Protein 1RKT (pdb70)

CATH classification: 1.10.10.60 (+1 more: 1.10.357.10)

Radius of gyration: 23.44 Å; Cα contacts (8 Å, |Δi|>4): 382; chains: 2; bounding box: 46×77×64 Å

Nearest PDB structures (foldseek):
  1rkt-assembly1_B  TM=9.985E-01  e=2.077E-25  Bacillus subtilis
  6ho6-assembly1_A  TM=6.299E-01  e=4.399E-05  Mycobacterium tuberculosis CDC1551
  5mym-assembly2_C  TM=6.574E-01  e=1.010E-04  Mycobacterium tuberculosis H37Rv
  5nim-assembly1_A  TM=5.968E-01  e=6.328E-05  Mycobacterium tuberculosis
  3qpl-assembly1_A  TM=6.263E-01  e=2.442E-04  Mycobacterium tuberculosis

Structure (mmCIF, N/CA/C/O backbone):
data_1RKT
#
_entry.id   1RKT
#
_cell.length_a   47.983
_cell.length_b   48.765
_cell.length_c   57.233
_cell.angle_alpha   71.96
_cell.angle_beta   70.65
_cell.angle_gamma   80.20
#
_symmetry.space_group_name_H-M   'P 1'
#
loop_
_entity.id
_entity.type
_entity.pdbx_description
1 polymer 'protein yfiR'
2 non-polymer 'UNKNOWN ATOM OR ION'
3 water water
#
loop_
_atom_site.group_PDB
_atom_site.id
_atom_site.type_symbol
_atom_site.label_atom_id
_atom_site.label_alt_id
_atom_site.label_comp_id
_atom_site.label_asym_id
_atom_site.label_entity_id
_atom_site.label_seq_id
_atom_site.pdbx_PDB_ins_code
_atom_site.Cartn_x
_atom_site.Cartn_y
_atom_site.Cartn_z
_atom_site.occupancy
_atom_site.B_iso_or_equiv
_atom_site.auth_seq_id
_atom_site.auth_comp_id
_atom_site.auth_asym_id
_atom_site.auth_atom_id
_atom_site.pdbx_PDB_model_num
ATOM 1 N N . SER A 1 2 ? 47.481 71.385 9.652 1.00 22.87 2 SER A N 1
ATOM 2 C CA . SER A 1 2 ? 47.643 72.868 9.765 1.00 24.95 2 SER A CA 1
ATOM 3 C C . SER A 1 2 ? 48.922 73.421 9.104 1.00 25.43 2 SER A C 1
ATOM 4 O O . SER A 1 2 ? 49.208 74.622 9.217 1.00 13.60 2 SER A O 1
ATOM 7 N N . PRO A 1 3 ? 49.709 72.557 8.457 1.00 18.30 3 PRO A N 1
ATOM 8 C CA . PRO A 1 3 ? 50.771 73.013 7.548 1.00 21.26 3 PRO A CA 1
ATOM 9 C C . PRO A 1 3 ? 50.226 73.047 6.117 1.00 27.94 3 PRO A C 1
ATOM 10 O O . PRO A 1 3 ? 50.635 72.239 5.276 1.00 22.30 3 PRO A O 1
ATOM 14 N N . LYS A 1 4 ? 49.299 73.968 5.855 1.00 33.14 4 LYS A N 1
ATOM 15 C CA . LYS A 1 4 ? 48.474 73.906 4.648 1.00 35.42 4 LYS A CA 1
ATOM 16 C C . LYS A 1 4 ? 47.771 72.541 4.567 1.00 37.33 4 LYS A C 1
ATOM 17 O O . LYS A 1 4 ? 47.459 72.061 3.473 1.00 42.82 4 LYS A O 1
ATOM 23 N N . VAL A 1 5 ? 47.540 71.924 5.732 1.00 35.25 5 VAL A N 1
ATOM 24 C CA . VAL A 1 5 ? 46.791 70.662 5.865 1.00 24.97 5 VAL A CA 1
ATOM 25 C C . VAL A 1 5 ? 47.444 69.429 5.221 1.00 19.65 5 VAL A C 1
ATOM 26 O O . VAL A 1 5 ? 46.784 68.407 5.000 1.00 16.35 5 VAL A O 1
ATOM 30 N N . THR A 1 6 ? 48.738 69.485 4.943 1.00 13.91 6 THR A N 1
ATOM 31 C CA . THR A 1 6 ? 49.337 68.364 4.234 1.00 21.74 6 THR A CA 1
ATOM 32 C C . THR A 1 6 ? 49.699 67.214 5.169 1.00 16.65 6 THR A C 1
ATOM 33 O O . THR A 1 6 ? 50.038 66.139 4.700 1.00 13.86 6 THR A O 1
ATOM 37 N N . LYS A 1 7 ? 49.617 67.425 6.482 1.00 13.97 7 LYS A N 1
ATOM 38 C CA . LYS A 1 7 ? 49.702 66.299 7.404 1.00 16.02 7 LYS A CA 1
ATOM 39 C C . LYS A 1 7 ? 48.476 65.395 7.275 1.00 15.90 7 LYS A C 1
ATOM 40 O O . LYS A 1 7 ? 48.618 64.177 7.307 1.00 15.80 7 LYS A O 1
ATOM 46 N N . GLU A 1 8 ? 47.286 65.996 7.156 1.00 22.06 8 GLU A N 1
ATOM 47 C CA . GLU A 1 8 ? 46.037 65.253 6.950 1.00 26.47 8 GLU A CA 1
ATOM 48 C C . GLU A 1 8 ? 46.062 64.454 5.647 1.00 25.49 8 GLU A C 1
ATOM 49 O O . GLU A 1 8 ? 45.649 63.296 5.617 1.00 23.37 8 GLU A O 1
ATOM 55 N N . HIS A 1 9 ? 46.523 65.088 4.571 1.00 25.50 9 HIS A N 1
ATOM 56 C CA . HIS A 1 9 ? 46.618 64.445 3.261 1.00 27.45 9 HIS A CA 1
ATOM 57 C C . HIS A 1 9 ? 47.604 63.283 3.323 1.00 27.65 9 HIS A C 1
ATOM 58 O O . HIS A 1 9 ? 47.388 62.233 2.729 1.00 22.15 9 HIS A O 1
ATOM 65 N N . LYS A 1 10 ? 48.691 63.467 4.062 1.00 23.60 10 LYS A N 1
ATOM 66 C CA . LYS A 1 10 ? 49.670 62.401 4.200 1.00 22.25 10 LYS A CA 1
ATOM 67 C C . LYS A 1 10 ? 49.128 61.257 5.065 1.00 21.72 10 LYS A C 1
ATOM 68 O O . LYS A 1 10 ? 49.340 60.081 4.752 1.00 20.39 10 LYS A O 1
ATOM 74 N N . ASP A 1 11 ? 48.427 61.602 6.144 1.00 17.99 11 ASP A N 1
ATOM 75 C CA . ASP A 1 11 ? 47.816 60.591 7.003 1.00 20.98 11 ASP A CA 1
ATOM 76 C C . ASP A 1 11 ? 46.799 59.747 6.234 1.00 21.83 11 ASP A C 1
ATOM 77 O O . ASP A 1 11 ? 46.761 58.523 6.394 1.00 20.61 11 ASP A O 1
ATOM 82 N N . LYS A 1 12 ? 45.989 60.402 5.400 1.00 24.11 12 LYS A N 1
ATOM 83 C CA . LYS A 1 12 ? 44.960 59.722 4.609 1.00 21.00 12 LYS A CA 1
ATOM 84 C C . LYS A 1 12 ? 45.588 58.778 3.587 1.00 22.46 12 LYS A C 1
ATOM 85 O O . LYS A 1 12 ? 45.103 57.666 3.387 1.00 25.69 12 LYS A O 1
ATOM 91 N N . ARG A 1 13 ? 46.637 59.232 2.914 1.00 20.34 13 ARG A N 1
ATOM 92 C CA . ARG A 1 13 ? 47.307 58.395 1.921 1.00 24.29 13 ARG A CA 1
ATOM 93 C C . ARG A 1 13 ? 47.963 57.208 2.603 1.00 20.10 13 ARG A C 1
ATOM 94 O O . ARG A 1 13 ? 47.867 56.089 2.133 1.00 20.42 13 ARG A O 1
ATOM 102 N N . GLN A 1 14 ? 48.613 57.453 3.730 1.00 20.72 14 GLN A N 1
ATOM 103 C CA . GLN A 1 14 ? 49.237 56.375 4.473 1.00 22.43 14 GLN A CA 1
ATOM 104 C C . GLN A 1 14 ? 48.188 55.361 4.918 1.00 27.92 14 GLN A C 1
ATOM 105 O O . GLN A 1 14 ? 48.424 54.155 4.855 1.00 20.98 14 GLN A O 1
ATOM 111 N N . ALA A 1 15 ? 47.027 55.855 5.351 1.00 24.24 15 ALA A N 1
ATOM 112 C CA . ALA A 1 15 ? 45.963 54.990 5.844 1.00 21.96 15 ALA A CA 1
ATOM 113 C C . ALA A 1 15 ? 45.481 54.069 4.730 1.00 18.56 15 ALA A C 1
ATOM 114 O O . ALA A 1 15 ? 45.308 52.876 4.954 1.00 21.22 15 ALA A O 1
ATOM 116 N N . GLU A 1 16 ? 45.284 54.642 3.543 1.00 20.98 16 GLU A N 1
ATOM 117 C CA . GLU A 1 16 ? 44.826 53.903 2.366 1.00 21.22 16 GLU A CA 1
ATOM 118 C C . GLU A 1 16 ? 45.793 52.793 1.993 1.00 29.03 16 GLU A C 1
ATOM 119 O O . GLU A 1 16 ? 45.371 51.674 1.673 1.00 21.93 16 GLU A O 1
ATOM 125 N N . ILE A 1 17 ? 47.085 53.105 2.032 1.00 22.01 17 ILE A N 1
ATOM 126 C CA . ILE A 1 17 ? 48.106 52.132 1.646 1.00 19.88 17 ILE A CA 1
ATOM 127 C C . ILE A 1 17 ? 48.112 50.982 2.625 1.00 17.13 17 ILE A C 1
ATOM 128 O O . ILE A 1 17 ? 48.292 49.832 2.225 1.00 21.83 17 ILE A O 1
ATOM 133 N N . LEU A 1 18 ? 47.906 51.287 3.902 1.00 20.01 18 LEU A N 1
ATOM 134 C CA . LEU A 1 18 ? 47.900 50.270 4.932 1.00 21.04 18 LEU A CA 1
ATOM 135 C C . LEU A 1 18 ? 46.636 49.408 4.855 1.00 22.35 18 LEU A C 1
ATOM 136 O O . LEU A 1 18 ? 46.679 48.229 5.194 1.00 20.58 18 LEU A O 1
ATOM 141 N N . GLU A 1 19 ? 45.517 49.984 4.417 1.00 22.18 19 GLU A N 1
ATOM 142 C CA . GLU A 1 19 ? 44.313 49.191 4.156 1.00 19.65 19 GLU A CA 1
ATOM 143 C C . GLU A 1 19 ? 44.580 48.189 3.051 1.00 19.57 19 GLU A C 1
ATOM 144 O O . GLU A 1 19 ? 44.216 47.013 3.158 1.00 18.60 19 GLU A O 1
ATOM 150 N N . ALA A 1 20 ? 45.184 48.662 1.964 1.00 21.08 20 ALA A N 1
ATOM 151 C CA . ALA A 1 20 ? 45.578 47.786 0.876 1.00 19.27 20 ALA A CA 1
ATOM 152 C C . ALA A 1 20 ? 46.516 46.682 1.380 1.00 18.09 20 ALA A C 1
ATOM 153 O O . ALA A 1 20 ? 46.372 45.515 1.003 1.00 19.20 20 ALA A O 1
ATOM 155 N N . ALA A 1 21 ? 47.486 47.059 2.200 1.00 16.20 21 ALA A N 1
ATOM 156 C CA . ALA A 1 21 ? 48.463 46.106 2.719 1.00 20.12 21 ALA A CA 1
ATOM 157 C C . ALA A 1 21 ? 47.791 45.017 3.550 1.00 24.09 21 ALA A C 1
ATOM 158 O O . ALA A 1 21 ? 48.095 43.835 3.378 1.00 16.50 21 ALA A O 1
ATOM 160 N N . LYS A 1 22 ? 46.892 45.435 4.448 1.00 19.31 22 LYS A N 1
ATOM 161 C CA . LYS A 1 22 ? 46.141 44.542 5.328 1.00 22.58 22 LYS A CA 1
ATOM 162 C C . LYS A 1 22 ? 45.425 43.480 4.537 1.00 19.11 22 LYS A C 1
ATOM 163 O O . LYS A 1 22 ? 45.384 42.317 4.926 1.00 20.73 22 LYS A O 1
ATOM 169 N N . THR A 1 23 ? 44.805 43.917 3.451 1.00 16.37 23 THR A N 1
ATOM 170 C CA . THR A 1 23 ? 44.072 43.037 2.556 1.00 20.61 23 THR A CA 1
ATOM 171 C C . THR A 1 23 ? 45.010 41.980 1.990 1.00 24.03 23 THR A C 1
ATOM 172 O O . THR A 1 23 ? 44.663 40.797 1.921 1.00 25.26 23 THR A O 1
ATOM 176 N N . VAL A 1 24 ? 46.204 42.401 1.594 1.00 24.41 24 VAL A N 1
ATOM 177 C CA . VAL A 1 24 ? 47.166 41.465 1.022 1.00 23.20 24 VAL A CA 1
ATOM 178 C C . VAL A 1 24 ? 47.738 40.546 2.096 1.00 24.02 24 VAL A C 1
ATOM 179 O O . VAL A 1 24 ? 47.886 39.351 1.850 1.00 27.70 24 VAL A O 1
ATOM 183 N N . PHE A 1 25 ? 48.038 41.099 3.277 1.00 25.88 25 PHE A N 1
ATOM 184 C CA . PHE A 1 25 ? 48.623 40.340 4.390 1.00 22.64 25 PHE A CA 1
ATOM 185 C C . PHE A 1 25 ? 47.687 39.262 4.917 1.00 29.74 25 PHE A C 1
ATOM 186 O O . PHE A 1 25 ? 48.136 38.216 5.389 1.00 26.26 25 PHE A O 1
ATOM 194 N N . LYS A 1 26 ? 46.387 39.537 4.894 1.00 25.80 26 LYS A N 1
ATOM 195 C CA . LYS A 1 26 ? 45.415 38.573 5.381 1.00 29.02 26 LYS A CA 1
ATOM 196 C C . LYS A 1 26 ? 45.424 37.360 4.474 1.00 32.62 26 LYS A C 1
ATOM 197 O O . LYS A 1 26 ? 45.272 36.222 4.930 1.00 32.65 26 LYS A O 1
ATOM 203 N N . ARG A 1 27 ? 45.623 37.620 3.187 1.00 33.33 27 ARG A N 1
ATOM 204 C CA . ARG A 1 27 ? 45.588 36.583 2.169 1.00 35.46 27 ARG A CA 1
ATOM 205 C C . ARG A 1 27 ? 46.879 35.762 2.110 1.00 34.67 27 ARG A C 1
ATOM 206 O O . ARG A 1 27 ? 46.834 34.530 2.099 1.00 36.80 27 ARG A O 1
ATOM 214 N N . LYS A 1 28 ? 48.022 36.444 2.084 1.00 31.48 28 LYS A N 1
ATOM 215 C CA . LYS A 1 28 ? 49.309 35.802 1.812 1.00 30.67 28 LYS A CA 1
ATOM 216 C C . LYS A 1 28 ? 50.189 35.569 3.040 1.00 29.14 28 LYS A C 1
ATOM 217 O O . LYS A 1 28 ? 51.160 34.808 2.969 1.00 34.33 28 LYS A O 1
ATOM 223 N N . GLY A 1 29 ? 49.861 36.219 4.152 1.00 25.14 29 GLY A N 1
ATOM 224 C CA . GLY A 1 29 ? 50.713 36.205 5.331 1.00 30.12 29 GLY A CA 1
ATOM 225 C C . GLY A 1 29 ? 51.763 37.297 5.240 1.00 27.37 29 GLY A C 1
ATOM 226 O O . GLY A 1 29 ? 51.826 38.011 4.244 1.00 29.56 29 GLY A O 1
ATOM 227 N N . PHE A 1 30 ? 52.594 37.425 6.273 1.00 27.17 30 PHE A N 1
ATOM 228 C CA . PHE A 1 30 ? 53.594 38.492 6.323 1.00 26.62 30 PHE A CA 1
ATOM 229 C C . PHE A 1 30 ? 54.758 38.268 5.346 1.00 28.83 30 PHE A C 1
ATOM 230 O O . PHE A 1 30 ? 55.112 39.157 4.566 1.00 29.82 30 PHE A O 1
ATOM 238 N N . GLU A 1 31 ? 55.344 37.078 5.390 1.00 26.05 31 GLU A N 1
ATOM 239 C CA . GLU A 1 31 ? 56.606 36.829 4.700 1.00 27.36 31 GLU A CA 1
ATOM 240 C C . GLU A 1 31 ? 56.465 36.791 3.174 1.00 26.92 31 GLU A C 1
ATOM 241 O O . GLU A 1 31 ? 57.396 37.160 2.459 1.00 30.58 31 GLU A O 1
ATOM 247 N N . LEU A 1 32 ? 55.304 36.368 2.677 1.00 24.69 32 LEU A N 1
ATOM 248 C CA . LEU A 1 32 ? 55.118 36.186 1.234 1.00 24.59 32 LEU A CA 1
ATOM 249 C C . LEU A 1 32 ? 54.570 37.420 0.509 1.00 23.07 32 LEU A C 1
ATOM 250 O O . LEU A 1 32 ? 54.456 37.423 -0.715 1.00 23.71 32 LEU A O 1
ATOM 255 N N . THR A 1 33 ? 54.235 38.463 1.257 1.00 24.96 33 THR A N 1
ATOM 256 C CA . THR A 1 33 ? 53.708 39.684 0.659 1.00 25.44 33 THR A CA 1
ATOM 257 C C . THR A 1 33 ? 54.858 40.549 0.175 1.00 24.29 33 THR A C 1
ATOM 258 O O . THR A 1 33 ? 55.847 40.727 0.889 1.00 27.34 33 THR A O 1
ATOM 262 N N . THR A 1 34 ? 54.728 41.079 -1.038 1.00 22.74 34 THR A N 1
ATOM 263 C CA . THR A 1 34 ? 55.749 41.944 -1.617 1.00 19.69 34 THR A CA 1
ATOM 264 C C . THR A 1 34 ? 55.250 43.372 -1.808 1.00 18.27 34 THR A C 1
ATOM 265 O O . THR A 1 34 ? 54.053 43.646 -1.716 1.00 23.40 34 THR A O 1
ATOM 277 N N . LYS A 1 36 ? 55.258 44.990 -4.586 1.00 20.71 36 LYS A N 1
ATOM 278 C CA . LYS A 1 36 ? 54.471 45.005 -5.820 1.00 22.32 36 LYS A CA 1
ATOM 279 C C . LYS A 1 36 ? 53.010 44.618 -5.566 1.00 24.07 36 LYS A C 1
ATOM 280 O O . LYS A 1 36 ? 52.099 45.247 -6.101 1.00 17.59 36 LYS A O 1
ATOM 286 N N . ASP A 1 37 ? 52.801 43.595 -4.737 1.00 23.18 37 ASP A N 1
ATOM 287 C CA . ASP A 1 37 ? 51.464 43.165 -4.323 1.00 26.77 37 ASP A CA 1
ATOM 288 C C . ASP A 1 37 ? 50.645 44.316 -3.740 1.00 23.54 37 ASP A C 1
ATOM 289 O O . ASP A 1 37 ? 49.460 44.472 -4.042 1.00 23.88 37 ASP A O 1
ATOM 294 N N . VAL A 1 38 ? 51.277 45.081 -2.857 1.00 23.77 38 VAL A N 1
ATOM 295 C CA . VAL A 1 38 ? 50.606 46.151 -2.152 1.00 23.59 38 VAL A CA 1
ATOM 296 C C . VAL A 1 38 ? 50.377 47.337 -3.078 1.00 21.75 38 VAL A C 1
ATOM 297 O O . VAL A 1 38 ? 49.348 47.994 -3.000 1.00 20.39 38 VAL A O 1
ATOM 301 N N . VAL A 1 39 ? 51.333 47.605 -3.960 1.00 20.62 39 VAL A N 1
ATOM 302 C CA . VAL A 1 39 ? 51.183 48.686 -4.934 1.00 19.93 39 VAL A CA 1
ATOM 303 C C . VAL A 1 39 ? 49.965 48.422 -5.810 1.00 22.06 39 VAL A C 1
ATOM 304 O O . VAL A 1 39 ? 49.120 49.305 -5.985 1.00 22.91 39 VAL A O 1
ATOM 308 N N . GLU A 1 40 ? 49.872 47.203 -6.333 1.00 19.03 40 GLU A N 1
ATOM 309 C CA . GLU A 1 40 ? 48.735 46.792 -7.151 1.00 19.82 40 GLU A CA 1
ATOM 310 C C . GLU A 1 40 ? 47.409 46.949 -6.417 1.00 17.36 40 GLU A C 1
ATOM 311 O O . GLU A 1 40 ? 46.481 47.572 -6.928 1.00 22.31 40 GLU A O 1
ATOM 317 N N . GLU A 1 41 ? 47.319 46.359 -5.230 1.00 18.81 41 GLU A N 1
ATOM 318 C CA . GLU A 1 41 ? 46.107 46.418 -4.411 1.00 19.71 41 GLU A CA 1
ATOM 319 C C . GLU A 1 41 ? 45.676 47.846 -3.984 1.00 20.96 41 GLU A C 1
ATOM 320 O O . GLU A 1 41 ? 44.481 48.106 -3.829 1.00 19.32 41 GLU A O 1
ATOM 326 N N . SER A 1 42 ? 46.626 48.764 -3.796 1.00 18.12 42 SER A N 1
ATOM 327 C CA . SER A 1 42 ? 46.302 50.125 -3.351 1.00 20.43 42 SER A CA 1
ATOM 328 C C . SER A 1 42 ? 45.699 50.997 -4.458 1.00 18.73 42 SER A C 1
ATOM 329 O O . SER A 1 42 ? 45.014 51.977 -4.179 1.00 21.45 42 SER A O 1
ATOM 332 N N . GLY A 1 43 ? 45.954 50.642 -5.709 1.00 17.85 43 GLY A N 1
ATOM 333 C CA . GLY A 1 43 ? 45.491 51.441 -6.831 1.00 19.73 43 GLY A CA 1
ATOM 334 C C . GLY A 1 43 ? 46.333 52.692 -7.025 1.00 22.89 43 GLY A C 1
ATOM 335 O O . GLY A 1 43 ? 46.069 53.485 -7.920 1.00 24.72 43 GLY A O 1
ATOM 336 N N . PHE A 1 44 ? 47.357 52.865 -6.188 1.00 22.31 44 PHE A N 1
ATOM 337 C CA . PHE A 1 44 ? 48.285 53.978 -6.338 1.00 24.60 44 PHE A CA 1
ATOM 338 C C . PHE A 1 44 ? 49.446 53.580 -7.255 1.00 29.14 44 PHE A C 1
ATOM 339 O O . PHE A 1 44 ? 49.549 52.429 -7.693 1.00 27.77 44 PHE A O 1
ATOM 347 N N . SER A 1 45 ? 50.305 54.547 -7.562 1.00 28.55 45 SER A N 1
ATOM 348 C CA . SER A 1 45 ? 51.520 54.267 -8.309 1.00 26.17 45 SER A CA 1
ATOM 349 C C . SER A 1 45 ? 52.593 53.693 -7.381 1.00 26.34 45 SER A C 1
ATOM 350 O O . SER A 1 45 ? 52.479 53.751 -6.145 1.00 19.48 45 SER A O 1
ATOM 353 N N . ARG A 1 46 ? 53.632 53.132 -7.990 1.00 26.63 46 ARG A N 1
ATOM 354 C CA . ARG A 1 46 ? 54.751 52.572 -7.251 1.00 25.85 46 ARG A CA 1
ATOM 355 C C . ARG A 1 46 ? 55.455 53.661 -6.445 1.00 26.52 46 ARG A C 1
ATOM 356 O O . ARG A 1 46 ? 55.715 53.488 -5.253 1.00 25.97 46 ARG A O 1
ATOM 364 N N . GLY A 1 47 ? 55.744 54.786 -7.092 1.00 22.84 47 GLY A N 1
ATOM 365 C CA . GLY A 1 47 ? 56.378 55.914 -6.432 1.00 21.59 47 GLY A CA 1
ATOM 366 C C . GLY A 1 47 ? 55.524 56.536 -5.338 1.00 25.92 47 GLY A C 1
ATOM 367 O O . GLY A 1 47 ? 56.053 57.102 -4.375 1.00 17.75 47 GLY A O 1
ATOM 368 N N . GLY A 1 48 ? 54.203 56.430 -5.481 1.00 25.37 48 GLY A N 1
ATOM 369 C CA . GLY A 1 48 ? 53.274 56.956 -4.497 1.00 24.16 48 GLY A CA 1
ATOM 370 C C . GLY A 1 48 ? 53.254 56.127 -3.223 1.00 29.93 48 GLY A C 1
ATOM 371 O O . GLY A 1 48 ? 52.871 56.612 -2.155 1.00 31.32 48 GLY A O 1
ATOM 372 N N . VAL A 1 49 ? 53.648 54.862 -3.332 1.00 30.97 49 VAL A N 1
ATOM 373 C CA . VAL A 1 49 ? 53.726 53.990 -2.162 1.00 25.24 49 VAL A CA 1
ATOM 374 C C . VAL A 1 49 ? 55.116 54.087 -1.522 1.00 23.82 49 VAL A C 1
ATOM 375 O O . VAL A 1 49 ? 55.232 54.181 -0.295 1.00 23.50 49 VAL A O 1
ATOM 379 N N . TYR A 1 50 ? 56.153 54.074 -2.363 1.00 20.64 50 TYR A N 1
ATOM 380 C CA . TYR A 1 50 ? 57.558 54.188 -1.932 1.00 22.99 50 TYR A CA 1
ATOM 381 C C . TYR A 1 50 ? 57.856 55.539 -1.272 1.00 24.26 50 TYR A C 1
ATOM 382 O O . TYR A 1 50 ? 58.808 55.669 -0.506 1.00 22.74 50 TYR A O 1
ATOM 391 N N . LEU A 1 51 ? 57.033 56.536 -1.570 1.00 23.86 51 LEU A N 1
ATOM 392 C CA . LEU A 1 51 ? 57.081 57.821 -0.881 1.00 25.21 51 LEU A CA 1
ATOM 393 C C . LEU A 1 51 ? 57.000 57.624 0.635 1.00 27.18 51 LEU A C 1
ATOM 394 O O . LEU A 1 51 ? 57.731 58.262 1.390 1.00 23.53 51 LEU A O 1
ATOM 399 N N . TYR A 1 52 ? 56.107 56.736 1.067 1.00 28.77 52 TYR A N 1
ATOM 400 C CA . TYR A 1 52 ? 55.789 56.556 2.487 1.00 27.70 52 TYR A CA 1
ATOM 401 C C . TYR A 1 52 ? 56.418 55.320 3.141 1.00 27.62 52 TYR A C 1
ATOM 402 O O . TYR A 1 52 ? 56.769 55.356 4.323 1.00 27.45 52 TYR A O 1
ATOM 411 N N . PHE A 1 53 ? 56.572 54.237 2.379 1.00 21.35 53 PHE A N 1
ATOM 412 C CA . PHE A 1 53 ? 57.102 52.977 2.919 1.00 23.96 53 PHE A CA 1
ATOM 413 C C . PHE A 1 53 ? 58.139 52.314 2.019 1.00 22.90 53 PHE A C 1
ATOM 414 O O . PHE A 1 53 ? 57.937 52.198 0.814 1.00 23.67 53 PHE A O 1
ATOM 422 N N . SER A 1 54 ? 59.229 51.845 2.619 1.00 23.75 54 SER A N 1
ATOM 423 C CA . SER A 1 54 ? 60.303 51.185 1.876 1.00 25.37 54 SER A CA 1
ATOM 424 C C . SER A 1 54 ? 60.206 49.655 1.904 1.00 24.59 54 SER A C 1
ATOM 425 O O . SER A 1 54 ? 60.971 48.967 1.224 1.00 19.89 54 SER A O 1
ATOM 428 N N . SER A 1 55 ? 59.289 49.119 2.705 1.00 17.67 55 SER A N 1
ATOM 429 C CA . SER A 1 55 ? 59.182 47.671 2.849 1.00 17.30 55 SER A CA 1
ATOM 430 C C . SER A 1 55 ? 57.829 47.244 3.392 1.00 18.66 55 SER A C 1
ATOM 431 O O . SER A 1 55 ? 57.115 48.041 3.995 1.00 17.80 55 SER A O 1
ATOM 434 N N . THR A 1 56 ? 57.495 45.972 3.196 1.00 18.55 56 THR A N 1
ATOM 435 C CA . THR A 1 56 ? 56.275 45.397 3.759 1.00 20.80 56 THR A CA 1
ATOM 436 C C . THR A 1 56 ? 56.335 45.297 5.288 1.00 20.32 56 THR A C 1
ATOM 437 O O . THR A 1 56 ? 55.294 45.364 5.950 1.00 16.31 56 THR A O 1
ATOM 441 N N . GLU A 1 57 ? 57.540 45.134 5.836 1.00 14.26 57 GLU A N 1
ATOM 442 C CA . GLU A 1 57 ? 57.726 45.003 7.285 1.00 18.35 57 GLU A CA 1
ATOM 443 C C . GLU A 1 57 ? 57.338 46.283 8.000 1.00 16.14 57 GLU A C 1
ATOM 444 O O . GLU A 1 57 ? 56.670 46.237 9.039 1.00 18.32 57 GLU A O 1
ATOM 450 N N . GLU A 1 58 ? 57.772 47.413 7.451 1.00 14.90 58 GLU A N 1
ATOM 451 C CA . GLU A 1 58 ? 57.426 48.733 7.979 1.00 17.82 58 GLU A CA 1
ATOM 452 C C . GLU A 1 58 ? 55.903 48.919 7.986 1.00 22.89 58 GLU A C 1
ATOM 453 O O . GLU A 1 58 ? 55.343 49.416 8.958 1.00 20.42 58 GLU A O 1
ATOM 467 N N . PHE A 1 60 ? 53.613 46.395 8.016 1.00 14.02 60 PHE A N 1
ATOM 468 C CA . PHE A 1 60 ? 53.079 45.421 8.979 1.00 19.13 60 PHE A CA 1
ATOM 469 C C . PHE A 1 60 ? 53.174 45.960 10.405 1.00 21.63 60 PHE A C 1
ATOM 470 O O . PHE A 1 60 ? 52.237 45.816 11.208 1.00 19.79 60 PHE A O 1
ATOM 478 N N . ARG A 1 61 ? 54.297 46.596 10.717 1.00 15.47 61 ARG A N 1
ATOM 479 C CA . ARG A 1 61 ? 54.468 47.237 12.025 1.00 18.69 61 ARG A CA 1
ATOM 480 C C . ARG A 1 61 ? 53.518 48.417 12.215 1.00 20.66 61 ARG A C 1
ATOM 481 O O . ARG A 1 61 ? 52.953 48.595 13.290 1.00 20.54 61 ARG A O 1
ATOM 489 N N . ARG A 1 62 ? 53.344 49.214 11.167 1.00 18.48 62 ARG A N 1
ATOM 490 C CA . ARG A 1 62 ? 52.488 50.394 11.229 1.00 18.58 62 ARG A CA 1
ATOM 491 C C . ARG A 1 62 ? 51.063 49.966 11.538 1.00 20.48 62 ARG A C 1
ATOM 492 O O . ARG A 1 62 ? 50.345 50.655 12.262 1.00 20.76 62 ARG A O 1
ATOM 500 N N . ILE A 1 63 ? 50.656 48.826 10.985 1.00 14.76 63 ILE A N 1
ATOM 501 C CA . ILE A 1 63 ? 49.305 48.318 11.193 1.00 19.99 63 ILE A CA 1
ATOM 502 C C . ILE A 1 63 ? 49.101 47.798 12.625 1.00 20.81 63 ILE A C 1
ATOM 503 O O . ILE A 1 63 ? 48.036 47.987 13.213 1.00 16.88 63 ILE A O 1
ATOM 508 N N . ILE A 1 64 ? 50.113 47.135 13.183 1.00 15.35 64 ILE A N 1
ATOM 509 C CA . ILE A 1 64 ? 50.066 46.729 14.596 1.00 19.09 64 ILE A CA 1
ATOM 510 C C . ILE A 1 64 ? 49.887 47.959 15.482 1.00 22.14 64 ILE A C 1
ATOM 511 O O . ILE A 1 64 ? 49.050 47.960 16.390 1.00 26.15 64 ILE A O 1
ATOM 516 N N . GLU A 1 65 ? 50.657 49.004 15.199 1.00 21.07 65 GLU A N 1
ATOM 517 C CA . GLU A 1 65 ? 50.672 50.219 16.009 1.00 27.65 65 GLU A CA 1
ATOM 518 C C . GLU A 1 65 ? 49.370 51.021 15.958 1.00 35.11 65 GLU A C 1
ATOM 519 O O . GLU A 1 65 ? 48.935 51.570 16.967 1.00 29.28 65 GLU A O 1
ATOM 525 N N . THR A 1 66 ? 48.763 51.108 14.783 1.00 29.00 66 THR A N 1
ATOM 526 C CA . THR A 1 66 ? 47.521 51.853 14.642 1.00 33.40 66 THR A CA 1
ATOM 527 C C . THR A 1 66 ? 46.418 51.149 15.421 1.00 31.99 66 THR A C 1
ATOM 528 O O . THR A 1 66 ? 45.550 51.799 15.994 1.00 29.18 66 THR A O 1
ATOM 532 N N . GLY A 1 67 ? 46.479 49.821 15.465 1.00 27.38 67 GLY A N 1
ATOM 533 C CA . GLY A 1 67 ? 45.564 49.034 16.271 1.00 29.24 67 GLY A CA 1
ATOM 534 C C . GLY A 1 67 ? 45.687 49.315 17.762 1.00 33.66 67 GLY A C 1
ATOM 535 O O . GLY A 1 67 ? 44.679 49.448 18.457 1.00 30.23 67 GLY A O 1
ATOM 536 N N . LEU A 1 68 ? 46.919 49.407 18.257 1.00 30.41 68 LEU A N 1
ATOM 537 C CA . LEU A 1 68 ? 47.165 49.723 19.666 1.00 33.57 68 LEU A CA 1
ATOM 538 C C . LEU A 1 68 ? 46.755 51.159 19.988 1.00 32.07 68 LEU A C 1
ATOM 539 O O . LEU A 1 68 ? 46.167 51.414 21.037 1.00 33.95 68 LEU A O 1
ATOM 544 N N . ASP A 1 69 ? 47.092 52.081 19.088 1.00 30.71 69 ASP A N 1
ATOM 545 C CA . ASP A 1 69 ? 46.805 53.508 19.247 1.00 32.49 69 ASP A CA 1
ATOM 546 C C . ASP A 1 69 ? 45.311 53.777 19.276 1.00 35.62 69 ASP A C 1
ATOM 547 O O . ASP A 1 69 ? 44.851 54.747 19.882 1.00 33.21 69 ASP A O 1
ATOM 552 N N . GLU A 1 70 ? 44.564 52.922 18.588 1.00 30.36 70 GLU A N 1
ATOM 553 C CA . GLU A 1 70 ? 43.136 53.105 18.434 1.00 35.87 70 GLU A CA 1
ATOM 554 C C . GLU A 1 70 ? 42.418 52.501 19.638 1.00 33.95 70 GLU A C 1
ATOM 555 O O . GLU A 1 70 ? 41.394 53.016 20.077 1.00 32.32 70 GLU A O 1
ATOM 561 N N . GLY A 1 71 ? 42.978 51.424 20.183 1.00 30.26 71 GLY A N 1
ATOM 562 C CA . GLY A 1 71 ? 42.491 50.848 21.418 1.00 30.02 71 GLY A CA 1
ATOM 563 C C . GLY A 1 71 ? 42.650 51.832 22.566 1.00 35.74 71 GLY A C 1
ATOM 564 O O . GLY A 1 71 ? 41.734 52.004 23.385 1.00 29.73 71 GLY A O 1
ATOM 565 N N . LEU A 1 72 ? 43.811 52.487 22.617 1.00 26.16 72 LEU A N 1
ATOM 566 C CA . LEU A 1 72 ? 44.097 53.460 23.665 1.00 25.11 72 LEU A CA 1
ATOM 567 C C . LEU A 1 72 ? 43.253 54.720 23.523 1.00 27.44 72 LEU A C 1
ATOM 568 O O . LEU A 1 72 ? 42.811 55.278 24.522 1.00 26.25 72 LEU A O 1
ATOM 573 N N . ARG A 1 73 ? 43.062 55.175 22.287 1.00 24.33 73 ARG A N 1
ATOM 574 C CA . ARG A 1 73 ? 42.243 56.350 22.001 1.00 28.97 73 ARG A CA 1
ATOM 575 C C . ARG A 1 73 ? 40.801 56.122 22.449 1.00 32.61 73 ARG A C 1
ATOM 576 O O . ARG A 1 73 ? 40.184 57.014 23.023 1.00 29.72 73 ARG A O 1
ATOM 584 N N . LYS A 1 74 ? 40.279 54.923 22.187 1.00 28.29 74 LYS A N 1
ATOM 585 C CA . LYS A 1 74 ? 38.925 54.555 22.575 1.00 29.75 74 LYS A CA 1
ATOM 586 C C . LYS A 1 74 ? 38.752 54.571 24.079 1.00 31.32 74 LYS A C 1
ATOM 587 O O . LYS A 1 74 ? 37.713 55.002 24.583 1.00 31.29 74 LYS A O 1
ATOM 593 N N . LEU A 1 75 ? 39.757 54.075 24.792 1.00 26.24 75 LEU A N 1
ATOM 594 C CA . LEU A 1 75 ? 39.725 54.061 26.242 1.00 29.33 75 LEU A CA 1
ATOM 595 C C . LEU A 1 75 ? 39.766 55.472 26.810 1.00 28.70 75 LEU A C 1
ATOM 596 O O . LEU A 1 75 ? 39.022 55.794 27.746 1.00 21.84 75 LEU A O 1
ATOM 601 N N . ASP A 1 76 ? 40.649 56.299 26.256 1.00 27.98 76 ASP A N 1
ATOM 602 C CA . ASP A 1 76 ? 40.827 57.674 26.733 1.00 27.48 76 ASP A CA 1
ATOM 603 C C . ASP A 1 76 ? 39.587 58.509 26.445 1.00 24.66 76 ASP A C 1
ATOM 604 O O . ASP A 1 76 ? 39.118 59.255 27.306 1.00 27.30 76 ASP A O 1
ATOM 609 N N . LYS A 1 77 ? 39.064 58.402 25.230 1.00 18.62 77 LYS A N 1
ATOM 610 C CA . LYS A 1 77 ? 37.882 59.170 24.853 1.00 23.27 77 LYS A CA 1
ATOM 611 C C . LYS A 1 77 ? 36.663 58.762 25.666 1.00 22.34 77 LYS A C 1
ATOM 612 O O . LYS A 1 77 ? 35.865 59.618 26.053 1.00 19.97 77 LYS A O 1
ATOM 618 N N A SER A 1 78 ? 36.525 57.461 25.923 0.60 19.77 78 SER A N 1
ATOM 619 N N B SER A 1 78 ? 36.517 57.465 25.926 0.40 20.56 78 SER A N 1
ATOM 620 C CA A SER A 1 78 ? 35.407 56.944 26.710 0.60 22.14 78 SER A CA 1
ATOM 621 C CA B SER A 1 78 ? 35.388 56.967 26.708 0.40 22.35 78 SER A CA 1
ATOM 622 C C A SER A 1 78 ? 35.449 57.551 28.112 0.60 22.10 78 SER A C 1
ATOM 623 C C B SER A 1 78 ? 35.445 57.538 28.124 0.40 21.69 78 SER A C 1
ATOM 624 O O A SER A 1 78 ? 34.418 57.938 28.669 0.60 17.03 78 SER A O 1
ATOM 625 O O B SER A 1 78 ? 34.416 57.875 28.711 0.40 18.62 78 SER A O 1
ATOM 630 N N . ALA A 1 79 ? 36.659 57.666 28.651 1.00 20.43 79 ALA A N 1
ATOM 631 C CA . ALA A 1 79 ? 36.885 58.230 29.992 1.00 18.62 79 ALA A CA 1
ATOM 632 C C . ALA A 1 79 ? 36.736 59.753 30.064 1.00 20.35 79 ALA A C 1
ATOM 633 O O . ALA A 1 79 ? 36.895 60.351 31.131 1.00 21.09 79 ALA A O 1
ATOM 635 N N . GLU A 1 80 ? 36.424 60.390 28.945 1.00 15.15 80 GLU A N 1
ATOM 636 C CA . GLU A 1 80 ? 36.081 61.800 28.971 1.00 14.62 80 GLU A CA 1
ATOM 637 C C . GLU A 1 80 ? 34.579 61.975 29.190 1.00 16.90 80 GLU A C 1
ATOM 638 O O . GLU A 1 80 ? 34.124 63.064 29.495 1.00 15.35 80 GLU A O 1
ATOM 644 N N . HIS A 1 81 ? 33.828 60.880 29.069 1.00 11.81 81 HIS A N 1
ATOM 645 C CA . HIS A 1 81 ? 32.371 60.917 29.081 1.00 16.82 81 HIS A CA 1
ATOM 646 C C . HIS A 1 81 ? 31.733 59.947 30.078 1.00 14.45 81 HIS A C 1
ATOM 647 O O . HIS A 1 81 ? 30.517 59.875 30.187 1.00 20.48 81 HIS A O 1
ATOM 654 N N . GLN A 1 82 ? 32.560 59.201 30.784 1.00 13.77 82 GLN A N 1
ATOM 655 C CA . GLN A 1 82 ? 32.122 58.378 31.909 1.00 19.46 82 GLN A CA 1
ATOM 656 C C . GLN A 1 82 ? 33.339 58.150 32.798 1.00 16.13 82 GLN A C 1
ATOM 657 O O . GLN A 1 82 ? 34.435 58.627 32.488 1.00 14.54 82 GLN A O 1
ATOM 663 N N . SER A 1 83 ? 33.151 57.434 33.900 1.00 19.24 83 SER A N 1
ATOM 664 C CA . SER A 1 83 ? 34.240 57.174 34.839 1.00 16.12 83 SER A CA 1
ATOM 665 C C . SER A 1 83 ? 35.303 56.311 34.185 1.00 19.97 83 SER A C 1
ATOM 666 O O . SER A 1 83 ? 35.032 55.590 33.214 1.00 14.61 83 SER A O 1
ATOM 669 N N . VAL A 1 84 ? 36.521 56.384 34.706 1.00 16.79 84 VAL A N 1
ATOM 670 C CA . VAL A 1 84 ? 37.592 55.550 34.177 1.00 21.07 84 VAL A CA 1
ATOM 671 C C . VAL A 1 84 ? 37.234 54.085 34.367 1.00 22.48 84 VAL A C 1
ATOM 672 O O . VAL A 1 84 ? 37.506 53.250 33.498 1.00 16.35 84 VAL A O 1
ATOM 676 N N . TRP A 1 85 ? 36.618 53.762 35.502 1.00 13.81 85 TRP A N 1
ATOM 677 C CA . TRP A 1 85 ? 36.205 52.385 35.747 1.00 16.41 85 TRP A CA 1
ATOM 678 C C . TRP A 1 85 ? 35.187 51.892 34.710 1.00 17.59 85 TRP A C 1
ATOM 679 O O . TRP A 1 85 ? 35.309 50.771 34.202 1.00 19.43 85 TRP A O 1
ATOM 690 N N . ALA A 1 86 ? 34.194 52.716 34.394 1.00 19.38 86 ALA A N 1
ATOM 691 C CA . ALA A 1 86 ? 33.171 52.345 33.419 1.00 16.36 86 ALA A CA 1
ATOM 692 C C . ALA A 1 86 ? 33.790 52.170 32.028 1.00 17.99 86 ALA A C 1
ATOM 693 O O . ALA A 1 86 ? 33.379 51.291 31.284 1.00 17.69 86 ALA A O 1
ATOM 695 N N . SER A 1 87 ? 34.804 52.974 31.707 1.00 15.32 87 SER A N 1
ATOM 696 C CA . SER A 1 87 ? 35.488 52.889 30.407 1.00 19.95 87 SER A CA 1
ATOM 697 C C . SER A 1 87 ? 36.302 51.592 30.256 1.00 22.77 87 SER A C 1
ATOM 698 O O . SER A 1 87 ? 36.279 50.944 29.203 1.00 18.21 87 SER A O 1
ATOM 702 N N . ILE A 1 88 ? 37.021 51.207 31.308 1.00 16.02 88 ILE A N 1
ATOM 703 C CA . ILE A 1 88 ? 37.750 49.944 31.301 1.00 17.43 88 ILE A CA 1
ATOM 704 C C . ILE A 1 88 ? 36.784 48.755 31.243 1.00 19.95 88 ILE A C 1
ATOM 705 O O . ILE A 1 88 ? 37.008 47.812 30.497 1.00 18.33 88 ILE A O 1
ATOM 710 N N A SER A 1 89 ? 35.719 48.815 32.033 0.60 17.17 89 SER A N 1
ATOM 711 N N B SER A 1 89 ? 35.716 48.809 32.032 0.40 18.76 89 SER A N 1
ATOM 712 C CA A SER A 1 89 ? 34.717 47.749 32.078 0.60 24.07 89 SER A CA 1
ATOM 713 C CA B SER A 1 89 ? 34.724 47.733 32.062 0.40 23.43 89 SER A CA 1
ATOM 714 C C A SER A 1 89 ? 33.964 47.619 30.749 0.60 27.46 89 SER A C 1
ATOM 715 C C B SER A 1 89 ? 33.989 47.612 30.728 0.40 26.29 89 SER A C 1
ATOM 716 O O A SER A 1 89 ? 33.599 46.510 30.328 0.60 26.01 89 SER A O 1
ATOM 717 O O B SER A 1 89 ? 33.656 46.505 30.284 0.40 24.84 89 SER A O 1
ATOM 722 N N . SER A 1 90 ? 33.742 48.752 30.087 1.00 21.54 90 SER A N 1
ATOM 723 C CA . SER A 1 90 ? 33.085 48.765 28.786 1.00 26.15 90 SER A CA 1
ATOM 724 C C . SER A 1 90 ? 33.996 48.181 27.708 1.00 24.54 90 SER A C 1
ATOM 725 O O . SER A 1 90 ? 33.536 47.468 26.814 1.00 21.77 90 SER A O 1
ATOM 728 N N . TYR A 1 91 ? 35.283 48.484 27.793 1.00 21.02 91 TYR A N 1
ATOM 729 C CA . TYR A 1 91 ? 36.261 47.923 26.879 1.00 22.87 91 TYR A CA 1
ATOM 730 C C . TYR A 1 91 ? 36.225 46.394 26.930 1.00 22.23 91 TYR A C 1
ATOM 731 O O . TYR A 1 91 ? 36.233 45.753 25.893 1.00 25.56 91 TYR A O 1
ATOM 740 N N . LEU A 1 92 ? 36.188 45.831 28.139 1.00 19.64 92 LEU A N 1
ATOM 741 C CA . LEU A 1 92 ? 36.206 44.383 28.323 1.00 23.30 92 LEU A CA 1
ATOM 742 C C . LEU A 1 92 ? 34.927 43.744 27.760 1.00 28.62 92 LEU A C 1
ATOM 743 O O . LEU A 1 92 ? 34.925 42.576 27.375 1.00 23.47 92 LEU A O 1
ATOM 748 N N . ASP A 1 93 ? 33.851 44.522 27.693 1.00 29.87 93 ASP A N 1
ATOM 749 C CA . ASP A 1 93 ? 32.603 44.060 27.076 1.00 24.19 93 ASP A CA 1
ATOM 750 C C . ASP A 1 93 ? 32.687 44.133 25.545 1.00 29.64 93 ASP A C 1
ATOM 751 O O . ASP A 1 93 ? 32.300 43.201 24.844 1.00 34.10 93 ASP A O 1
ATOM 756 N N . GLU A 1 94 ? 33.216 45.230 25.018 1.00 27.73 94 GLU A N 1
ATOM 757 C CA . GLU A 1 94 ? 33.428 45.336 23.576 1.00 30.50 94 GLU A CA 1
ATOM 758 C C . GLU A 1 94 ? 34.318 44.179 23.090 1.00 32.63 94 GLU A C 1
ATOM 759 O O . GLU A 1 94 ? 34.041 43.524 22.091 1.00 24.27 94 GLU A O 1
ATOM 765 N N . LEU A 1 95 ? 35.387 43.936 23.830 1.00 28.06 95 LEU A N 1
ATOM 766 C CA . LEU A 1 95 ? 36.347 42.890 23.523 1.00 24.69 95 LEU A CA 1
ATOM 767 C C . LEU A 1 95 ? 35.657 41.532 23.349 1.00 25.34 95 LEU A C 1
ATOM 768 O O . LEU A 1 95 ? 35.901 40.812 22.366 1.00 27.67 95 LEU A O 1
ATOM 773 N N A THR A 1 96 ? 34.783 41.211 24.294 0.60 28.28 96 THR A N 1
ATOM 774 N N B THR A 1 96 ? 34.764 41.175 24.263 0.40 29.89 96 THR A N 1
ATOM 775 C CA A THR A 1 96 ? 33.968 39.996 24.248 0.60 24.18 96 THR A CA 1
ATOM 776 C CA B THR A 1 96 ? 34.061 39.894 24.136 0.40 28.48 96 THR A CA 1
ATOM 777 C C A THR A 1 96 ? 33.121 39.876 22.976 0.60 29.91 96 THR A C 1
ATOM 778 C C B THR A 1 96 ? 33.071 39.840 22.963 0.40 31.10 96 THR A C 1
ATOM 779 O O A THR A 1 96 ? 33.042 38.811 22.365 0.60 30.14 96 THR A O 1
ATOM 780 O O B THR A 1 96 ? 32.842 38.769 22.401 0.40 29.29 96 THR A O 1
ATOM 787 N N . GLU A 1 97 ? 32.482 40.973 22.585 1.00 30.95 97 GLU A N 1
ATOM 788 C CA . GLU A 1 97 ? 31.611 40.995 21.409 1.00 30.03 97 GLU A CA 1
ATOM 789 C C . GLU A 1 97 ? 32.439 41.055 20.124 1.00 27.64 97 GLU A C 1
ATOM 790 O O . GLU A 1 97 ? 32.043 40.515 19.103 1.00 26.05 97 GLU A O 1
ATOM 796 N N . GLY A 1 98 ? 33.593 41.703 20.193 1.00 20.61 98 GLY A N 1
ATOM 797 C CA . GLY A 1 98 ? 34.420 41.959 19.027 1.00 30.48 98 GLY A CA 1
ATOM 798 C C . GLY A 1 98 ? 35.241 40.773 18.558 1.00 35.30 98 GLY A C 1
ATOM 799 O O . GLY A 1 98 ? 35.739 40.760 17.435 1.00 38.05 98 GLY A O 1
ATOM 800 N N . LEU A 1 99 ? 35.366 39.760 19.405 1.00 31.23 99 LEU A N 1
ATOM 801 C CA . LEU A 1 99 ? 36.255 38.644 19.119 1.00 33.33 99 LEU A CA 1
ATOM 802 C C . LEU A 1 99 ? 35.600 37.543 18.281 1.00 34.14 99 LEU A C 1
ATOM 803 O O . LEU A 1 99 ? 36.204 36.505 18.041 1.00 39.13 99 LEU A O 1
ATOM 808 N N . ARG A 1 100 ? 34.380 37.774 17.810 1.00 40.39 100 ARG A N 1
ATOM 809 C CA . ARG A 1 100 ? 33.659 36.752 17.046 1.00 39.55 100 ARG A CA 1
ATOM 810 C C . ARG A 1 100 ? 34.461 36.224 15.853 1.00 40.90 100 ARG A C 1
ATOM 811 O O . ARG A 1 100 ? 34.677 35.017 15.731 1.00 44.06 100 ARG A O 1
ATOM 819 N N . ASP A 1 101 ? 34.910 37.122 14.979 1.00 38.78 101 ASP A N 1
ATOM 820 C CA . ASP A 1 101 ? 35.627 36.711 13.771 1.00 39.72 101 ASP A CA 1
ATOM 821 C C . ASP A 1 101 ? 37.068 37.200 13.808 1.00 39.63 101 ASP A C 1
ATOM 822 O O . ASP A 1 101 ? 37.518 37.930 12.921 1.00 36.66 101 ASP A O 1
ATOM 827 N N . VAL A 1 102 ? 37.791 36.781 14.841 1.00 36.60 102 VAL A N 1
ATOM 828 C CA . VAL A 1 102 ? 39.154 37.233 15.048 1.00 31.81 102 VAL A CA 1
ATOM 829 C C . VAL A 1 102 ? 40.112 36.456 14.133 1.00 31.64 102 VAL A C 1
ATOM 830 O O . VAL A 1 102 ? 41.192 36.943 13.798 1.00 31.98 102 VAL A O 1
ATOM 834 N N . ALA A 1 103 ? 39.689 35.270 13.697 1.00 31.38 103 ALA A N 1
ATOM 835 C CA . ALA A 1 103 ? 40.484 34.446 12.786 1.00 33.97 103 ALA A CA 1
ATOM 836 C C . ALA A 1 103 ? 40.552 35.051 11.384 1.00 34.86 103 ALA A C 1
ATOM 837 O O . ALA A 1 103 ? 41.423 34.702 10.589 1.00 35.25 103 ALA A O 1
ATOM 839 N N . ASP A 1 104 ? 39.626 35.956 11.093 1.00 32.71 104 ASP A N 1
ATOM 840 C CA . ASP A 1 104 ? 39.572 36.630 9.802 1.00 33.39 104 ASP A CA 1
ATOM 841 C C . ASP A 1 104 ? 40.268 37.986 9.854 1.00 30.20 104 ASP A C 1
ATOM 842 O O . ASP A 1 104 ? 40.154 38.791 8.929 1.00 26.82 104 ASP A O 1
ATOM 847 N N . THR A 1 105 ? 40.972 38.240 10.952 1.00 21.61 105 THR A N 1
ATOM 848 C CA . THR A 1 105 ? 41.709 39.480 11.107 1.00 22.85 105 THR A CA 1
ATOM 849 C C . THR A 1 105 ? 43.175 39.167 10.966 1.00 17.77 105 THR A C 1
ATOM 850 O O . THR A 1 105 ? 43.550 38.029 10.692 1.00 18.90 105 THR A O 1
ATOM 854 N N . LEU A 1 106 ? 44.000 40.182 11.150 1.00 21.74 106 LEU A N 1
ATOM 855 C CA . LEU A 1 106 ? 45.436 40.008 11.075 1.00 23.03 106 LEU A CA 1
ATOM 856 C C . LEU A 1 106 ? 45.995 39.469 12.395 1.00 26.27 106 LEU A C 1
ATOM 857 O O . LEU A 1 106 ? 47.166 39.107 12.458 1.00 20.09 106 LEU A O 1
ATOM 862 N N . ALA A 1 107 ? 45.168 39.402 13.439 1.00 17.99 107 ALA A N 1
ATOM 863 C CA . ALA A 1 107 ? 45.670 39.076 14.786 1.00 21.68 107 ALA A CA 1
ATOM 864 C C . ALA A 1 107 ? 46.582 37.845 14.849 1.00 17.13 107 ALA A C 1
ATOM 865 O O . ALA A 1 107 ? 47.669 37.916 15.406 1.00 18.04 107 ALA A O 1
ATOM 867 N N . PRO A 1 108 ? 46.148 36.717 14.303 1.00 15.30 108 PRO A N 1
ATOM 868 C CA . PRO A 1 108 ? 46.976 35.507 14.315 1.00 20.72 108 PRO A CA 1
ATOM 869 C C . PRO A 1 108 ? 48.308 35.671 13.563 1.00 18.86 108 PRO A C 1
ATOM 870 O O . PRO A 1 108 ? 49.305 35.134 14.026 1.00 19.10 108 PRO A O 1
ATOM 874 N N . VAL A 1 109 ? 48.308 36.401 12.450 1.00 25.21 109 VAL A N 1
ATOM 875 C CA . VAL A 1 109 ? 49.532 36.728 11.713 1.00 23.77 109 VAL A CA 1
ATOM 876 C C . VAL A 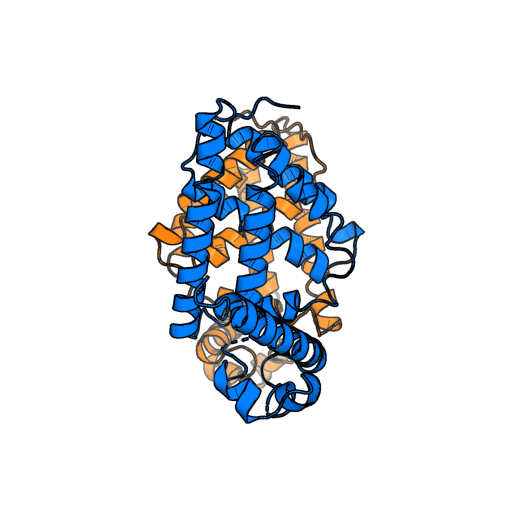1 109 ? 50.458 37.576 12.599 1.00 22.12 109 VAL A C 1
ATOM 877 O O . VAL A 1 109 ? 51.667 37.339 12.673 1.00 17.10 109 VAL A O 1
ATOM 881 N N . GLN A 1 110 ? 49.865 38.550 13.280 1.00 16.15 110 GLN A N 1
ATOM 882 C CA . GLN A 1 110 ? 50.592 39.462 14.155 1.00 18.42 110 GLN A CA 1
ATOM 883 C C . GLN A 1 110 ? 51.159 38.742 15.372 1.00 20.68 110 GLN A C 1
ATOM 884 O O . GLN A 1 110 ? 52.311 38.971 15.745 1.00 19.61 110 GLN A O 1
ATOM 890 N N . PHE A 1 111 ? 50.380 37.836 15.968 1.00 16.87 111 PHE A N 1
ATOM 891 C CA . PHE A 1 111 ? 50.883 37.054 17.086 1.00 17.26 111 PHE A CA 1
ATOM 892 C C . PHE A 1 111 ? 52.106 36.253 16.659 1.00 21.31 111 PHE A C 1
ATOM 893 O O . PHE A 1 111 ? 53.098 36.223 17.371 1.00 20.20 111 PHE A O 1
ATOM 901 N N . GLU A 1 112 ? 52.037 35.638 15.484 1.00 16.68 112 GLU A N 1
ATOM 902 C CA . GLU A 1 112 ? 53.138 34.841 14.959 1.00 23.83 112 GLU A CA 1
ATOM 903 C C . GLU A 1 112 ? 54.403 35.681 14.793 1.00 26.19 112 GLU A C 1
ATOM 904 O O . GLU A 1 112 ? 55.490 35.266 15.192 1.00 25.73 112 GLU A O 1
ATOM 910 N N . TYR A 1 113 ? 54.240 36.861 14.204 1.00 16.98 113 TYR A N 1
ATOM 911 C CA . TYR A 1 113 ? 55.335 37.794 13.984 1.00 18.00 113 TYR A CA 1
ATOM 912 C C . TYR A 1 113 ? 55.994 38.179 15.314 1.00 15.47 113 TYR A C 1
ATOM 913 O O . TYR A 1 113 ? 57.206 38.210 15.417 1.00 18.34 113 TYR A O 1
ATOM 922 N N . LEU A 1 114 ? 55.192 38.452 16.334 1.00 16.32 114 LEU A N 1
ATOM 923 C CA . LEU A 1 114 ? 55.718 38.906 17.610 1.00 18.25 114 LEU A CA 1
ATOM 924 C C . LEU A 1 114 ? 56.468 37.780 18.341 1.00 25.22 114 LEU A C 1
ATOM 925 O O . LEU A 1 114 ? 57.469 38.045 19.015 1.00 16.52 114 LEU A O 1
ATOM 930 N N . VAL A 1 115 ? 56.002 36.535 18.199 1.00 22.09 115 VAL A N 1
ATOM 931 C CA . VAL A 1 115 ? 56.606 35.422 18.926 1.00 26.12 115 VAL A CA 1
ATOM 932 C C . VAL A 1 115 ? 58.075 35.221 18.595 1.00 27.37 115 VAL A C 1
ATOM 933 O O . VAL A 1 115 ? 58.866 34.885 19.474 1.00 29.97 115 VAL A O 1
ATOM 937 N N A THR A 1 116 ? 58.453 35.435 17.340 0.60 25.75 116 THR A N 1
ATOM 938 N N B THR A 1 116 ? 58.448 35.458 17.341 0.40 25.79 116 THR A N 1
ATOM 939 C CA A THR A 1 116 ? 59.827 35.170 16.930 0.60 27.19 116 THR A CA 1
ATOM 940 C CA B THR A 1 116 ? 59.815 35.193 16.900 0.40 25.99 116 THR A CA 1
ATOM 941 C C A THR A 1 116 ? 60.785 36.293 17.338 0.60 26.94 116 THR A C 1
ATOM 942 C C B THR A 1 116 ? 60.789 36.275 17.369 0.40 26.09 116 THR A C 1
ATOM 943 O O A THR A 1 116 ? 61.964 36.246 17.017 0.60 22.91 116 THR A O 1
ATOM 944 O O B THR A 1 116 ? 61.984 36.185 17.110 0.40 22.39 116 THR A O 1
ATOM 951 N N . ALA A 1 117 ? 60.279 37.289 18.063 1.00 26.10 117 ALA A N 1
ATOM 952 C CA . ALA A 1 117 ? 61.120 38.369 18.576 1.00 21.80 117 ALA A CA 1
ATOM 953 C C . ALA A 1 117 ? 62.147 37.893 19.612 1.00 25.27 117 ALA A C 1
ATOM 954 O O . ALA A 1 117 ? 63.149 38.568 19.857 1.00 24.91 117 ALA A O 1
ATOM 956 N N . TRP A 1 118 ? 61.917 36.725 20.209 1.00 29.58 118 TRP A N 1
ATOM 957 C CA . TRP A 1 118 ? 62.848 36.194 21.197 1.00 31.87 118 TRP A CA 1
ATOM 958 C C . TRP A 1 118 ? 64.185 35.816 20.557 1.00 35.31 118 TRP A C 1
ATOM 959 O O . TRP A 1 118 ? 65.209 35.790 21.235 1.00 34.89 118 TRP A O 1
ATOM 970 N N . ARG A 1 119 ? 64.176 35.543 19.253 1.00 33.20 119 ARG A N 1
ATOM 971 C CA . ARG A 1 119 ? 65.405 35.201 18.535 1.00 33.07 119 ARG A CA 1
ATOM 972 C C . ARG A 1 119 ? 65.759 36.209 17.428 1.00 29.67 119 ARG A C 1
ATOM 973 O O . ARG A 1 119 ? 66.418 35.864 16.448 1.00 29.55 119 ARG A O 1
ATOM 981 N N . ASN A 1 120 ? 65.335 37.458 17.610 1.00 30.80 120 ASN A N 1
ATOM 982 C CA . ASN A 1 120 ? 65.599 38.540 16.659 1.00 22.77 120 ASN A CA 1
ATOM 983 C C . ASN A 1 120 ? 65.625 39.832 17.457 1.00 26.52 120 ASN A C 1
ATOM 984 O O . ASN A 1 120 ? 64.583 40.388 17.770 1.00 19.44 120 ASN A O 1
ATOM 989 N N . GLU A 1 121 ? 66.822 40.297 17.798 1.00 19.43 121 GLU A N 1
ATOM 990 C CA . GLU A 1 121 ? 66.983 41.349 18.796 1.00 24.00 121 GLU A CA 1
ATOM 991 C C . GLU A 1 121 ? 66.368 42.683 18.395 1.00 19.36 121 GLU A C 1
ATOM 992 O O . GLU A 1 121 ? 65.834 43.389 19.240 1.00 20.65 121 GLU A O 1
ATOM 998 N N . GLU A 1 122 ? 66.449 43.030 17.114 1.00 19.53 122 GLU A N 1
ATOM 999 C CA . GLU A 1 122 ? 65.885 44.278 16.630 1.00 20.15 122 GLU A CA 1
ATOM 1000 C C . GLU A 1 122 ? 64.357 44.250 16.752 1.00 15.63 122 GLU A C 1
ATOM 1001 O O . GLU A 1 122 ? 63.751 45.237 17.141 1.00 13.64 122 GLU A O 1
ATOM 1007 N N . ARG A 1 123 ? 63.750 43.109 16.443 1.00 15.00 123 ARG A N 1
ATOM 1008 C CA . ARG A 1 123 ? 62.309 42.942 16.603 1.00 18.55 123 ARG A CA 1
ATOM 1009 C C . ARG A 1 123 ? 61.900 42.954 18.079 1.00 19.35 123 ARG A C 1
ATOM 1010 O O . ARG A 1 123 ? 60.850 43.495 18.425 1.00 18.33 123 ARG A O 1
ATOM 1018 N N . ARG A 1 124 ? 62.724 42.361 18.941 1.00 16.92 124 ARG A N 1
ATOM 1019 C CA . ARG A 1 124 ? 62.481 42.390 20.382 1.00 17.74 124 ARG A CA 1
ATOM 1020 C C . ARG A 1 124 ? 62.572 43.814 20.917 1.00 20.49 124 ARG A C 1
ATOM 1021 O O . ARG A 1 124 ? 61.782 44.216 21.749 1.00 20.92 124 ARG A O 1
ATOM 1029 N N . GLN A 1 125 ? 63.537 44.588 20.438 1.00 19.30 125 GLN A N 1
ATOM 1030 C CA . GLN A 1 125 ? 63.639 45.972 20.871 1.00 22.09 125 GLN A CA 1
ATOM 1031 C C . GLN A 1 125 ? 62.427 46.760 20.406 1.00 18.88 125 GLN A C 1
ATOM 1032 O O . GLN A 1 125 ? 61.934 47.630 21.121 1.00 25.07 125 GLN A O 1
ATOM 1038 N N . TYR A 1 126 ? 61.932 46.437 19.213 1.00 19.67 126 TYR A N 1
ATOM 1039 C CA . TYR A 1 126 ? 60.754 47.099 18.675 1.00 18.55 126 TYR A CA 1
ATOM 1040 C C . TYR A 1 126 ? 59.550 46.787 19.556 1.00 17.30 126 TYR A C 1
ATOM 1041 O O . TYR A 1 126 ? 58.802 47.689 19.929 1.00 22.42 126 TYR A O 1
ATOM 1050 N N . LEU A 1 127 ? 59.374 45.505 19.874 1.00 18.87 127 LEU A N 1
ATOM 1051 C CA . LEU A 1 127 ? 58.329 45.047 20.784 1.00 23.78 127 LEU A CA 1
ATOM 1052 C C . LEU A 1 127 ? 58.428 45.745 22.136 1.00 25.49 127 LEU A C 1
ATOM 1053 O O . LEU A 1 127 ? 57.409 46.168 22.693 1.00 25.04 127 LEU A O 1
ATOM 1058 N N . GLU A 1 128 ? 59.644 45.854 22.672 1.00 23.35 128 GLU A N 1
ATOM 1059 C CA . GLU A 1 128 ? 59.838 46.498 23.976 1.00 23.31 128 GLU A CA 1
ATOM 1060 C C . GLU A 1 128 ? 59.486 47.983 23.968 1.00 24.97 128 GLU A C 1
ATOM 1061 O O . GLU A 1 128 ? 58.950 48.506 24.949 1.00 24.30 128 GLU A O 1
ATOM 1067 N N . LYS A 1 129 ? 59.765 48.671 22.867 1.00 23.02 129 LYS A N 1
ATOM 1068 C CA . LYS A 1 129 ? 59.384 50.077 22.765 1.00 25.27 129 LYS A CA 1
ATOM 1069 C C . LYS A 1 129 ? 57.869 50.241 22.812 1.00 22.57 129 LYS A C 1
ATOM 1070 O O . LYS A 1 129 ? 57.362 51.168 23.434 1.00 27.30 129 LYS A O 1
ATOM 1076 N N . ARG A 1 130 ? 57.145 49.339 22.157 1.00 25.40 130 ARG A N 1
ATOM 1077 C CA . ARG A 1 130 ? 55.689 49.418 22.094 1.00 23.68 130 ARG A CA 1
ATOM 1078 C C . ARG A 1 130 ? 55.055 49.001 23.417 1.00 26.19 130 ARG A C 1
ATOM 1079 O O . ARG A 1 130 ? 54.011 49.531 23.830 1.00 19.00 130 ARG A O 1
ATOM 1087 N N . TYR A 1 131 ? 55.674 48.023 24.063 1.00 24.06 131 TYR A N 1
ATOM 1088 C CA . TYR A 1 131 ? 55.244 47.564 25.375 1.00 23.48 131 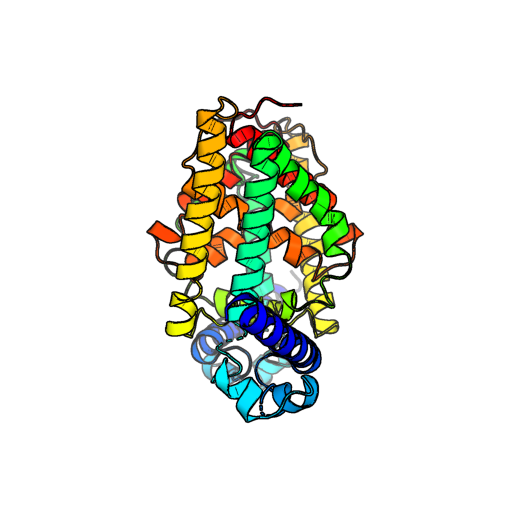TYR A CA 1
ATOM 1089 C C . TYR A 1 131 ? 55.318 48.725 26.362 1.00 19.62 131 TYR A C 1
ATOM 1090 O O . TYR A 1 131 ? 54.383 48.973 27.112 1.00 19.39 131 TYR A O 1
ATOM 1099 N N . ASP A 1 132 ? 56.444 49.429 26.336 1.00 23.39 132 ASP A N 1
ATOM 1100 C CA . ASP A 1 132 ? 56.699 50.555 27.217 1.00 23.74 132 ASP A CA 1
ATOM 1101 C C . ASP A 1 132 ? 55.697 51.684 26.989 1.00 26.89 132 ASP A C 1
ATOM 1102 O O . ASP A 1 132 ? 55.215 52.300 27.943 1.00 25.44 132 ASP A O 1
ATOM 1107 N N . LEU A 1 133 ? 55.379 51.948 25.723 1.00 23.98 133 LEU A N 1
ATOM 1108 C CA . LEU A 1 133 ? 54.385 52.964 25.392 1.00 26.82 133 LEU A CA 1
ATOM 1109 C C . LEU A 1 133 ? 53.023 52.597 25.948 1.00 20.89 133 LEU A C 1
ATOM 1110 O O . LEU A 1 133 ? 52.308 53.461 26.468 1.00 20.14 133 LEU A O 1
ATOM 1115 N N . PHE A 1 134 ? 52.664 51.318 25.860 1.00 25.55 134 PHE A N 1
ATOM 1116 C CA . PHE A 1 134 ? 51.381 50.867 26.372 1.00 20.43 134 PHE A CA 1
ATOM 1117 C C . PHE A 1 134 ? 51.336 51.001 27.894 1.00 21.63 134 PHE A C 1
ATOM 1118 O O . PHE A 1 134 ? 50.358 51.473 28.460 1.00 24.00 134 PHE A O 1
ATOM 1126 N N . VAL A 1 135 ? 52.390 50.554 28.554 1.00 22.48 135 VAL A N 1
ATOM 1127 C CA . VAL A 1 135 ? 52.441 50.629 30.012 1.00 23.34 135 VAL A CA 1
ATOM 1128 C C . VAL A 1 135 ? 52.274 52.080 30.473 1.00 23.77 135 VAL A C 1
ATOM 1129 O O . VAL A 1 135 ? 51.502 52.358 31.397 1.00 20.68 135 VAL A O 1
ATOM 1133 N N . GLU A 1 136 ? 52.970 53.003 29.807 1.00 21.85 136 GLU A N 1
ATOM 1134 C CA . GLU A 1 136 ? 52.913 54.419 30.161 1.00 24.50 136 GLU A CA 1
ATOM 1135 C C . GLU A 1 136 ? 51.500 54.972 30.002 1.00 22.55 136 GLU A C 1
ATOM 1136 O O . GLU A 1 136 ? 50.959 55.602 30.913 1.00 16.69 136 GLU A O 1
ATOM 1142 N N . ARG A 1 137 ? 50.895 54.710 28.853 1.00 19.73 137 ARG A N 1
ATOM 1143 C CA . ARG A 1 137 ? 49.561 55.215 28.543 1.00 20.13 137 ARG A CA 1
ATOM 1144 C C . ARG A 1 137 ? 48.465 54.659 29.440 1.00 17.51 137 ARG A C 1
ATOM 1145 O O . ARG A 1 137 ? 47.583 55.392 29.887 1.00 20.24 137 ARG A O 1
ATOM 1153 N N . PHE A 1 138 ? 48.504 53.355 29.684 1.00 19.71 138 PHE A N 1
ATOM 1154 C CA . PHE A 1 138 ? 47.503 52.722 30.534 1.00 19.28 138 PHE A CA 1
ATOM 1155 C C . PHE A 1 138 ? 47.686 53.163 31.989 1.00 17.34 138 PHE A C 1
ATOM 1156 O O . PHE A 1 138 ? 46.723 53.355 32.715 1.00 18.24 138 PHE A O 1
ATOM 1164 N N . SER A 1 139 ? 48.930 53.359 32.397 1.00 17.98 139 SER A N 1
ATOM 1165 C CA . SER A 1 139 ? 49.217 53.881 33.732 1.00 17.21 139 SER A CA 1
ATOM 1166 C C . SER A 1 139 ? 48.605 55.270 33.912 1.00 14.70 139 SER A C 1
ATOM 1167 O O . SER A 1 139 ? 48.084 55.598 34.978 1.00 20.52 139 SER A O 1
ATOM 1170 N N A ARG A 1 140 ? 48.676 56.078 32.864 0.60 15.84 140 ARG A N 1
ATOM 1171 N N B ARG A 1 140 ? 48.664 56.077 32.859 0.40 16.38 140 ARG A N 1
ATOM 1172 C CA A ARG A 1 140 ? 48.140 57.426 32.881 0.60 12.45 140 ARG A CA 1
ATOM 1173 C CA B ARG A 1 140 ? 48.146 57.436 32.889 0.40 14.60 140 ARG A CA 1
ATOM 1174 C C A ARG A 1 140 ? 46.625 57.420 33.033 0.60 17.88 140 ARG A C 1
ATOM 1175 C C B ARG A 1 140 ? 46.621 57.459 32.981 0.40 17.46 140 ARG A C 1
ATOM 1176 O O A ARG A 1 140 ? 46.056 58.254 33.736 0.60 15.30 140 ARG A O 1
ATOM 1177 O O B ARG A 1 140 ? 46.042 58.358 33.586 0.40 14.01 140 ARG A O 1
ATOM 1192 N N . LEU A 1 141 ? 45.978 56.477 32.362 1.00 15.81 141 LEU A N 1
ATOM 1193 C CA . LEU A 1 141 ? 44.536 56.298 32.483 1.00 16.56 141 LEU A CA 1
ATOM 1194 C C . LEU A 1 141 ? 44.157 55.900 33.918 1.00 15.38 141 LEU A C 1
ATOM 1195 O O . LEU A 1 141 ? 43.210 56.443 34.501 1.00 16.79 141 LEU A O 1
ATOM 1200 N N . LEU A 1 142 ? 44.903 54.966 34.492 1.00 15.03 142 LEU A N 1
ATOM 1201 C CA . LEU A 1 142 ? 44.680 54.552 35.877 1.00 16.17 142 LEU A CA 1
ATOM 1202 C C . LEU A 1 142 ? 44.896 55.720 36.827 1.00 20.63 142 LEU A C 1
ATOM 1203 O O . LEU A 1 142 ? 44.182 55.856 37.813 1.00 19.97 142 LEU A O 1
ATOM 1208 N N . GLN A 1 143 ? 45.860 56.581 36.515 1.00 18.26 143 GLN A N 1
ATOM 1209 C CA . GLN A 1 143 ? 46.137 57.739 37.373 1.00 21.68 143 GLN A CA 1
ATOM 1210 C C . GLN A 1 143 ? 44.994 58.751 37.321 1.00 18.48 143 GLN A C 1
ATOM 1211 O O . GLN A 1 143 ? 44.675 59.392 38.325 1.00 20.85 143 GLN A O 1
ATOM 1217 N N . LYS A 1 144 ? 44.365 58.888 36.160 1.00 15.76 144 LYS A N 1
ATOM 1218 C CA . LYS A 1 144 ? 43.201 59.740 36.053 1.00 19.89 144 LYS A CA 1
ATOM 1219 C C . LYS A 1 144 ? 42.117 59.247 37.005 1.00 20.28 144 LYS A C 1
ATOM 1220 O O . LYS A 1 144 ? 41.481 60.045 37.685 1.00 18.76 144 LYS A O 1
ATOM 1226 N N . GLY A 1 145 ? 41.917 57.933 37.053 1.00 21.62 145 GLY A N 1
ATOM 1227 C CA . GLY A 1 145 ? 40.981 57.321 37.981 1.00 21.69 145 GLY A CA 1
ATOM 1228 C C . GLY A 1 145 ? 41.268 57.632 39.441 1.00 19.91 145 GLY A C 1
ATOM 1229 O O . GLY A 1 145 ? 40.354 57.978 40.197 1.00 21.41 145 GLY A O 1
ATOM 1230 N N . ILE A 1 146 ? 42.532 57.520 39.832 1.00 15.78 146 ILE A N 1
ATOM 1231 C CA . ILE A 1 146 ? 42.980 57.948 41.163 1.00 22.11 146 ILE A CA 1
ATOM 1232 C C . ILE A 1 146 ? 42.639 59.427 41.390 1.00 21.24 146 ILE A C 1
ATOM 1233 O O . ILE A 1 146 ? 42.043 59.773 42.399 1.00 19.32 146 ILE A O 1
ATOM 1238 N N . ASP A 1 147 ? 43.010 60.287 40.444 1.00 21.30 147 ASP A N 1
ATOM 1239 C CA . ASP A 1 147 ? 42.735 61.719 40.538 1.00 22.46 147 ASP A CA 1
ATOM 1240 C C . ASP A 1 147 ? 41.251 62.009 40.792 1.00 27.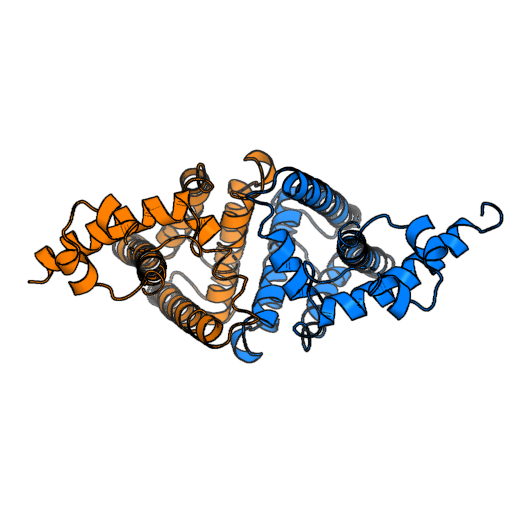04 147 ASP A C 1
ATOM 1241 O O . ASP A 1 147 ? 40.896 62.972 41.484 1.00 17.35 147 ASP A O 1
ATOM 1246 N N . GLN A 1 148 ? 40.387 61.167 40.238 1.00 20.98 148 GLN A N 1
ATOM 1247 C CA . GLN A 1 148 ? 38.954 61.384 40.310 1.00 21.00 148 GLN A CA 1
ATOM 1248 C C . GLN A 1 148 ? 38.346 60.634 41.498 1.00 21.63 148 GLN A C 1
ATOM 1249 O O . GLN A 1 148 ? 37.130 60.585 41.663 1.00 23.60 148 GLN A O 1
ATOM 1255 N N . GLY A 1 149 ? 39.202 60.059 42.337 1.00 22.76 149 GLY A N 1
ATOM 1256 C CA . GLY A 1 149 ? 38.760 59.403 43.556 1.00 24.41 149 GLY A CA 1
ATOM 1257 C C . GLY A 1 149 ? 38.134 58.042 43.339 1.00 24.90 149 GLY A C 1
ATOM 1258 O O . GLY A 1 149 ? 37.481 57.497 44.226 1.00 24.83 149 GLY A O 1
ATOM 1259 N N . GLU A 1 150 ? 38.348 57.476 42.156 1.00 24.98 150 GLU A N 1
ATOM 1260 C CA . GLU A 1 150 ? 37.789 56.176 41.801 1.00 20.91 150 GLU A CA 1
ATOM 1261 C C . GLU A 1 150 ? 38.568 54.999 42.358 1.00 20.34 150 GLU A C 1
ATOM 1262 O O . GLU A 1 150 ? 37.983 53.972 42.704 1.00 20.25 150 GLU A O 1
ATOM 1268 N N . PHE A 1 151 ? 39.892 55.128 42.390 1.00 19.16 151 PHE A N 1
ATOM 1269 C CA . PHE A 1 151 ? 40.770 54.020 42.752 1.00 19.81 151 PHE A CA 1
ATOM 1270 C C . PHE A 1 151 ? 41.744 54.386 43.869 1.00 20.30 151 PHE A C 1
ATOM 1271 O O . PHE A 1 151 ? 42.212 55.529 43.940 1.00 19.35 151 PHE A O 1
ATOM 1279 N N . GLN A 1 152 ? 42.096 53.381 44.672 1.00 17.50 152 GLN A N 1
ATOM 1280 C CA . GLN A 1 152 ? 43.238 53.427 45.591 1.00 26.44 152 GLN A CA 1
ATOM 1281 C C . GLN A 1 152 ? 44.026 52.129 45.427 1.00 23.06 152 GLN A C 1
ATOM 1282 O O . GLN A 1 152 ? 43.841 51.197 46.209 1.00 22.87 152 GLN A O 1
ATOM 1288 N N . PRO A 1 153 ? 44.883 52.044 44.411 1.00 20.32 153 PRO A N 1
ATOM 1289 C CA . PRO A 1 153 ? 45.542 50.776 44.059 1.00 24.97 153 PRO A CA 1
ATOM 1290 C C . PRO A 1 153 ? 46.436 50.158 45.138 1.00 25.96 153 PRO A C 1
ATOM 1291 O O . PRO A 1 153 ? 47.135 50.870 45.845 1.00 23.10 153 PRO A O 1
ATOM 1295 N N . VAL A 1 154 ? 46.421 48.832 45.229 1.00 20.08 154 VAL A N 1
ATOM 1296 C CA . VAL A 1 154 ? 47.272 48.123 46.180 1.00 26.80 154 VAL A CA 1
ATOM 1297 C C . VAL A 1 154 ? 48.499 47.519 45.506 1.00 25.89 154 VAL A C 1
ATOM 1298 O O . VAL A 1 154 ? 49.288 46.840 46.150 1.00 23.54 154 VAL A O 1
ATOM 1302 N N . GLN A 1 155 ? 48.650 47.750 44.206 1.00 22.53 155 GLN A N 1
ATOM 1303 C CA . GLN A 1 155 ? 49.882 47.391 43.508 1.00 24.71 155 GLN A CA 1
ATOM 1304 C C . GLN A 1 155 ? 50.297 48.577 42.631 1.00 23.18 155 GLN A C 1
ATOM 1305 O O . GLN A 1 155 ? 49.499 49.478 42.403 1.00 22.12 155 GLN A O 1
ATOM 1311 N N . PRO A 1 156 ? 51.543 48.600 42.164 1.00 20.77 156 PRO A N 1
ATOM 1312 C CA . PRO A 1 156 ? 52.004 49.701 41.314 1.00 25.90 156 PRO A CA 1
ATOM 1313 C C . PRO A 1 156 ? 51.240 49.734 40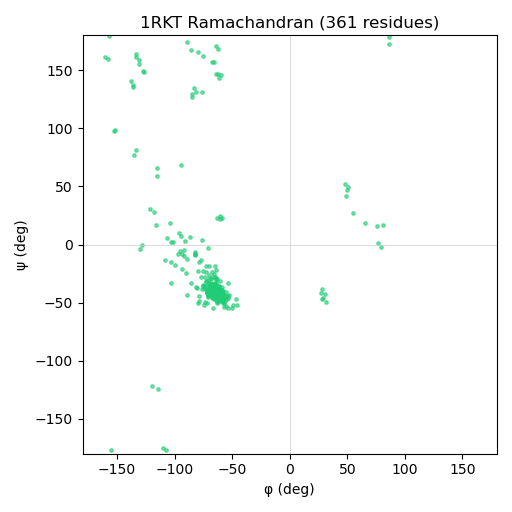.003 1.00 21.48 156 PRO A C 1
ATOM 1314 O O . PRO A 1 156 ? 50.832 48.694 39.504 1.00 20.49 156 PRO A O 1
ATOM 1318 N N . LEU A 1 157 ? 51.021 50.925 39.469 1.00 19.98 157 LEU A N 1
ATOM 1319 C CA . LEU A 1 157 ? 50.251 51.074 38.235 1.00 21.95 157 LEU A CA 1
ATOM 1320 C C . LEU A 1 157 ? 50.875 50.301 37.073 1.00 21.04 157 LEU A C 1
ATOM 1321 O O . LEU A 1 157 ? 50.170 49.701 36.245 1.00 19.07 157 LEU A O 1
ATOM 1326 N N . ALA A 1 158 ? 52.201 50.273 37.028 1.00 17.06 158 ALA A N 1
ATOM 1327 C CA . ALA A 1 158 ? 52.893 49.619 35.930 1.00 15.60 158 ALA A CA 1
ATOM 1328 C C . ALA A 1 158 ? 52.643 48.124 35.945 1.00 18.59 158 ALA A C 1
ATOM 1329 O O . ALA A 1 158 ? 52.509 47.498 34.884 1.00 22.37 158 ALA A O 1
ATOM 1331 N N . THR A 1 159 ? 52.605 47.543 37.140 1.00 16.40 159 THR A N 1
ATOM 1332 C CA . THR A 1 159 ? 52.354 46.111 37.292 1.00 22.52 159 THR A CA 1
ATOM 1333 C C . THR A 1 159 ? 50.934 45.791 36.829 1.00 17.29 159 THR A C 1
ATOM 1334 O O . THR A 1 159 ? 50.712 44.797 36.133 1.00 19.42 159 THR A O 1
ATOM 1338 N N . ILE A 1 160 ? 49.986 46.635 37.235 1.00 21.59 160 ILE A N 1
ATOM 1339 C CA . ILE A 1 160 ? 48.582 46.478 36.858 1.00 17.74 160 ILE A CA 1
ATOM 1340 C C . ILE A 1 160 ? 48.436 46.553 35.344 1.00 22.04 160 ILE A C 1
ATOM 1341 O O . ILE A 1 160 ? 47.740 45.732 34.726 1.00 19.30 160 ILE A O 1
ATOM 1346 N N . ALA A 1 161 ? 49.128 47.516 34.744 1.00 20.22 161 ALA A N 1
ATOM 1347 C CA . ALA A 1 161 ? 49.148 47.688 33.291 1.00 20.49 161 ALA A CA 1
ATOM 1348 C C . ALA A 1 161 ? 49.651 46.432 32.567 1.00 22.67 161 ALA A C 1
ATOM 1349 O O . ALA A 1 161 ? 49.038 45.960 31.591 1.00 17.63 161 ALA A O 1
ATOM 1351 N N . LYS A 1 162 ? 50.743 45.869 33.062 1.00 17.43 162 LYS A N 1
ATOM 1352 C CA . LYS A 1 162 ? 51.342 44.695 32.435 1.00 17.32 162 LYS A CA 1
ATOM 1353 C C . LYS A 1 162 ? 50.457 43.465 32.614 1.00 18.84 162 LYS A C 1
ATOM 1354 O O . LYS A 1 162 ? 50.298 42.658 31.692 1.00 19.37 162 LYS A O 1
ATOM 1360 N N . PHE A 1 163 ? 49.841 43.349 33.779 1.00 17.04 163 PHE A N 1
ATOM 1361 C CA . PHE A 1 163 ? 48.932 42.243 34.033 1.00 18.76 163 PHE A CA 1
ATOM 1362 C C . PHE A 1 163 ? 47.733 42.363 33.100 1.00 21.20 163 PHE A C 1
ATOM 1363 O O . PHE A 1 163 ? 47.261 41.363 32.549 1.00 19.91 163 PHE A O 1
ATOM 1371 N N . PHE A 1 164 ? 47.260 43.587 32.897 1.00 19.59 164 PHE A N 1
ATOM 1372 C CA . PHE A 1 164 ? 46.117 43.846 32.023 1.00 21.82 164 PHE A CA 1
ATOM 1373 C C . PHE A 1 164 ? 46.407 43.452 30.584 1.00 28.09 164 PHE A C 1
ATOM 1374 O O . PHE A 1 164 ? 45.574 42.833 29.920 1.00 22.80 164 PHE A O 1
ATOM 1382 N N . LEU A 1 165 ? 47.585 43.820 30.105 1.00 18.01 165 LEU A N 1
ATOM 1383 C CA . LEU A 1 165 ? 48.005 43.499 28.755 1.00 22.49 165 LEU A CA 1
ATOM 1384 C C . LEU A 1 165 ? 48.034 41.990 28.564 1.00 21.12 165 LEU A C 1
ATOM 1385 O O . LEU A 1 165 ? 47.528 41.481 27.565 1.00 20.38 165 LEU A O 1
ATOM 1390 N N . ASN A 1 166 ? 48.624 41.281 29.516 1.00 20.29 166 ASN A N 1
ATOM 1391 C CA . ASN A 1 166 ? 48.667 39.819 29.458 1.00 24.24 166 ASN A CA 1
ATOM 1392 C C . ASN A 1 166 ? 47.276 39.149 29.460 1.00 22.57 166 ASN A C 1
ATOM 1393 O O . ASN A 1 166 ? 47.024 38.208 28.687 1.00 19.40 166 ASN A O 1
ATOM 1406 N N . ASN A 1 168 ? 44.395 40.564 28.575 1.00 17.28 168 ASN A N 1
ATOM 1407 C CA . ASN A 1 168 ? 43.823 40.985 27.311 1.00 18.52 168 ASN A CA 1
ATOM 1408 C C . ASN A 1 168 ? 44.276 40.121 26.116 1.00 26.37 168 ASN A C 1
ATOM 1409 O O . ASN A 1 168 ? 43.463 39.653 25.315 1.00 20.04 168 ASN A O 1
ATOM 1414 N N . ASP A 1 169 ? 45.580 39.913 26.010 1.00 22.12 169 ASP A N 1
ATOM 1415 C CA . ASP A 1 169 ? 46.161 39.146 24.907 1.00 22.88 169 ASP A CA 1
ATOM 1416 C C . ASP A 1 169 ? 45.751 37.678 25.000 1.00 18.65 169 ASP A C 1
ATOM 1417 O O . ASP A 1 169 ? 45.509 37.022 23.986 1.00 22.01 169 ASP A O 1
ATOM 1422 N N . GLY A 1 170 ? 45.669 37.189 26.230 1.00 19.25 170 GLY A N 1
ATOM 1423 C CA . GLY A 1 170 ? 45.239 35.834 26.518 1.00 21.90 170 GLY A CA 1
ATOM 1424 C C . GLY A 1 170 ? 43.801 35.601 26.108 1.00 20.53 170 GLY A C 1
ATOM 1425 O O . GLY A 1 170 ? 43.479 34.556 25.568 1.00 17.34 170 GLY A O 1
ATOM 1426 N N . ILE A 1 171 ? 42.932 36.572 26.365 1.00 19.70 171 ILE A N 1
ATOM 1427 C CA . ILE A 1 171 ? 41.540 36.474 25.914 1.00 21.07 171 ILE A CA 1
ATOM 1428 C C . ILE A 1 171 ? 41.465 36.377 24.386 1.00 18.02 171 ILE A C 1
ATOM 1429 O O . ILE A 1 171 ? 40.772 35.511 23.847 1.00 15.34 171 ILE A O 1
ATOM 1434 N N . ILE A 1 172 ? 42.216 37.232 23.688 1.00 16.68 172 ILE A N 1
ATOM 1435 C CA . ILE A 1 172 ? 42.235 37.211 22.222 1.00 16.41 172 ILE A CA 1
ATOM 1436 C C . ILE A 1 172 ? 42.749 35.862 21.705 1.00 18.26 172 ILE A C 1
ATOM 1437 O O . ILE A 1 172 ? 42.176 35.279 20.788 1.00 16.08 172 ILE A O 1
ATOM 1442 N N . GLN A 1 173 ? 43.823 35.371 22.310 1.00 14.59 173 GLN A N 1
ATOM 1443 C CA . GLN A 1 173 ? 44.407 34.077 21.959 1.00 19.99 173 GLN A CA 1
ATOM 1444 C C . GLN A 1 173 ? 43.404 32.928 22.117 1.00 17.99 173 GLN A C 1
ATOM 1445 O O . GLN A 1 173 ? 43.288 32.067 21.240 1.00 16.41 173 GLN A O 1
ATOM 1451 N N . ASN A 1 174 ? 42.683 32.931 23.239 1.00 14.24 174 ASN A N 1
ATOM 1452 C CA . ASN A 1 174 ? 41.649 31.949 23.488 1.00 16.66 174 ASN A CA 1
ATOM 1453 C C . ASN A 1 174 ? 40.592 31.966 22.390 1.00 16.30 174 ASN A C 1
ATOM 1454 O O . ASN A 1 174 ? 40.179 30.917 21.936 1.00 10.24 174 ASN A O 1
ATOM 1459 N N . ALA A 1 175 ? 40.147 33.156 21.984 1.00 12.76 175 ALA A N 1
ATOM 1460 C CA . ALA A 1 175 ? 39.156 33.276 20.914 1.00 18.10 175 ALA A CA 1
ATOM 1461 C C . ALA A 1 175 ? 39.702 32.770 19.579 1.00 16.22 175 ALA A C 1
ATOM 1462 O O . ALA A 1 175 ? 38.959 32.227 18.760 1.00 19.23 175 ALA A O 1
ATOM 1464 N N . LEU A 1 176 ? 41.003 32.928 19.371 1.00 14.82 176 LEU A N 1
ATOM 1465 C CA . LEU A 1 176 ? 41.638 32.511 18.124 1.00 21.11 176 LEU A CA 1
ATOM 1466 C C . LEU A 1 176 ? 41.839 30.991 18.035 1.00 20.70 176 LEU A C 1
ATOM 1467 O O . LEU A 1 176 ? 41.673 30.398 16.975 1.00 18.63 176 LEU A O 1
ATOM 1472 N N . TYR A 1 177 ? 42.181 30.372 19.155 1.00 18.73 177 TYR A N 1
ATOM 1473 C CA . TYR A 1 177 ? 42.602 28.975 19.172 1.00 17.21 177 TYR A CA 1
ATOM 1474 C C . TYR A 1 177 ? 41.478 27.981 19.459 1.00 16.61 177 TYR A C 1
ATOM 1475 O O . TYR A 1 177 ? 41.590 26.818 19.084 1.00 18.08 177 TYR A O 1
ATOM 1484 N N . PHE A 1 178 ? 40.388 28.439 20.077 1.00 13.84 178 PHE A N 1
ATOM 1485 C CA . PHE A 1 178 ? 39.312 27.542 20.506 1.00 17.18 178 PHE A CA 1
ATOM 1486 C C . PHE A 1 178 ? 37.927 28.015 20.077 1.00 15.94 178 PHE A C 1
ATOM 1487 O O . PHE A 1 178 ? 37.700 29.204 19.882 1.00 14.98 178 PHE A O 1
ATOM 1495 N N . ASP A 1 179 ? 36.988 27.078 19.963 1.00 21.17 179 ASP A N 1
ATOM 1496 C CA . ASP A 1 179 ? 35.591 27.436 19.690 1.00 23.66 179 ASP A CA 1
ATOM 1497 C C . ASP A 1 179 ? 35.017 28.274 20.828 1.00 19.91 179 ASP A C 1
ATOM 1498 O O . ASP A 1 179 ? 35.618 28.380 21.893 1.00 21.00 179 ASP A O 1
ATOM 1503 N N . GLU A 1 180 ? 33.850 28.865 20.595 1.00 22.33 180 GLU A N 1
ATOM 1504 C CA . GLU A 1 180 ? 33.286 29.869 21.486 1.00 22.56 180 GLU A CA 1
ATOM 1505 C C . GLU A 1 180 ? 33.123 29.411 22.938 1.00 24.27 180 GLU A C 1
ATOM 1506 O O . GLU A 1 180 ? 33.513 30.137 23.855 1.00 22.21 180 GLU A O 1
ATOM 1512 N N . GLU A 1 181 ? 32.536 28.232 23.151 1.00 21.79 181 GLU A N 1
ATOM 1513 C CA . GLU A 1 181 ? 32.266 27.748 24.512 1.00 24.34 181 GLU A CA 1
ATOM 1514 C C . GLU A 1 181 ? 33.558 27.415 25.266 1.00 23.02 181 GLU A C 1
ATOM 1515 O O . GLU A 1 181 ? 33.687 27.705 26.461 1.00 29.18 181 GLU A O 1
ATOM 1521 N N . LYS A 1 182 ? 34.522 26.832 24.560 1.00 20.39 182 LYS A N 1
ATOM 1522 C CA . LYS A 1 182 ? 35.799 26.458 25.160 1.00 18.86 182 LYS A CA 1
ATOM 1523 C C . LYS A 1 182 ? 36.656 27.687 25.472 1.00 18.74 182 LYS A C 1
ATOM 1524 O O . LYS A 1 182 ? 37.287 27.781 26.536 1.00 18.07 182 LYS A O 1
ATOM 1530 N N . ALA A 1 183 ? 36.672 28.640 24.550 1.00 17.35 183 ALA A N 1
ATOM 1531 C CA . ALA A 1 183 ? 37.433 29.875 24.742 1.00 14.35 183 ALA A CA 1
ATOM 1532 C C . ALA A 1 183 ? 36.997 30.618 25.999 1.00 14.19 183 ALA A C 1
ATOM 1533 O O . ALA A 1 183 ? 37.826 31.205 26.696 1.00 19.78 183 ALA A O 1
ATOM 1535 N N . ASP A 1 184 ? 35.686 30.633 26.256 1.00 14.81 184 ASP A N 1
ATOM 1536 C CA . ASP A 1 184 ? 35.116 31.292 27.427 1.00 13.08 184 ASP A CA 1
ATOM 1537 C C . ASP A 1 184 ? 35.591 32.723 27.595 1.00 20.16 184 ASP A C 1
ATOM 1538 O O . ASP A 1 184 ? 36.021 33.118 28.673 1.00 17.65 184 ASP A O 1
ATOM 1543 N N . VAL A 1 185 ? 35.511 33.501 26.525 1.00 19.35 185 VAL A N 1
ATOM 1544 C CA . VAL A 1 185 ? 35.955 34.889 26.556 1.00 17.32 185 VAL A CA 1
ATOM 1545 C C . VAL A 1 185 ? 35.178 35.646 27.614 1.00 12.26 185 VAL A C 1
ATOM 1546 O O . VAL A 1 185 ? 35.724 36.446 28.356 1.00 16.17 185 VAL A O 1
ATOM 1550 N N . SER A 1 186 ? 33.885 35.370 27.698 1.00 13.65 186 SER A N 1
ATOM 1551 C CA . SER A 1 186 ? 33.009 36.094 28.604 1.00 16.34 186 SER A CA 1
ATOM 1552 C C . SER A 1 186 ? 33.427 35.885 30.055 1.00 14.09 186 SER A C 1
ATOM 1553 O O . SER A 1 186 ? 33.534 36.844 30.837 1.00 15.10 186 SER A O 1
ATOM 1556 N N . GLY A 1 187 ? 33.672 34.636 30.421 1.00 16.43 187 GLY A N 1
ATOM 1557 C CA . GLY A 1 187 ? 34.118 34.318 31.769 1.00 18.60 187 GLY A CA 1
ATOM 1558 C C . GLY A 1 187 ? 35.469 34.943 32.081 1.00 12.76 187 GLY A C 1
ATOM 1559 O O . GLY A 1 187 ? 35.687 35.465 33.172 1.00 13.95 187 GLY A O 1
ATOM 1560 N N . LEU A 1 188 ? 36.385 34.880 31.119 1.00 16.39 188 LEU A N 1
ATOM 1561 C CA . LEU A 1 188 ? 37.716 35.464 31.287 1.00 14.89 188 LEU A CA 1
ATOM 1562 C C . LEU A 1 188 ? 37.654 36.979 31.454 1.00 19.79 188 LEU A C 1
ATOM 1563 O O . LEU A 1 188 ? 38.393 37.562 32.259 1.00 17.01 188 LEU A O 1
ATOM 1568 N N . ALA A 1 189 ? 36.781 37.632 30.692 1.00 16.14 189 ALA A N 1
ATOM 1569 C CA . ALA A 1 189 ? 36.592 39.078 30.859 1.00 16.82 189 ALA A CA 1
ATOM 1570 C C . ALA A 1 189 ? 36.031 39.402 32.252 1.00 13.42 189 ALA A C 1
ATOM 1571 O O . ALA A 1 189 ? 36.396 40.400 32.859 1.00 14.57 189 ALA A O 1
ATOM 1573 N N . GLU A 1 190 ? 35.129 38.567 32.750 1.00 13.99 190 GLU A N 1
ATOM 1574 C CA . GLU A 1 190 ? 34.580 38.757 34.088 1.00 10.97 190 GLU A CA 1
ATOM 1575 C C . GLU A 1 190 ? 35.667 38.553 35.144 1.00 20.52 190 GLU A C 1
ATOM 1576 O O . GLU A 1 190 ? 35.700 39.248 36.172 1.00 19.35 190 GLU A O 1
ATOM 1582 N N . SER A 1 191 ? 36.581 37.630 34.876 1.00 17.14 191 SER A N 1
ATOM 1583 C CA . SER A 1 191 ? 37.724 37.434 35.767 1.00 20.13 191 SER A CA 1
ATOM 1584 C C . SER A 1 191 ? 38.615 38.660 35.748 1.00 15.91 191 SER A C 1
ATOM 1585 O O . SER A 1 191 ? 39.111 39.097 36.790 1.00 18.67 191 SER A O 1
ATOM 1588 N N . ALA A 1 192 ? 38.819 39.232 34.565 1.00 20.09 192 ALA A N 1
ATOM 1589 C CA . ALA A 1 192 ? 39.680 40.41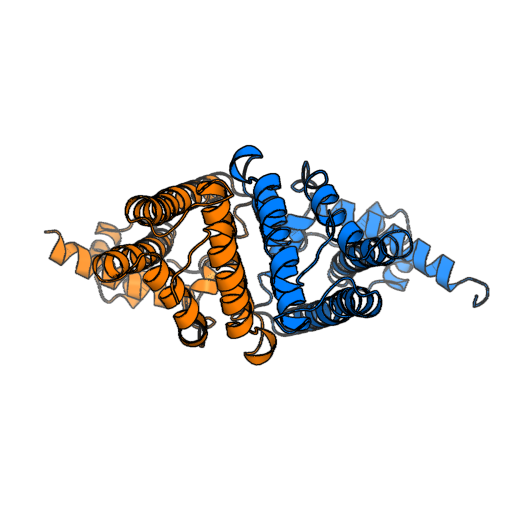0 34.434 1.00 19.40 192 ALA A CA 1
ATOM 1590 C C . ALA A 1 192 ? 39.076 41.549 35.228 1.00 18.33 192 ALA A C 1
ATOM 1591 O O . ALA A 1 192 ? 39.758 42.258 35.966 1.00 17.91 192 ALA A O 1
ATOM 1593 N N . LYS A 1 193 ? 37.775 41.718 35.084 1.00 16.09 193 LYS A N 1
ATOM 1594 C CA . LYS A 1 193 ? 37.058 42.713 35.854 1.00 14.80 193 LYS A CA 1
ATOM 1595 C C . LYS A 1 193 ? 37.214 42.505 37.354 1.00 19.21 193 LYS A C 1
ATOM 1596 O O . LYS A 1 193 ? 37.426 43.462 38.086 1.00 20.10 193 LYS A O 1
ATOM 1602 N N A LEU A 1 194 ? 37.099 41.256 37.801 0.60 21.27 194 LEU A N 1
ATOM 1603 N N B LEU A 1 194 ? 37.103 41.268 37.826 0.40 17.85 194 LEU A N 1
ATOM 1604 C CA A LEU A 1 194 ? 37.249 40.938 39.217 0.60 18.77 194 LEU A CA 1
ATOM 1605 C CA B LEU A 1 194 ? 37.239 41.032 39.258 0.40 13.65 194 LEU A CA 1
ATOM 1606 C C A LEU A 1 194 ? 38.608 41.418 39.708 0.60 18.16 194 LEU A C 1
ATOM 1607 C C B LEU A 1 194 ? 38.626 41.445 39.724 0.40 15.30 194 LEU A C 1
ATOM 1608 O O A LEU A 1 194 ? 38.706 42.097 40.726 0.60 21.25 194 LEU A O 1
ATOM 1609 O O B LEU A 1 194 ? 38.765 42.100 40.754 0.40 17.98 194 LEU A O 1
ATOM 1618 N N . TYR A 1 195 ? 39.651 41.076 38.965 1.00 17.72 195 TYR A N 1
ATOM 1619 C CA . TYR A 1 195 ? 41.015 41.426 39.344 1.00 19.69 195 TYR A CA 1
ATOM 1620 C C . TYR A 1 195 ? 41.208 42.938 39.407 1.00 22.21 195 TYR A C 1
ATOM 1621 O O . TYR A 1 195 ? 41.766 43.477 40.372 1.00 21.38 195 TYR A O 1
ATOM 1630 N N . LEU A 1 196 ? 40.764 43.633 38.369 1.00 18.65 196 LEU A N 1
ATOM 1631 C CA . LEU A 1 196 ? 40.927 45.064 38.301 1.00 17.18 196 LEU A CA 1
ATOM 1632 C C . LEU A 1 196 ? 40.193 45.762 39.443 1.00 20.71 196 LEU A C 1
ATOM 1633 O O . LEU A 1 196 ? 40.743 46.655 40.062 1.00 17.51 196 LEU A O 1
ATOM 1638 N N . LYS A 1 197 ? 38.964 45.328 39.747 1.00 18.08 197 LYS A N 1
ATOM 1639 C CA . LYS A 1 197 ? 38.186 45.963 40.809 1.00 23.63 197 LYS A CA 1
ATOM 1640 C C . LYS A 1 197 ? 38.913 45.831 42.145 1.00 24.24 197 LYS A C 1
ATOM 1641 O O . LYS A 1 197 ? 38.932 46.754 42.973 1.00 21.62 197 LYS A O 1
ATOM 1647 N N . THR A 1 198 ? 39.510 44.668 42.345 1.00 22.32 198 THR A N 1
ATOM 1648 C CA . THR A 1 198 ? 40.149 44.353 43.606 1.00 22.69 198 THR A CA 1
ATOM 1649 C C . THR A 1 198 ? 41.458 45.110 43.754 1.00 20.24 198 THR A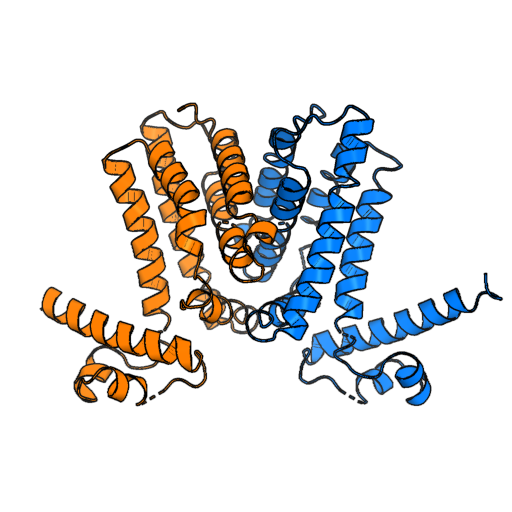 C 1
ATOM 1650 O O . THR A 1 198 ? 41.696 45.744 44.772 1.00 22.28 198 THR A O 1
ATOM 1654 N N . VAL A 1 199 ? 42.301 45.055 42.729 1.00 19.50 199 VAL A N 1
ATOM 1655 C CA . VAL A 1 199 ? 43.617 45.683 42.786 1.00 18.69 199 VAL A CA 1
ATOM 1656 C C . VAL A 1 199 ? 43.546 47.217 42.778 1.00 21.65 199 VAL A C 1
ATOM 1657 O O . VAL A 1 199 ? 44.425 47.876 43.326 1.00 23.20 199 VAL A O 1
ATOM 1661 N N . LEU A 1 200 ? 42.480 47.771 42.207 1.00 19.74 200 LEU A N 1
ATOM 1662 C CA . LEU A 1 200 ? 42.275 49.204 42.151 1.00 18.74 200 LEU A CA 1
ATOM 1663 C C . LEU A 1 200 ? 41.430 49.683 43.332 1.00 21.94 200 LEU A C 1
ATOM 1664 O O . LEU A 1 200 ? 41.288 50.879 43.541 1.00 22.65 200 LEU A O 1
ATOM 1669 N N . GLN A 1 201 ? 40.881 48.752 44.100 1.00 21.01 201 GLN A N 1
ATOM 1670 C CA . GLN A 1 201 ? 39.887 49.083 45.124 1.00 25.00 201 GLN A CA 1
ATOM 1671 C C . GLN A 1 201 ? 38.801 49.999 44.542 1.00 28.39 201 GLN A C 1
ATOM 1672 O O . GLN A 1 201 ? 38.494 51.063 45.088 1.00 21.98 201 GLN A O 1
ATOM 1678 N N . ALA A 1 202 ? 38.225 49.580 43.422 1.00 23.73 202 ALA A N 1
ATOM 1679 C CA . ALA A 1 202 ? 37.185 50.353 42.759 1.00 24.21 202 ALA A CA 1
ATOM 1680 C C . ALA A 1 202 ? 35.831 50.049 43.379 1.00 28.88 202 ALA A C 1
ATOM 1681 O O . ALA A 1 202 ? 35.429 48.900 43.476 1.00 30.85 202 ALA A O 1
ATOM 1683 N N . ASP A 1 203 ? 35.134 51.095 43.794 1.00 36.44 203 ASP A N 1
ATOM 1684 C CA . ASP A 1 203 ? 33.830 50.958 44.420 1.00 43.50 203 ASP A CA 1
ATOM 1685 C C . ASP A 1 203 ? 32.767 51.607 43.541 1.00 47.62 203 ASP A C 1
ATOM 1686 O O . ASP A 1 203 ? 32.172 52.624 43.902 1.00 54.81 203 ASP A O 1
ATOM 1691 N N . GLU A 1 204 ? 32.557 51.025 42.368 1.00 49.90 204 GLU A N 1
ATOM 1692 C CA . GLU A 1 204 ? 31.511 51.475 41.461 1.00 49.91 204 GLU A CA 1
ATOM 1693 C C . GLU A 1 204 ? 30.805 50.268 40.854 1.00 51.74 204 GLU A C 1
ATOM 1694 O O . GLU A 1 204 ? 31.445 49.262 40.527 1.00 56.17 204 GLU A O 1
ATOM 1700 N N . LYS A 1 205 ? 29.485 50.369 40.711 1.00 55.11 205 LYS A N 1
ATOM 1701 C CA . LYS A 1 205 ? 28.694 49.297 40.111 1.00 55.90 205 LYS A CA 1
ATOM 1702 C C . LYS A 1 205 ? 27.417 49.849 39.489 1.00 60.22 205 LYS A C 1
ATOM 1703 O O . LYS A 1 205 ? 27.452 50.840 38.753 1.00 62.94 205 LYS A O 1
ATOM 1709 N N . THR B 1 6 ? 60.046 -3.657 30.269 1.00 18.38 6 THR B N 1
ATOM 1710 C CA . THR B 1 6 ? 60.264 -3.536 31.740 1.00 20.87 6 THR B CA 1
ATOM 1711 C C . THR B 1 6 ? 60.286 -2.057 32.105 1.00 18.98 6 THR B C 1
ATOM 1712 O O . THR B 1 6 ? 61.266 -1.363 31.833 1.00 19.20 6 THR B O 1
ATOM 1716 N N . LYS B 1 7 ? 59.191 -1.588 32.710 1.00 17.20 7 LYS B N 1
ATOM 1717 C CA . LYS B 1 7 ? 58.831 -0.161 32.700 1.00 18.88 7 LYS B CA 1
ATOM 1718 C C . LYS B 1 7 ? 59.979 0.774 33.105 1.00 19.58 7 LYS B C 1
ATOM 1719 O O . LYS B 1 7 ? 60.335 1.685 32.362 1.00 19.27 7 LYS B O 1
ATOM 1725 N N . GLU B 1 8 ? 60.565 0.544 34.274 1.00 24.47 8 GLU B N 1
ATOM 1726 C CA . GLU B 1 8 ? 61.585 1.455 34.796 1.00 25.60 8 GLU B CA 1
ATOM 1727 C C . GLU B 1 8 ? 62.841 1.517 33.911 1.00 28.16 8 GLU B C 1
ATOM 1728 O O . GLU B 1 8 ? 63.466 2.579 33.758 1.00 17.33 8 GLU B O 1
ATOM 1734 N N . HIS B 1 9 ? 63.205 0.378 33.328 1.00 27.76 9 HIS B N 1
ATOM 1735 C CA . HIS B 1 9 ? 64.276 0.330 32.331 1.00 28.63 9 HIS B CA 1
ATOM 1736 C C . HIS B 1 9 ? 63.879 1.161 31.116 1.00 28.45 9 HIS B C 1
ATOM 1737 O O . HIS B 1 9 ? 64.657 1.996 30.639 1.00 25.54 9 HIS B O 1
ATOM 1744 N N . LYS B 1 10 ? 62.656 0.935 30.634 1.00 21.61 10 LYS B N 1
ATOM 1745 C CA . LYS B 1 10 ? 62.117 1.646 29.482 1.00 22.49 10 LYS B CA 1
ATOM 1746 C C . LYS B 1 10 ? 62.069 3.144 29.759 1.00 18.34 10 LYS B C 1
ATOM 1747 O O . LYS B 1 10 ? 62.417 3.940 28.898 1.00 17.39 10 LYS B O 1
ATOM 1753 N N . ASP B 1 11 ? 61.645 3.523 30.962 1.00 18.18 11 ASP B N 1
ATOM 1754 C CA . ASP B 1 11 ? 61.381 4.929 31.278 1.00 19.03 11 ASP B CA 1
ATOM 1755 C C . ASP B 1 11 ? 62.677 5.718 31.306 1.00 20.94 11 ASP B C 1
ATOM 1756 O O . ASP B 1 11 ? 62.716 6.894 30.942 1.00 16.80 11 ASP B O 1
ATOM 1761 N N . LYS B 1 12 ? 63.739 5.053 31.740 1.00 19.55 12 LYS B N 1
ATOM 1762 C CA . LYS B 1 12 ? 65.056 5.660 31.794 1.00 25.02 12 LYS B CA 1
ATOM 1763 C C . LYS B 1 12 ? 65.667 5.824 30.399 1.00 26.18 12 LYS B C 1
ATOM 1764 O O . LYS B 1 12 ? 66.302 6.845 30.115 1.00 23.18 12 LYS B O 1
ATOM 1770 N N . ARG B 1 13 ? 65.474 4.836 29.527 1.00 21.43 13 ARG B N 1
ATOM 1771 C CA . ARG B 1 13 ? 65.991 4.941 28.161 1.00 24.33 13 ARG B CA 1
ATOM 1772 C C . ARG B 1 13 ? 65.216 6.037 27.435 1.00 22.11 13 ARG B C 1
ATOM 1773 O O . ARG B 1 13 ? 65.801 6.880 26.760 1.00 19.46 13 ARG B O 1
ATOM 1781 N N . GLN B 1 14 ? 63.898 6.044 27.594 1.00 17.64 14 GLN B N 1
ATOM 1782 C CA . GLN B 1 14 ? 63.087 7.067 26.943 1.00 24.51 14 GLN B CA 1
ATOM 1783 C C . GLN B 1 14 ? 63.493 8.443 27.448 1.00 26.40 14 GLN B C 1
ATOM 1784 O O . GLN B 1 14 ? 63.630 9.376 26.671 1.00 20.10 14 GLN B O 1
ATOM 1790 N N . ALA B 1 15 ? 63.691 8.568 28.758 1.00 23.67 15 ALA B N 1
ATOM 1791 C CA . ALA B 1 15 ? 64.073 9.848 29.331 1.00 23.25 15 ALA B CA 1
ATOM 1792 C C . ALA B 1 15 ? 65.409 10.303 28.730 1.00 20.56 15 ALA B C 1
ATOM 1793 O O . ALA B 1 15 ? 65.595 11.486 28.438 1.00 19.51 15 ALA B O 1
ATOM 1795 N N . GLU B 1 16 ? 66.320 9.356 28.520 1.00 23.72 16 GLU B N 1
ATOM 1796 C CA . GLU B 1 16 ? 67.635 9.664 27.950 1.00 19.99 16 GLU B CA 1
ATOM 1797 C C . GLU B 1 16 ? 67.521 10.148 26.497 1.00 30.17 16 GLU B C 1
ATOM 1798 O O . GLU B 1 16 ? 68.138 11.156 26.109 1.00 23.09 16 GLU B O 1
ATOM 1804 N N . ILE B 1 17 ? 66.741 9.429 25.691 1.00 22.26 17 ILE B N 1
ATOM 1805 C CA . ILE B 1 17 ? 66.543 9.818 24.301 1.00 20.86 17 ILE B CA 1
ATOM 1806 C C . ILE B 1 17 ? 65.905 11.222 24.246 1.00 21.59 17 ILE B C 1
ATOM 1807 O O . ILE B 1 17 ? 66.269 12.060 23.405 1.00 22.43 17 ILE B O 1
ATOM 1812 N N . LEU B 1 18 ? 64.971 11.491 25.153 1.00 22.44 18 LEU B N 1
ATOM 1813 C CA . LEU B 1 18 ? 64.281 12.776 25.143 1.00 23.16 18 LEU B CA 1
ATOM 1814 C C . LEU B 1 18 ? 65.189 13.916 25.645 1.00 24.09 18 LEU B C 1
ATOM 1815 O O . LEU B 1 18 ? 65.002 15.061 25.251 1.00 19.95 18 LEU B O 1
ATOM 1820 N N . GLU B 1 19 ? 66.163 13.611 26.505 1.00 24.06 19 GLU B N 1
ATOM 1821 C CA . GLU B 1 19 ? 67.134 14.614 26.946 1.00 20.60 19 GLU B CA 1
ATOM 1822 C C . GLU B 1 19 ? 68.036 14.982 25.766 1.00 21.50 19 GLU B C 1
ATOM 1823 O O . GLU B 1 19 ? 68.380 16.154 25.564 1.00 20.29 19 GLU B O 1
ATOM 1829 N N . ALA B 1 20 ? 68.425 13.972 24.994 1.00 18.04 20 ALA B N 1
ATOM 1830 C CA . ALA B 1 20 ? 69.207 14.190 23.789 1.00 20.27 20 ALA B CA 1
ATOM 1831 C C . ALA B 1 20 ? 68.413 15.052 22.805 1.00 16.52 20 ALA B C 1
ATOM 1832 O O . ALA B 1 20 ? 68.954 15.976 22.215 1.00 25.21 20 ALA B O 1
ATOM 1834 N N . ALA B 1 21 ? 67.136 14.733 22.637 1.00 19.57 21 ALA B N 1
ATOM 1835 C CA . ALA B 1 21 ? 66.266 15.465 21.724 1.00 21.47 21 ALA B CA 1
ATOM 1836 C C . ALA B 1 21 ? 66.114 16.905 22.177 1.00 25.91 21 ALA B C 1
ATOM 1837 O O . ALA B 1 21 ? 66.260 17.822 21.379 1.00 19.99 21 ALA B O 1
ATOM 1839 N N . LYS B 1 22 ? 65.816 17.101 23.460 1.00 23.09 22 LYS B N 1
ATOM 1840 C CA . LYS B 1 22 ? 65.775 18.436 24.046 1.00 20.28 22 LYS B CA 1
ATOM 1841 C C . LYS B 1 22 ? 66.994 19.270 23.674 1.00 18.65 22 LYS B C 1
ATOM 1842 O O . LYS B 1 22 ? 66.866 20.436 23.289 1.00 20.80 22 LYS B O 1
ATOM 1848 N N . THR B 1 23 ? 68.175 18.680 23.805 1.00 18.90 23 THR B N 1
ATOM 1849 C CA . THR B 1 23 ? 69.429 19.365 23.497 1.00 20.58 23 THR B CA 1
ATOM 1850 C C . THR B 1 23 ? 69.467 19.787 22.030 1.00 25.46 23 THR B C 1
ATOM 1851 O O . THR B 1 23 ? 69.873 20.904 21.707 1.00 26.41 23 THR B O 1
ATOM 1855 N N . VAL B 1 24 ? 69.025 18.901 21.144 1.00 23.44 24 VAL B N 1
ATOM 1856 C CA . VAL B 1 24 ? 69.034 19.203 19.718 1.00 23.18 24 VAL B CA 1
ATOM 1857 C C . VAL B 1 24 ? 67.961 20.234 19.362 1.00 21.80 24 VAL B C 1
ATOM 1858 O O . VAL B 1 24 ? 68.218 21.153 18.592 1.00 20.55 24 VAL B O 1
ATOM 1862 N N . PHE B 1 25 ? 66.772 20.094 19.946 1.00 23.06 25 PHE B N 1
ATOM 1863 C CA . PHE B 1 25 ? 65.678 21.023 19.700 1.00 22.25 25 PHE B CA 1
ATOM 1864 C C . PHE B 1 25 ? 66.065 22.445 20.098 1.00 24.49 25 PHE B C 1
ATOM 1865 O O . PHE B 1 25 ? 65.743 23.396 19.393 1.00 23.63 25 PHE B O 1
ATOM 1873 N N . LYS B 1 26 ? 66.744 22.578 21.234 1.00 24.62 26 LYS B N 1
ATOM 1874 C CA . LYS B 1 26 ? 67.177 23.876 21.738 1.00 26.69 26 LYS B CA 1
ATOM 1875 C C . LYS B 1 26 ? 68.137 24.513 20.746 1.00 29.77 26 LYS B C 1
ATOM 1876 O O . LYS B 1 26 ? 68.013 25.685 20.410 1.00 29.67 26 LYS B O 1
ATOM 1882 N N . ARG B 1 27 ? 69.096 23.718 20.281 1.00 30.56 27 ARG B N 1
ATOM 1883 C CA . ARG B 1 27 ? 70.168 24.212 19.427 1.00 34.06 27 ARG B CA 1
ATOM 1884 C C . ARG B 1 27 ? 69.668 24.572 18.024 1.00 33.97 27 ARG B C 1
ATOM 1885 O O . ARG B 1 27 ? 70.011 25.626 17.500 1.00 33.85 27 ARG B O 1
ATOM 1893 N N . LYS B 1 28 ? 68.849 23.701 17.437 1.00 31.04 28 LYS B N 1
ATOM 1894 C CA . LYS B 1 28 ? 68.504 23.781 16.019 1.00 30.75 28 LYS B CA 1
ATOM 1895 C C . LYS B 1 28 ? 67.069 24.232 15.741 1.00 29.33 28 LYS B C 1
ATOM 1896 O O . LYS B 1 28 ? 66.731 24.569 14.604 1.00 31.81 28 LYS B O 1
ATOM 1902 N N . GLY B 1 29 ? 66.229 24.229 16.769 1.00 26.93 29 GLY B N 1
ATOM 1903 C CA . GLY B 1 29 ? 64.807 24.458 16.592 1.00 28.13 29 GLY B CA 1
ATOM 1904 C C . GLY B 1 29 ? 64.080 23.165 16.256 1.00 28.37 29 GLY B C 1
ATOM 1905 O O . GLY B 1 29 ? 64.703 22.131 16.017 1.00 28.56 29 GLY B O 1
ATOM 1906 N N . PHE B 1 30 ? 62.754 23.225 16.228 1.00 26.49 30 PHE B N 1
ATOM 1907 C CA . PHE B 1 30 ? 61.936 22.042 15.985 1.00 25.57 30 PHE B CA 1
ATOM 1908 C C . PHE B 1 30 ? 62.044 21.529 14.546 1.00 28.51 30 PHE B C 1
ATOM 1909 O O . PHE B 1 30 ? 62.139 20.317 14.312 1.00 27.11 30 PHE B O 1
ATOM 1917 N N . GLU B 1 31 ? 62.042 22.456 13.590 1.00 22.99 31 GLU B N 1
ATOM 1918 C CA . GLU B 1 31 ? 61.889 22.111 12.181 1.00 23.87 31 GLU B CA 1
ATOM 1919 C C . GLU B 1 31 ? 63.120 21.416 11.610 1.00 24.31 31 GLU B C 1
ATOM 1920 O O . GLU B 1 31 ? 62.996 20.427 10.890 1.00 27.12 31 GLU B O 1
ATOM 1926 N N . LEU B 1 32 ? 64.302 21.923 11.952 1.00 23.19 32 LEU B N 1
ATOM 1927 C CA . LEU B 1 32 ? 65.560 21.446 11.372 1.00 23.37 32 LEU B CA 1
ATOM 1928 C C . LEU B 1 32 ? 66.107 20.183 12.044 1.00 23.84 32 LEU B C 1
ATOM 1929 O O . LEU B 1 32 ? 67.103 19.609 11.588 1.00 19.01 32 LEU B O 1
ATOM 1934 N N . THR B 1 33 ? 65.461 19.757 13.129 1.00 24.99 33 THR B N 1
ATOM 1935 C CA . THR B 1 33 ? 65.904 18.588 13.884 1.00 24.27 33 THR B CA 1
ATOM 1936 C C . THR B 1 33 ? 65.426 17.297 13.227 1.00 22.27 33 THR B C 1
ATOM 1937 O O . THR B 1 33 ? 64.242 17.166 12.904 1.00 19.97 33 THR B O 1
ATOM 1941 N N . THR B 1 34 ? 66.339 16.341 13.052 1.00 21.25 34 THR B N 1
ATOM 1942 C CA . THR B 1 34 ? 66.004 15.061 12.428 1.00 20.36 34 THR B CA 1
ATOM 1943 C C . THR B 1 34 ? 66.243 13.862 13.347 1.00 19.44 34 THR B C 1
ATOM 1944 O O . THR B 1 34 ? 66.881 13.977 14.405 1.00 15.52 34 THR B O 1
ATOM 1956 N N . LYS B 1 36 ? 68.164 11.292 12.862 1.00 20.76 36 LYS B N 1
ATOM 1957 C CA . LYS B 1 36 ? 69.602 11.026 12.925 1.00 22.40 36 LYS B CA 1
ATOM 1958 C C . LYS B 1 36 ? 70.326 11.941 13.916 1.00 21.77 36 LYS B C 1
ATOM 1959 O O . LYS B 1 36 ? 71.255 11.506 14.602 1.00 23.15 36 LYS B O 1
ATOM 1965 N N . ASP B 1 37 ? 69.915 13.212 13.971 1.00 24.24 37 ASP B N 1
ATOM 1966 C CA . ASP B 1 37 ? 70.530 14.172 14.892 1.00 25.88 37 ASP B CA 1
ATOM 1967 C C . ASP B 1 37 ? 70.382 13.685 16.317 1.00 23.75 37 ASP B C 1
ATOM 1968 O O . ASP B 1 37 ? 71.324 13.733 17.113 1.00 23.61 37 ASP B O 1
ATOM 1973 N N . VAL B 1 38 ? 69.180 13.214 16.624 1.00 25.14 38 VAL B N 1
ATOM 1974 C CA . VAL B 1 38 ? 68.855 12.773 17.966 1.00 25.60 38 VAL B CA 1
ATOM 1975 C C . VAL B 1 38 ? 69.604 11.486 18.281 1.00 23.44 38 VAL B C 1
ATOM 1976 O O . VAL B 1 38 ? 70.165 11.355 19.360 1.00 21.84 38 VAL B O 1
ATOM 1980 N N . VAL B 1 39 ? 69.643 10.560 17.323 1.00 21.21 39 VAL B N 1
ATOM 1981 C CA . VAL B 1 39 ? 70.330 9.276 17.500 1.00 23.50 39 VAL B CA 1
ATOM 1982 C C . VAL B 1 39 ? 71.831 9.444 17.814 1.00 27.14 39 VAL B C 1
ATOM 1983 O O . VAL B 1 39 ? 72.387 8.777 18.716 1.00 24.74 39 VAL B O 1
ATOM 1987 N N . GLU B 1 40 ? 72.479 10.331 17.062 1.00 24.27 40 GLU B N 1
ATOM 1988 C CA . GLU B 1 40 ? 73.863 10.718 17.319 1.00 16.56 40 GLU B CA 1
ATOM 1989 C C . GLU B 1 40 ? 74.053 11.372 18.686 1.00 21.04 40 GLU B C 1
ATOM 1990 O O . GLU B 1 40 ? 75.022 11.056 19.387 1.00 20.66 40 GLU B O 1
ATOM 1996 N N . GLU B 1 41 ? 73.156 12.298 19.044 1.00 16.05 41 GLU B N 1
ATOM 1997 C CA . GLU B 1 41 ? 73.267 13.030 20.309 1.00 21.43 41 GLU B CA 1
ATOM 1998 C C . GLU B 1 41 ? 73.008 12.129 21.513 1.00 22.16 41 GLU B C 1
ATOM 1999 O O . GLU B 1 41 ? 73.519 12.393 22.607 1.00 23.89 41 GLU B O 1
ATOM 2005 N N . SER B 1 42 ? 72.196 11.085 21.332 1.00 22.61 42 SER B N 1
ATOM 2006 C CA . SER B 1 42 ? 71.812 10.216 22.452 1.00 20.24 42 SER B CA 1
ATOM 2007 C C . SER B 1 42 ? 72.913 9.236 22.844 1.00 20.81 42 SER B C 1
ATOM 2008 O O . SER B 1 42 ? 72.986 8.800 23.993 1.00 18.71 42 SER B O 1
ATOM 2011 N N . GLY B 1 43 ? 73.752 8.867 21.883 1.00 18.22 43 GLY B N 1
ATOM 2012 C CA . GLY B 1 43 ? 74.749 7.832 22.103 1.00 23.48 43 GLY B CA 1
ATOM 2013 C C . GLY B 1 43 ? 74.189 6.417 22.018 1.00 22.29 43 GLY B C 1
ATOM 2014 O O . GLY B 1 43 ? 74.939 5.448 22.143 1.00 21.04 43 GLY B O 1
ATOM 2015 N N . PHE B 1 44 ? 72.877 6.297 21.807 1.00 22.45 44 PHE B N 1
ATOM 2016 C CA . PHE B 1 44 ? 72.236 4.993 21.623 1.00 25.04 44 PHE B CA 1
ATOM 2017 C C . PHE B 1 44 ? 72.310 4.572 20.153 1.00 28.79 44 PHE B C 1
ATOM 2018 O O . PHE B 1 44 ? 72.630 5.384 19.279 1.00 27.69 44 PHE B O 1
ATOM 2026 N N . SER B 1 45 ? 72.005 3.307 19.878 1.00 24.20 45 SER B N 1
ATOM 2027 C CA . SER B 1 45 ? 71.947 2.836 18.496 1.00 26.98 45 SER B CA 1
ATOM 2028 C C . SER B 1 45 ? 70.667 3.355 17.843 1.00 23.85 45 SER B C 1
ATOM 2029 O O . SER B 1 45 ? 69.739 3.765 18.539 1.00 15.85 45 SER B O 1
ATOM 2032 N N . ARG B 1 46 ? 70.627 3.334 16.510 1.00 26.78 46 ARG B N 1
ATOM 2033 C CA . ARG B 1 46 ? 69.454 3.779 15.751 1.00 26.53 46 ARG B CA 1
ATOM 2034 C C . ARG B 1 46 ? 68.199 2.983 16.119 1.00 24.91 46 ARG B C 1
ATOM 2035 O O . ARG B 1 46 ? 67.139 3.559 16.342 1.00 27.81 46 ARG B O 1
ATOM 2043 N N . GLY B 1 47 ? 68.324 1.658 16.166 1.00 25.52 47 GLY B N 1
ATOM 2044 C CA . GLY B 1 47 ? 67.215 0.794 16.539 1.00 24.07 47 GLY B CA 1
ATOM 2045 C C . GLY B 1 47 ? 66.753 0.977 17.980 1.00 25.23 47 GLY B C 1
ATOM 2046 O O . GLY B 1 47 ? 65.590 0.734 18.295 1.00 20.83 47 GLY B O 1
ATOM 2047 N N . GLY B 1 48 ? 67.663 1.397 18.856 1.00 24.03 48 GLY B N 1
ATOM 2048 C CA . GLY B 1 48 ? 67.329 1.670 20.246 1.00 25.47 48 GLY B CA 1
ATOM 2049 C C . GLY B 1 48 ? 66.461 2.910 20.390 1.00 28.66 48 GLY B C 1
ATOM 2050 O O . GLY B 1 48 ? 65.606 2.981 21.281 1.00 27.63 48 GLY B O 1
ATOM 2051 N N . VAL B 1 49 ? 66.674 3.882 19.502 1.00 30.62 49 VAL B N 1
ATOM 2052 C CA . VAL B 1 49 ? 65.862 5.102 19.461 1.00 26.90 49 VAL B CA 1
ATOM 2053 C C . VAL B 1 49 ? 64.520 4.871 18.757 1.00 26.01 49 VAL B C 1
ATOM 2054 O O . VAL B 1 49 ? 63.472 5.210 19.308 1.00 23.56 49 VAL B O 1
ATOM 2058 N N . TYR B 1 50 ? 64.551 4.284 17.556 1.00 23.73 50 TYR B N 1
ATOM 2059 C CA . TYR B 1 50 ? 63.327 4.052 16.774 1.00 25.04 50 TYR B CA 1
ATOM 2060 C C . TYR B 1 50 ? 62.441 2.962 17.379 1.00 26.32 50 TYR B C 1
ATOM 2061 O O . TYR B 1 50 ? 61.362 2.654 16.857 1.00 25.74 50 TYR B O 1
ATOM 2070 N N . LEU B 1 51 ? 62.917 2.360 18.462 1.00 24.89 51 LEU B N 1
ATOM 2071 C CA . LEU B 1 51 ? 62.114 1.433 19.238 1.00 27.60 51 LEU B CA 1
ATOM 2072 C C . LEU B 1 51 ? 60.977 2.213 19.881 1.00 29.58 51 LEU B C 1
ATOM 2073 O O . LEU B 1 51 ? 59.802 1.885 19.697 1.00 28.86 51 LEU B O 1
ATOM 2078 N N . TYR B 1 52 ? 61.342 3.265 20.610 1.00 26.22 52 TYR B N 1
ATOM 2079 C CA . TYR B 1 52 ? 60.385 4.055 21.374 1.00 27.37 52 TYR B CA 1
ATOM 2080 C C . TYR B 1 52 ? 59.775 5.238 20.615 1.00 25.77 52 TYR B C 1
ATOM 2081 O O . TYR B 1 52 ? 58.678 5.672 20.960 1.00 32.09 52 TYR B O 1
ATOM 2090 N N . PHE B 1 53 ? 60.462 5.761 19.599 1.00 19.48 53 PHE B N 1
ATOM 2091 C CA . PHE B 1 53 ? 59.946 6.921 18.852 1.00 25.76 53 PHE B CA 1
ATOM 2092 C C . PHE B 1 53 ? 60.098 6.792 17.328 1.00 25.68 53 PHE B C 1
ATOM 2093 O O . PHE B 1 53 ? 61.145 6.372 16.839 1.00 27.12 53 PHE B O 1
ATOM 2101 N N . SER B 1 54 ? 59.052 7.174 16.592 1.00 24.01 54 SER B N 1
ATOM 2102 C CA . SER B 1 54 ? 59.032 7.083 15.130 1.00 23.65 54 SER B CA 1
ATOM 2103 C C . SER B 1 54 ? 59.332 8.408 14.431 1.00 25.69 54 SER B C 1
ATOM 2104 O O . SER B 1 54 ? 59.651 8.419 13.235 1.00 20.19 54 SER B O 1
ATOM 2107 N N . SER B 1 55 ? 59.215 9.519 15.158 1.00 17.91 55 SER B N 1
ATOM 2108 C CA . SER B 1 55 ? 59.487 10.829 14.575 1.00 20.34 55 SER B CA 1
ATOM 2109 C C . SER B 1 55 ? 59.816 11.868 15.644 1.00 21.21 55 SER B C 1
ATOM 2110 O O . SER B 1 55 ? 59.457 11.709 16.817 1.00 16.68 55 SER B O 1
ATOM 2113 N N . THR B 1 56 ? 60.480 12.937 15.215 1.00 17.54 56 THR B N 1
ATOM 2114 C CA . THR B 1 56 ? 60.845 14.041 16.093 1.00 17.98 56 THR B CA 1
ATOM 2115 C C . THR B 1 56 ? 59.614 14.708 16.690 1.00 19.78 56 THR B C 1
ATOM 2116 O O . THR B 1 56 ? 59.641 15.152 17.835 1.00 16.85 56 THR B O 1
ATOM 2120 N N . GLU B 1 57 ? 58.534 14.787 15.916 1.00 12.80 57 GLU B N 1
ATOM 2121 C CA . GLU B 1 57 ? 57.331 15.441 16.411 1.00 16.82 57 GLU B CA 1
ATOM 2122 C C . GLU B 1 57 ? 56.699 14.650 17.540 1.00 16.40 57 GLU B C 1
ATOM 2123 O O . GLU B 1 57 ? 56.172 15.228 18.495 1.00 17.20 57 GLU B O 1
ATOM 2129 N N . GLU B 1 58 ? 56.739 13.324 17.443 1.00 13.65 58 GLU B N 1
ATOM 2130 C CA . GLU B 1 58 ? 56.266 12.500 18.549 1.00 15.89 58 GLU B CA 1
ATOM 2131 C C . GLU B 1 58 ? 57.110 12.823 19.777 1.00 22.78 58 GLU B C 1
ATOM 2132 O O . GLU B 1 58 ? 56.575 12.957 20.880 1.00 21.08 58 GLU B O 1
ATOM 2146 N N . PHE B 1 60 ? 58.824 15.676 20.419 1.00 13.93 60 PHE B N 1
ATOM 2147 C CA . PHE B 1 60 ? 58.522 17.045 20.831 1.00 16.61 60 PHE B CA 1
ATOM 2148 C C . PHE B 1 60 ? 57.259 17.087 21.681 1.00 20.98 60 PHE B C 1
ATOM 2149 O O . PHE B 1 60 ? 57.231 17.711 22.748 1.00 19.79 60 PHE B O 1
ATOM 2157 N N . ARG B 1 61 ? 56.219 16.388 21.238 1.00 17.62 61 ARG B N 1
ATOM 2158 C CA . ARG B 1 61 ? 54.965 16.399 21.972 1.00 19.88 61 ARG B CA 1
ATOM 2159 C C . ARG B 1 61 ? 55.137 15.665 23.283 1.00 20.54 61 ARG B C 1
ATOM 2160 O O . ARG B 1 61 ? 54.596 16.072 24.308 1.00 15.30 61 ARG B O 1
ATOM 2168 N N . ARG B 1 62 ? 55.927 14.599 23.255 1.00 17.99 62 ARG B N 1
ATOM 2169 C CA . ARG B 1 62 ? 56.198 13.843 24.463 1.00 18.16 62 ARG B CA 1
ATOM 2170 C C . ARG B 1 62 ? 56.823 14.749 25.514 1.00 20.19 62 ARG B C 1
ATOM 2171 O O . ARG B 1 62 ? 56.456 14.687 26.690 1.00 21.46 62 ARG B O 1
ATOM 2179 N N . ILE B 1 63 ? 57.767 15.592 25.097 1.00 14.44 63 ILE B N 1
ATOM 2180 C CA . ILE B 1 63 ? 58.451 16.470 26.037 1.00 19.98 63 ILE B CA 1
ATOM 2181 C C . ILE B 1 63 ? 57.482 17.491 26.625 1.00 21.30 63 ILE B C 1
ATOM 2182 O O . ILE B 1 63 ? 57.512 17.767 27.824 1.00 18.40 63 ILE B O 1
ATOM 2187 N N . ILE B 1 64 ? 56.605 18.034 25.785 1.00 19.95 64 ILE B N 1
ATOM 2188 C CA . ILE B 1 64 ? 55.602 18.994 26.228 1.00 17.97 64 ILE B CA 1
ATOM 2189 C C . ILE B 1 64 ? 54.660 18.362 2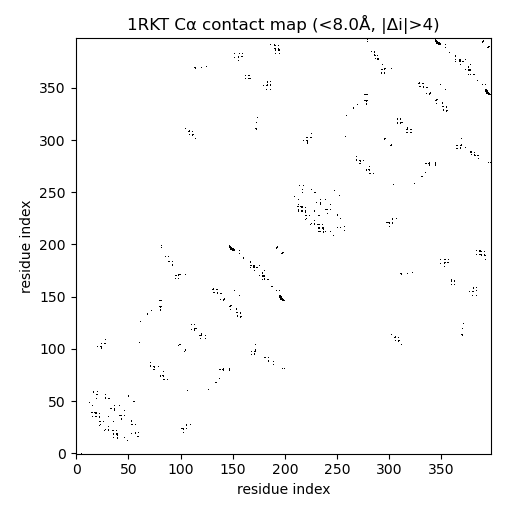7.244 1.00 21.39 64 ILE B C 1
ATOM 2190 O O . ILE B 1 64 ? 54.349 18.967 28.264 1.00 22.92 64 ILE B O 1
ATOM 2195 N N . GLU B 1 65 ? 54.211 17.146 26.960 1.00 21.85 65 GLU B N 1
ATOM 2196 C CA . GLU B 1 65 ? 53.280 16.452 27.837 1.00 28.07 65 GLU B CA 1
ATOM 2197 C C . GLU B 1 65 ? 53.912 16.131 29.177 1.00 33.08 65 GLU B C 1
ATOM 2198 O O . GLU B 1 65 ? 53.262 16.265 30.210 1.00 26.47 65 GLU B O 1
ATOM 2204 N N . THR B 1 66 ? 55.182 15.738 29.155 1.00 27.28 66 THR B N 1
ATOM 2205 C CA . THR B 1 66 ? 55.875 15.336 30.371 1.00 29.37 66 THR B CA 1
ATOM 2206 C C . THR B 1 66 ? 56.068 16.520 31.294 1.00 28.14 66 THR B C 1
ATOM 2207 O O . THR B 1 66 ? 55.920 16.378 32.506 1.00 24.37 66 THR B O 1
ATOM 2211 N N . GLY B 1 67 ? 56.367 17.686 30.714 1.00 25.03 67 GLY B N 1
ATOM 2212 C CA . GLY B 1 67 ? 56.480 18.924 31.458 1.00 29.04 67 GLY B CA 1
ATOM 2213 C C . GLY B 1 67 ? 55.155 19.374 32.070 1.00 33.81 67 GLY B C 1
ATOM 2214 O O . GLY B 1 67 ? 55.110 19.830 33.215 1.00 29.35 67 GLY B O 1
ATOM 2215 N N . LEU B 1 68 ? 54.068 19.255 31.314 1.00 27.67 68 LEU B N 1
ATOM 2216 C CA . LEU B 1 68 ? 52.754 19.606 31.844 1.00 28.16 68 LEU B CA 1
ATOM 2217 C C . LEU B 1 68 ? 52.354 18.655 32.977 1.00 27.13 68 LEU B C 1
ATOM 2218 O O . LEU B 1 68 ? 51.815 19.083 33.997 1.00 28.21 68 LEU B O 1
ATOM 2223 N N . ASP B 1 69 ? 52.631 17.375 32.783 1.00 24.66 69 ASP B N 1
ATOM 2224 C CA . ASP B 1 69 ? 52.295 16.344 33.745 1.00 31.50 69 ASP B CA 1
ATOM 2225 C C . ASP B 1 69 ? 53.082 16.507 35.043 1.00 32.82 69 ASP B C 1
ATOM 2226 O O . ASP B 1 69 ? 52.572 16.230 36.130 1.00 31.86 69 ASP B O 1
ATOM 2231 N N . GLU B 1 70 ? 54.325 16.946 34.926 1.00 25.56 70 GLU B N 1
ATOM 2232 C CA . GLU B 1 70 ? 55.201 17.035 36.092 1.00 33.84 70 GLU B CA 1
ATOM 2233 C C . GLU B 1 70 ? 54.800 18.238 36.936 1.00 28.58 70 GLU B C 1
ATOM 2234 O O . GLU B 1 70 ? 54.879 18.189 38.164 1.00 24.69 70 GLU B O 1
ATOM 2240 N N . GLY B 1 71 ? 54.367 19.309 36.275 1.00 28.79 71 GLY B N 1
ATOM 2241 C CA . GLY B 1 71 ? 53.927 20.518 36.946 1.00 29.32 71 GLY B CA 1
ATOM 2242 C C . GLY B 1 71 ? 52.659 20.281 37.750 1.00 30.97 71 GLY B C 1
ATOM 2243 O O . GLY B 1 71 ? 52.503 20.783 38.871 1.00 26.71 71 GLY B O 1
ATOM 2244 N N . LEU B 1 72 ? 51.753 19.504 37.172 1.00 26.12 72 LEU B N 1
ATOM 2245 C CA . LEU B 1 72 ? 50.503 19.168 37.826 1.00 22.59 72 LEU B CA 1
ATOM 2246 C C . LEU B 1 72 ? 50.762 18.166 38.951 1.00 27.29 72 LEU B C 1
ATOM 2247 O O . LEU B 1 72 ? 50.103 18.226 39.992 1.00 22.31 72 LEU B O 1
ATOM 2252 N N . ARG B 1 73 ? 51.714 17.255 38.732 1.00 21.87 73 ARG B N 1
ATOM 2253 C CA . ARG B 1 73 ? 52.156 16.315 39.766 1.00 28.04 73 ARG B CA 1
ATOM 2254 C C . ARG B 1 73 ? 52.652 17.083 40.983 1.00 29.63 73 ARG B C 1
ATOM 2255 O O . ARG B 1 73 ? 52.273 16.775 42.114 1.00 23.31 73 ARG B O 1
ATOM 2263 N N . LYS B 1 74 ? 53.508 18.071 40.740 1.00 25.30 74 LYS B N 1
ATOM 2264 C CA . LYS B 1 74 ? 54.066 18.899 41.800 1.00 27.74 74 LYS B CA 1
ATOM 2265 C C . LYS B 1 74 ? 52.969 19.623 42.582 1.00 27.89 74 LYS B C 1
ATOM 2266 O O . LYS B 1 74 ? 53.020 19.666 43.807 1.00 24.75 74 LYS B O 1
ATOM 2272 N N . LEU B 1 75 ? 51.980 20.182 41.885 1.00 20.39 75 LEU B N 1
ATOM 2273 C CA . LEU B 1 75 ? 50.839 20.796 42.559 1.00 24.38 75 LEU B CA 1
ATOM 2274 C C . LEU B 1 75 ? 50.030 19.787 43.393 1.00 22.32 75 LEU B C 1
ATOM 2275 O O . LEU B 1 75 ? 49.693 20.072 44.529 1.00 21.13 75 LEU B O 1
ATOM 2280 N N . ASP B 1 76 ? 49.720 18.626 42.820 1.00 22.68 76 ASP B N 1
ATOM 2281 C CA . ASP B 1 76 ? 48.900 17.612 43.487 1.00 24.06 76 ASP B CA 1
ATOM 2282 C C . ASP B 1 76 ? 49.604 17.093 44.740 1.00 22.75 76 ASP B C 1
ATOM 2283 O O . ASP B 1 76 ? 48.997 17.005 45.802 1.00 21.83 76 ASP B O 1
ATOM 2288 N N . LYS B 1 77 ? 50.884 16.749 44.617 1.00 17.38 77 LYS B N 1
ATOM 2289 C CA . LYS B 1 77 ? 51.641 16.210 45.738 1.00 21.74 77 LYS B CA 1
ATOM 2290 C C . LYS B 1 77 ? 51.805 17.226 46.847 1.00 19.62 77 LYS B C 1
ATOM 2291 O O . LYS B 1 77 ? 51.697 16.880 48.024 1.00 16.20 77 LYS B O 1
ATOM 2297 N N . SER B 1 78 ? 52.098 18.473 46.483 1.00 16.22 78 SER B N 1
ATOM 2298 C CA . SER B 1 78 ? 52.258 19.522 47.468 1.00 18.57 78 SER B CA 1
ATOM 2299 C C . SER B 1 78 ? 50.948 19.645 48.241 1.00 15.87 78 SER B C 1
ATOM 2300 O O . SER B 1 78 ? 50.947 19.801 49.454 1.00 17.43 78 SER B O 1
ATOM 2303 N N . ALA B 1 79 ? 49.835 19.521 47.532 1.00 17.43 79 ALA B N 1
ATOM 2304 C CA . ALA B 1 79 ? 48.514 19.598 48.166 1.00 17.85 79 ALA B CA 1
ATOM 2305 C C . ALA B 1 79 ? 48.121 18.330 48.946 1.00 20.49 79 ALA B C 1
ATOM 2306 O O . ALA B 1 79 ? 47.010 18.258 49.484 1.00 23.18 79 ALA B O 1
ATOM 2308 N N . GLU B 1 80 ? 49.014 17.344 49.032 1.00 16.17 80 GLU B N 1
ATOM 2309 C CA . GLU B 1 80 ? 48.813 16.224 49.962 1.00 17.30 80 GLU B CA 1
ATOM 2310 C C . GLU B 1 80 ? 49.473 16.510 51.311 1.00 17.59 80 GLU B C 1
ATOM 2311 O O . GLU B 1 80 ? 49.264 15.789 52.285 1.00 20.29 80 GLU B O 1
ATOM 2317 N N . HIS B 1 81 ? 50.259 17.578 51.362 1.00 12.70 81 HIS B N 1
ATOM 2318 C CA . HIS B 1 81 ? 51.128 17.843 52.500 1.00 15.28 81 HIS B CA 1
ATOM 2319 C C . HIS B 1 81 ? 51.015 19.240 53.067 1.00 11.81 81 HIS B C 1
ATOM 2320 O O . HIS B 1 81 ? 51.672 19.558 54.068 1.00 12.67 81 HIS B O 1
ATOM 2327 N N . GLN B 1 82 ? 50.206 20.060 52.410 1.00 14.89 82 GLN B N 1
ATOM 2328 C CA . GLN B 1 82 ? 49.814 21.381 52.906 1.00 17.67 82 GLN B CA 1
ATOM 2329 C C . GLN B 1 82 ? 48.481 21.728 52.266 1.00 18.29 82 GLN B C 1
ATOM 2330 O O . GLN B 1 82 ? 47.925 20.928 51.502 1.00 16.13 82 GLN B O 1
ATOM 2336 N N . SER B 1 83 ? 47.976 22.923 52.540 1.00 14.27 83 SER B N 1
ATOM 2337 C CA . SER B 1 83 ? 46.693 23.332 51.999 1.00 18.08 83 SER B CA 1
ATOM 2338 C C . SER B 1 83 ? 46.797 23.505 50.480 1.00 18.52 83 SER B C 1
ATOM 2339 O O . SER B 1 83 ? 47.887 23.672 49.927 1.00 16.10 83 SER B O 1
ATOM 2342 N N . VAL B 1 84 ? 45.660 23.411 49.812 1.00 16.55 84 VAL B N 1
ATOM 2343 C CA . VAL B 1 84 ? 45.613 23.662 48.380 1.00 19.48 84 VAL B CA 1
ATOM 2344 C C . VAL B 1 84 ? 46.045 25.094 48.131 1.00 21.55 84 VAL B C 1
ATOM 2345 O O . VAL B 1 84 ? 46.825 25.360 47.224 1.00 17.75 84 VAL B O 1
ATOM 2349 N N . TRP B 1 85 ? 45.566 26.023 48.950 1.00 13.49 85 TRP B N 1
ATOM 2350 C CA . TRP B 1 85 ? 45.952 27.410 48.759 1.00 16.49 85 TRP B CA 1
ATOM 2351 C C . TRP B 1 85 ? 47.462 27.586 48.892 1.00 17.34 85 TRP B C 1
ATOM 2352 O O . TRP B 1 85 ? 48.075 28.290 48.105 1.00 17.98 85 TRP B O 1
ATOM 2363 N N . ALA B 1 86 ? 48.066 26.936 49.878 1.00 17.08 86 ALA B N 1
ATOM 2364 C CA . ALA B 1 86 ? 49.508 27.038 50.089 1.00 15.81 86 ALA B CA 1
ATOM 2365 C C . ALA B 1 86 ? 50.277 26.430 48.920 1.00 16.32 86 ALA B C 1
ATOM 2366 O O . ALA B 1 86 ? 51.338 26.911 48.550 1.00 19.71 86 ALA B O 1
ATOM 2368 N N . SER B 1 87 ? 49.720 25.392 48.311 1.00 15.18 87 SER B N 1
ATOM 2369 C CA . SER B 1 87 ? 50.378 24.726 47.193 1.00 17.71 87 SER B CA 1
ATOM 2370 C C . SER B 1 87 ? 50.348 25.609 45.952 1.00 21.99 87 SER B C 1
ATOM 2371 O O . SER B 1 87 ? 51.318 25.676 45.211 1.00 17.37 87 SER B O 1
ATOM 2374 N N . ILE B 1 88 ? 49.230 26.289 45.722 1.00 15.38 88 ILE B N 1
ATOM 2375 C CA . ILE B 1 88 ? 49.130 27.175 44.568 1.00 20.98 88 ILE B CA 1
ATOM 2376 C C . ILE B 1 88 ? 50.010 28.415 44.770 1.00 21.39 88 ILE B C 1
ATOM 2377 O O . ILE B 1 88 ? 50.743 28.810 43.856 1.00 19.16 88 ILE B O 1
ATOM 2382 N N . SER B 1 89 ? 49.973 29.005 45.965 1.00 20.41 89 SER B N 1
ATOM 2383 C CA . SER B 1 89 ? 50.799 30.169 46.272 1.00 24.77 89 SER B CA 1
ATOM 2384 C C . SER B 1 89 ? 52.289 29.873 46.139 1.00 27.90 89 SER B C 1
ATOM 2385 O O . SER B 1 89 ? 53.059 30.732 45.687 1.00 23.63 89 SER B O 1
ATOM 2388 N N . SER B 1 90 ? 52.692 28.676 46.566 1.00 23.09 90 SER B N 1
ATOM 2389 C CA . SER B 1 90 ? 54.087 28.255 46.497 1.00 28.63 90 SER B CA 1
ATOM 2390 C C . SER B 1 90 ? 54.514 28.116 45.043 1.00 26.38 90 SER B C 1
ATOM 2391 O O . SER B 1 90 ? 55.638 28.468 44.674 1.00 22.68 90 SER B O 1
ATOM 2394 N N . TYR B 1 91 ? 53.622 27.599 44.214 1.00 24.17 91 TYR B N 1
ATOM 2395 C CA . TYR B 1 91 ? 53.884 27.567 42.783 1.00 21.61 91 TYR B CA 1
ATOM 2396 C C . TYR B 1 91 ? 54.148 28.971 42.240 1.00 21.89 91 TYR B C 1
ATOM 2397 O O . TYR B 1 91 ? 55.083 29.163 41.473 1.00 30.42 91 TYR B O 1
ATOM 2406 N N . LEU B 1 92 ? 53.332 29.954 42.627 1.00 20.44 92 LEU B N 1
ATOM 2407 C CA . LEU B 1 92 ? 53.465 31.306 42.084 1.00 21.52 92 LEU B CA 1
ATOM 2408 C C . LEU B 1 92 ? 54.707 32.055 42.620 1.00 30.14 92 LEU B C 1
ATOM 2409 O O . LEU B 1 92 ? 55.321 32.872 41.910 1.00 23.01 92 LEU B O 1
ATOM 2414 N N . ASP B 1 93 ? 55.079 31.771 43.863 1.00 31.51 93 ASP B N 1
ATOM 2415 C CA . ASP B 1 93 ? 56.254 32.404 44.482 1.00 31.37 93 ASP B CA 1
ATOM 2416 C C . ASP B 1 93 ? 57.533 31.920 43.821 1.00 29.13 93 ASP B C 1
ATOM 2417 O O . ASP B 1 93 ? 58.491 32.678 43.650 1.00 38.59 93 ASP B O 1
ATOM 2422 N N . GLU B 1 94 ? 57.521 30.649 43.456 1.00 26.35 94 GLU B N 1
ATOM 2423 C CA . GLU B 1 94 ? 58.624 29.969 42.792 1.00 31.66 94 GLU B CA 1
ATOM 2424 C C . GLU B 1 94 ? 58.931 30.514 41.402 1.00 34.39 94 GLU B C 1
ATOM 2425 O O . GLU B 1 94 ? 60.003 30.233 40.855 1.00 26.08 94 GLU B O 1
ATOM 2434 N N . LEU B 1 95 ? 57.982 31.243 40.810 1.00 28.40 95 LEU B N 1
ATOM 2435 C CA . LEU B 1 95 ? 58.099 31.667 39.423 1.00 19.05 95 LEU B CA 1
ATOM 2436 C C . LEU B 1 95 ? 59.201 32.664 39.155 1.00 30.00 95 LEU B C 1
ATOM 2437 O O . LEU B 1 95 ? 59.854 32.586 38.112 1.00 34.30 95 LEU B O 1
ATOM 2442 N N . THR B 1 96 ? 59.411 33.624 40.053 1.00 28.31 96 THR B N 1
ATOM 2443 C CA . THR B 1 96 ? 60.486 34.592 39.815 1.00 33.17 96 THR B CA 1
ATOM 2444 C C . THR B 1 96 ? 61.808 33.850 39.674 1.00 29.93 96 THR B C 1
ATOM 2445 O O . THR B 1 96 ? 62.597 34.121 38.762 1.00 37.49 96 THR B O 1
ATOM 2449 N N . GLU B 1 97 ? 62.031 32.897 40.575 1.00 34.55 97 GLU B N 1
ATOM 2450 C CA . GLU B 1 97 ? 63.299 32.175 40.645 1.00 32.33 97 GLU B CA 1
ATOM 2451 C C . GLU B 1 97 ? 63.422 31.146 39.527 1.00 29.97 97 GLU B C 1
ATOM 2452 O O . GLU B 1 97 ? 64.501 30.935 38.980 1.00 34.33 97 GLU B O 1
ATOM 2458 N N . GLY B 1 98 ? 62.308 30.526 39.171 1.00 24.54 98 GLY B N 1
ATOM 2459 C CA . GLY B 1 98 ? 62.312 29.466 38.178 1.00 31.85 98 GLY B CA 1
ATOM 2460 C C . GLY B 1 98 ? 62.415 29.960 36.747 1.00 34.57 98 GLY B C 1
ATOM 2461 O O . GLY B 1 98 ? 62.673 29.174 35.832 1.00 39.31 98 GLY B O 1
ATOM 2462 N N . LEU B 1 99 ? 62.223 31.260 36.543 1.00 31.86 99 LEU B N 1
ATOM 2463 C CA . LEU B 1 99 ? 62.163 31.804 35.190 1.00 32.90 99 LEU B CA 1
ATOM 2464 C C . LEU B 1 99 ? 63.422 32.589 34.823 1.00 33.47 99 LEU B C 1
ATOM 2465 O O . LEU B 1 99 ? 63.499 33.193 33.754 1.00 30.14 99 LEU B O 1
ATOM 2470 N N . ARG B 1 100 ? 64.416 32.574 35.699 1.00 35.49 100 ARG B N 1
ATOM 2471 C CA . ARG B 1 100 ? 65.615 33.377 35.479 1.00 39.48 100 ARG B CA 1
ATOM 2472 C C . ARG B 1 100 ? 66.270 33.104 34.117 1.00 39.55 100 ARG B C 1
ATOM 2473 O O . ARG B 1 100 ? 66.627 34.040 33.398 1.00 42.73 100 ARG B O 1
ATOM 2481 N N . ASP B 1 101 ? 66.429 31.831 33.766 1.00 33.46 101 ASP B N 1
ATOM 2482 C CA . ASP B 1 101 ? 67.057 31.474 32.491 1.00 37.52 101 ASP B CA 1
ATOM 2483 C C . ASP B 1 101 ? 66.100 30.719 31.553 1.00 31.78 101 ASP B C 1
ATOM 2484 O O . ASP B 1 101 ? 66.456 29.687 30.986 1.00 27.04 101 ASP B O 1
ATOM 2489 N N A VAL B 1 102 ? 64.891 31.246 31.387 0.60 28.32 102 VAL B N 1
ATOM 2490 N N B VAL B 1 102 ? 64.890 31.243 31.396 0.40 27.65 102 VAL B N 1
ATOM 2491 C CA A VAL B 1 102 ? 63.885 30.591 30.554 0.60 24.18 102 VAL B CA 1
ATOM 2492 C CA B VAL B 1 102 ? 63.889 30.596 30.556 0.40 23.34 102 VAL B CA 1
ATOM 2493 C C A VAL B 1 102 ? 64.332 30.540 29.104 0.60 24.67 102 VAL B C 1
ATOM 2494 C C B VAL B 1 102 ? 64.302 30.560 29.094 0.40 24.49 102 VAL B C 1
ATOM 2495 O O A VAL B 1 102 ? 64.004 29.593 28.393 0.60 23.51 102 VAL B O 1
ATOM 2496 O O B VAL B 1 102 ? 63.921 29.647 28.364 0.40 23.81 102 VAL B O 1
ATOM 2503 N N . ALA 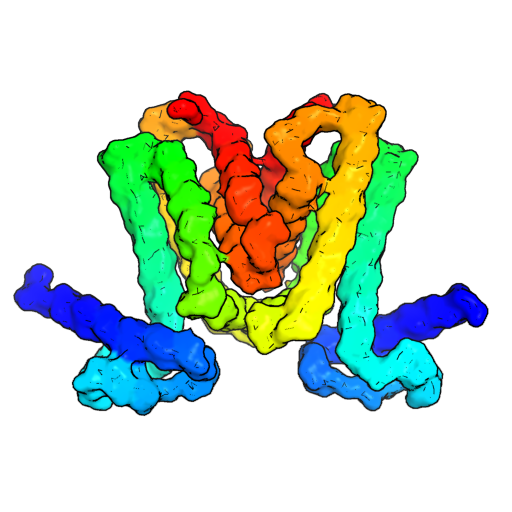B 1 103 ? 65.068 31.560 28.671 1.00 23.41 103 ALA B N 1
ATOM 2504 C CA . ALA B 1 103 ? 65.511 31.666 27.277 1.00 30.03 103 ALA B CA 1
ATOM 2505 C C . ALA B 1 103 ? 66.429 30.521 26.848 1.00 31.57 103 ALA B C 1
ATOM 2506 O O . ALA B 1 103 ? 66.608 30.285 25.656 1.00 28.61 103 ALA B O 1
ATOM 2508 N N . ASP B 1 104 ? 67.009 29.822 27.821 1.00 28.24 104 ASP B N 1
ATOM 2509 C CA . ASP B 1 104 ? 67.893 28.695 27.549 1.00 32.17 104 ASP B CA 1
ATOM 2510 C C . ASP B 1 104 ? 67.204 27.364 27.813 1.00 28.43 104 ASP B C 1
ATOM 2511 O O . ASP B 1 104 ? 67.864 26.349 28.003 1.00 26.22 104 ASP B O 1
ATOM 2516 N N . THR B 1 105 ? 65.876 27.376 27.856 1.00 19.65 105 THR B N 1
ATOM 2517 C CA . THR B 1 105 ? 65.097 26.149 27.967 1.00 21.97 105 THR B CA 1
ATOM 2518 C C . THR B 1 105 ? 64.385 25.925 26.650 1.00 16.48 105 THR B C 1
ATOM 2519 O O . THR B 1 105 ? 64.563 26.683 25.705 1.00 20.07 105 THR B O 1
ATOM 2523 N N . LEU B 1 106 ? 63.545 24.903 26.600 1.00 23.00 106 LEU B N 1
ATOM 2524 C CA . LEU B 1 106 ? 62.749 24.653 25.407 1.00 27.29 106 LEU B CA 1
ATOM 2525 C C . LEU B 1 106 ? 61.481 25.509 25.350 1.00 24.71 106 LEU B C 1
ATOM 2526 O O . LEU B 1 106 ? 60.805 25.510 24.332 1.00 25.62 106 LEU B O 1
ATOM 2531 N N . ALA B 1 107 ? 61.157 26.229 26.425 1.00 23.84 107 ALA B N 1
ATOM 2532 C CA . ALA B 1 107 ? 59.918 27.024 26.477 1.00 25.00 107 ALA B CA 1
ATOM 2533 C C . ALA B 1 107 ? 59.660 27.847 25.216 1.00 18.86 107 ALA B C 1
ATOM 2534 O O . ALA B 1 107 ? 58.571 27.769 24.652 1.00 20.96 107 ALA B O 1
ATOM 2536 N N . PRO B 1 108 ? 60.629 28.634 24.762 1.00 17.84 108 PRO B N 1
ATOM 2537 C CA . PRO B 1 108 ? 60.414 29.450 23.557 1.00 18.40 108 PRO B CA 1
ATOM 2538 C C . PRO B 1 108 ? 60.171 28.625 22.285 1.00 23.69 108 PRO B C 1
ATOM 2539 O O . PRO B 1 108 ? 59.351 29.005 21.431 1.00 15.65 108 PRO B O 1
ATOM 2543 N N . VAL B 1 109 ? 60.869 27.502 22.149 1.00 23.89 109 VAL B N 1
ATOM 2544 C CA . VAL B 1 109 ? 60.683 26.663 20.971 1.00 22.69 109 VAL B CA 1
ATOM 2545 C C . VAL B 1 109 ? 59.274 26.099 21.017 1.00 19.04 109 VAL B C 1
ATOM 2546 O O . VAL B 1 109 ? 58.592 26.027 20.000 1.00 18.01 109 VAL B O 1
ATOM 2550 N N . GLN B 1 110 ? 58.825 25.742 22.211 1.00 18.33 110 GLN B N 1
ATOM 2551 C CA . GLN B 1 110 ? 57.475 25.217 22.405 1.00 22.09 110 GLN B CA 1
ATOM 2552 C C . GLN B 1 110 ? 56.380 26.264 22.147 1.00 24.26 110 GLN B C 1
ATOM 2553 O O . GLN B 1 110 ? 55.340 25.955 21.556 1.00 23.87 110 GLN B O 1
ATOM 2559 N N A PHE B 1 111 ? 56.599 27.502 22.581 0.60 23.26 111 PHE B N 1
ATOM 2560 N N B PHE B 1 111 ? 56.639 27.492 22.583 0.40 23.19 111 PHE B N 1
ATOM 2561 C CA A PHE B 1 111 ? 55.622 28.560 22.320 0.60 25.37 111 PHE B CA 1
ATOM 2562 C CA B PHE B 1 111 ? 55.735 28.614 22.361 0.40 24.19 111 PHE B CA 1
ATOM 2563 C C A PHE B 1 111 ? 55.517 28.846 20.821 0.60 20.32 111 PHE B C 1
ATOM 2564 C C B PHE B 1 111 ? 55.542 28.854 20.861 0.40 20.67 111 PHE B C 1
ATOM 2565 O O A PHE B 1 111 ? 54.432 29.101 20.308 0.60 21.40 111 PHE B O 1
ATOM 2566 O O B PHE B 1 111 ? 54.429 29.081 20.397 0.40 22.03 111 PHE B O 1
ATOM 2581 N N . GLU B 1 112 ? 56.635 28.787 20.109 1.00 18.39 112 GLU B N 1
ATOM 2582 C CA . GLU B 1 112 ? 56.603 28.962 18.655 1.00 21.37 112 GLU B CA 1
ATOM 2583 C C . GLU B 1 112 ? 55.819 27.840 17.970 1.00 25.69 112 GLU B C 1
ATOM 2584 O O . GLU B 1 112 ? 55.100 28.064 16.984 1.00 24.18 112 GLU B O 1
ATOM 2590 N N . TYR B 1 113 ? 55.977 26.627 18.483 1.00 18.92 113 TYR B N 1
ATOM 2591 C CA . TYR B 1 113 ? 55.297 25.468 17.918 1.00 17.86 113 TYR B CA 1
ATOM 2592 C C . TYR B 1 113 ? 53.784 25.636 18.099 1.00 17.52 113 TYR B C 1
ATOM 2593 O O . TYR B 1 113 ? 53.010 25.447 17.163 1.00 22.13 113 TYR B O 1
ATOM 2602 N N . LEU B 1 114 ? 53.375 26.072 19.280 1.00 21.43 114 LEU B N 1
ATOM 2603 C CA . LEU B 1 114 ? 51.964 26.234 19.607 1.00 21.75 114 LEU B CA 1
ATOM 2604 C C . LEU B 1 114 ? 51.313 27.397 18.873 1.00 23.03 114 LEU B C 1
ATOM 2605 O O . LEU B 1 114 ? 50.144 27.316 18.504 1.00 20.74 114 LEU B O 1
ATOM 2610 N N . VAL B 1 115 ? 52.060 28.476 18.646 1.00 22.65 115 VAL B N 1
ATOM 2611 C CA . VAL B 1 115 ? 51.518 29.637 17.958 1.00 25.67 115 VAL B CA 1
ATOM 2612 C C . VAL B 1 115 ? 51.056 29.375 16.520 1.00 27.45 115 VAL B C 1
ATOM 2613 O O . VAL B 1 115 ? 50.117 30.016 16.070 1.00 26.10 115 VAL B O 1
ATOM 2617 N N A THR B 1 116 ? 51.709 28.451 15.814 0.60 25.60 116 THR B N 1
ATOM 2618 N N B THR B 1 116 ? 51.695 28.438 15.816 0.40 25.57 116 THR B N 1
ATOM 2619 C CA A THR B 1 116 ? 51.334 28.158 14.430 0.60 25.91 116 THR B CA 1
ATOM 2620 C CA B THR B 1 116 ? 51.324 28.148 14.425 0.40 25.19 116 THR B CA 1
ATOM 2621 C C A THR B 1 116 ? 50.194 27.141 14.319 0.60 27.69 116 THR B C 1
ATOM 2622 C C B THR B 1 116 ? 50.103 27.239 14.323 0.40 26.85 116 THR B C 1
ATOM 2623 O O A THR B 1 116 ? 49.831 26.738 13.216 0.60 25.23 116 THR B O 1
ATOM 2624 O O B THR B 1 116 ? 49.597 27.003 13.227 0.40 23.84 116 THR B O 1
ATOM 2631 N N . ALA B 1 117 ? 49.634 26.732 15.458 1.00 27.60 117 ALA B N 1
ATOM 2632 C CA . ALA B 1 117 ? 48.479 25.829 15.482 1.00 25.57 117 ALA B CA 1
ATOM 2633 C C . ALA B 1 117 ? 47.196 26.450 14.927 1.00 26.22 117 ALA B C 1
ATOM 2634 O O . ALA B 1 117 ? 46.227 25.744 14.641 1.00 30.12 117 ALA B O 1
ATOM 2636 N N . TRP B 1 118 ? 47.167 27.763 14.767 1.00 33.13 118 TRP B N 1
ATOM 2637 C CA . TRP B 1 118 ? 45.944 28.406 14.299 1.00 31.21 118 TRP B CA 1
ATOM 2638 C C . TRP B 1 118 ? 45.704 28.125 12.822 1.00 37.40 118 TRP B C 1
ATOM 2639 O O . TRP B 1 118 ? 44.578 28.264 12.337 1.00 39.63 118 TRP B O 1
ATOM 2650 N N . ARG B 1 119 ? 46.756 27.708 12.117 1.00 36.24 119 ARG B N 1
ATOM 2651 C CA . ARG B 1 119 ? 46.656 27.369 10.697 1.00 34.59 119 ARG B CA 1
ATOM 2652 C C . ARG B 1 119 ? 47.084 25.921 10.419 1.00 31.69 119 ARG B C 1
ATOM 2653 O O . ARG B 1 119 ? 47.567 25.598 9.342 1.00 26.86 119 ARG B O 1
ATOM 2661 N N . ASN B 1 120 ? 46.875 25.047 11.397 1.00 34.55 120 ASN B N 1
ATOM 2662 C CA . ASN B 1 120 ? 47.221 23.633 11.271 1.00 24.46 120 ASN B CA 1
ATOM 2663 C C . ASN B 1 120 ? 46.276 22.849 12.180 1.00 28.02 120 ASN B C 1
ATOM 2664 O O . ASN B 1 120 ? 46.501 22.753 13.385 1.00 20.20 120 ASN B O 1
ATOM 2669 N N . GLU B 1 121 ? 45.211 22.300 11.608 1.00 22.32 121 GLU B N 1
ATOM 2670 C CA . GLU B 1 121 ? 44.085 21.837 12.415 1.00 23.42 121 GLU B CA 1
ATOM 2671 C C . GLU B 1 121 ? 44.405 20.643 13.314 1.00 20.62 121 GLU B C 1
ATOM 2672 O O . GLU B 1 121 ? 43.963 20.616 14.456 1.00 19.55 121 GLU B O 1
ATOM 2678 N N . GLU B 1 122 ? 45.173 19.675 12.818 1.00 15.81 122 GLU B N 1
ATOM 2679 C CA . GLU B 1 122 ? 45.585 18.530 13.635 1.00 19.39 122 GLU B CA 1
ATOM 2680 C C . GLU B 1 122 ? 46.343 18.998 14.879 1.00 17.68 122 GLU B C 1
ATOM 2681 O O . GLU B 1 122 ? 46.062 18.569 16.005 1.00 15.28 122 GLU B O 1
ATOM 2687 N N . ARG B 1 123 ? 47.300 19.893 14.673 1.00 18.52 123 ARG B N 1
ATOM 2688 C CA . ARG B 1 123 ? 48.063 20.466 15.779 1.00 18.28 123 ARG B CA 1
ATOM 2689 C C . ARG B 1 123 ? 47.165 21.234 16.751 1.00 20.17 123 ARG B C 1
ATOM 2690 O O . ARG B 1 123 ? 47.347 21.151 17.966 1.00 17.81 123 ARG B O 1
ATOM 2698 N N . ARG B 1 124 ? 46.209 21.987 16.217 1.00 16.22 124 ARG B N 1
ATOM 2699 C CA . ARG B 1 124 ? 45.278 22.754 17.043 1.00 18.65 124 ARG B CA 1
ATOM 2700 C C . ARG B 1 124 ? 44.467 21.824 17.924 1.00 21.08 124 ARG B C 1
ATOM 2701 O O . ARG B 1 124 ? 44.275 22.091 19.108 1.00 16.92 124 ARG B O 1
ATOM 2709 N N . GLN B 1 125 ? 43.989 20.729 17.343 1.00 17.79 125 GLN B N 1
ATOM 2710 C CA . GLN B 1 125 ? 43.228 19.738 18.093 1.00 20.19 125 GLN B CA 1
ATOM 2711 C C . GLN B 1 125 ? 44.072 19.113 19.198 1.00 20.69 125 GLN B C 1
ATOM 2712 O O . GLN B 1 125 ? 43.580 18.922 20.301 1.00 23.36 125 GLN B O 1
ATOM 2718 N N . TYR B 1 126 ? 45.345 18.826 18.919 1.00 16.67 126 TYR B N 1
ATOM 2719 C CA . TYR B 1 126 ? 46.261 18.333 19.951 1.00 18.89 126 TYR B CA 1
ATOM 2720 C C . TYR B 1 126 ? 46.412 19.327 21.112 1.00 20.75 126 TYR B C 1
ATOM 2721 O O . TYR B 1 126 ? 46.352 18.940 22.284 1.00 24.34 126 TYR B O 1
ATOM 2730 N N A LEU B 1 127 ? 46.662 20.588 20.772 0.60 18.85 127 LEU B N 1
ATOM 2731 N N B LEU B 1 127 ? 46.551 20.607 20.790 0.40 21.73 127 LEU B N 1
ATOM 2732 C CA A LEU B 1 127 ? 46.731 21.661 21.758 0.60 19.23 127 LEU B CA 1
ATOM 2733 C CA B LEU B 1 127 ? 46.697 21.657 21.799 0.40 23.60 127 LEU B CA 1
ATOM 2734 C C A LEU B 1 127 ? 45.445 21.608 22.612 0.60 23.45 127 LEU B C 1
ATOM 2735 C C B LEU B 1 127 ? 45.419 21.863 22.615 1.00 27.65 127 LEU B C 1
ATOM 2736 O O A LEU B 1 127 ? 45.518 21.439 23.833 0.60 21.84 127 LEU B O 1
ATOM 2737 O O B LEU B 1 127 ? 45.474 22.255 23.796 1.00 28.86 127 LEU B O 1
ATOM 2746 N N . GLU B 1 128 ? 44.280 21.662 21.970 1.00 17.77 128 GLU B N 1
ATOM 2747 C CA . GLU B 1 128 ? 43.015 21.744 22.683 1.00 23.04 128 GLU B CA 1
ATOM 2748 C C . GLU B 1 128 ? 42.849 20.581 23.654 1.00 24.69 128 GLU B C 1
ATOM 2749 O O . GLU B 1 128 ? 42.320 20.759 24.747 1.00 23.34 128 GLU B O 1
ATOM 2755 N N . LYS B 1 129 ? 43.310 19.396 23.269 1.00 25.26 129 LYS B N 1
ATOM 2756 C CA . LYS B 1 129 ? 43.244 18.244 24.171 1.00 21.94 129 LYS B CA 1
ATOM 2757 C C . LYS B 1 129 ? 44.078 18.471 25.408 1.00 28.00 129 LYS B C 1
ATOM 2758 O O . LYS B 1 129 ? 43.651 18.132 26.512 1.00 23.09 129 LYS B O 1
ATOM 2764 N N . ARG B 1 130 ? 45.266 19.046 25.232 1.00 22.81 130 ARG B N 1
ATOM 2765 C CA . ARG B 1 130 ? 46.141 19.314 26.354 1.00 24.25 130 ARG B CA 1
ATOM 2766 C C . ARG B 1 130 ? 45.554 20.434 27.211 1.00 25.38 130 ARG B C 1
ATOM 2767 O O . ARG B 1 130 ? 45.616 20.380 28.431 1.00 17.20 130 ARG B O 1
ATOM 2775 N N . TYR B 1 131 ? 44.964 21.428 26.565 1.00 22.02 131 TYR B N 1
ATOM 2776 C CA . TYR B 1 131 ? 44.233 22.490 27.253 1.00 23.87 131 TYR B CA 1
ATOM 2777 C C . TYR B 1 131 ? 43.144 21.898 28.144 1.00 23.55 131 TYR B C 1
ATOM 2778 O O . TYR B 1 131 ? 43.053 22.209 29.332 1.00 19.08 131 TYR B O 1
ATOM 2787 N N . ASP B 1 132 ? 42.313 21.051 27.543 1.00 23.24 132 ASP B N 1
ATOM 2788 C CA . ASP B 1 132 ? 41.218 20.400 28.244 1.00 26.53 132 ASP B CA 1
ATOM 2789 C C . ASP B 1 132 ? 41.718 19.633 29.454 1.00 24.19 132 ASP B C 1
ATOM 2790 O O . ASP B 1 132 ? 41.100 19.682 30.518 1.00 20.58 132 ASP B O 1
ATOM 2795 N N . LEU B 1 133 ? 42.824 18.909 29.288 1.00 22.99 133 LEU B N 1
ATOM 2796 C CA . LEU B 1 133 ? 43.378 18.108 30.381 1.00 23.98 133 LEU B CA 1
ATOM 2797 C C . LEU B 1 133 ? 43.854 18.989 31.535 1.00 21.98 133 LEU B C 1
ATOM 2798 O O . LEU B 1 133 ? 43.633 18.645 32.702 1.00 21.28 133 LEU B O 1
ATOM 2803 N N . PHE B 1 134 ? 44.494 20.118 31.227 1.00 21.60 134 PHE B N 1
ATOM 2804 C CA . PHE B 1 134 ? 44.892 21.051 32.271 1.00 19.80 134 PHE B CA 1
ATOM 2805 C C . PHE B 1 134 ? 43.686 21.607 33.034 1.00 18.44 134 PHE B C 1
ATOM 2806 O O . PHE B 1 134 ? 43.695 21.695 34.256 1.00 21.78 134 PHE B O 1
ATOM 2814 N N . VAL B 1 135 ? 42.658 21.994 32.299 1.00 17.95 135 VAL B N 1
ATOM 2815 C CA . VAL B 1 135 ? 41.485 22.583 32.905 1.00 19.46 135 VAL B CA 1
ATOM 2816 C C . VAL B 1 135 ? 40.868 21.572 33.858 1.00 20.93 135 VAL B C 1
ATOM 2817 O O . VAL B 1 135 ? 40.522 21.908 34.989 1.00 21.51 135 VAL B O 1
ATOM 2821 N N . GLU B 1 136 ? 40.759 20.332 33.413 1.00 20.92 136 GLU B N 1
ATOM 2822 C CA . GLU B 1 136 ? 40.153 19.288 34.227 1.00 25.82 136 GLU B CA 1
ATOM 2823 C C . GLU B 1 136 ? 40.962 19.053 35.500 1.00 20.68 136 GLU B C 1
ATOM 2824 O O . GLU B 1 136 ? 40.408 19.058 36.596 1.00 18.43 136 GLU B O 1
ATOM 2830 N N . ARG B 1 137 ? 42.272 18.861 35.357 1.00 19.45 137 ARG B N 1
ATOM 2831 C CA . ARG B 1 137 ? 43.148 18.578 36.494 1.00 16.73 137 ARG B CA 1
ATOM 2832 C C . ARG B 1 137 ? 43.243 19.717 37.501 1.00 18.65 137 ARG B C 1
ATOM 2833 O O . ARG B 1 137 ? 43.253 19.485 38.716 1.00 18.63 137 ARG B O 1
ATOM 2841 N N . PHE B 1 138 ? 43.325 20.950 37.001 1.00 20.88 138 PHE B N 1
ATOM 2842 C CA . PHE B 1 138 ? 43.422 22.113 37.879 1.00 19.10 138 PHE B CA 1
ATOM 2843 C C . PHE B 1 138 ? 42.070 22.352 38.568 1.00 18.43 138 PHE B C 1
ATOM 2844 O O . PHE B 1 138 ? 42.020 22.694 39.741 1.00 18.84 138 PHE B O 1
ATOM 2852 N N . SER B 1 139 ? 40.979 22.156 37.834 1.00 17.36 139 SER B N 1
ATOM 2853 C CA . SER B 1 139 ? 39.650 22.250 38.422 1.00 15.80 139 SER B CA 1
ATOM 2854 C C . SER B 1 139 ? 39.498 21.242 39.558 1.00 20.12 139 SER B C 1
ATOM 2855 O O . SER B 1 139 ? 38.908 21.559 40.595 1.00 18.15 139 SER B O 1
ATOM 2858 N N . ARG B 1 140 ? 40.057 20.047 39.375 1.00 19.84 140 ARG B N 1
ATOM 2859 C CA . ARG B 1 140 ? 39.973 19.008 40.405 1.00 19.31 140 ARG B CA 1
ATOM 2860 C C . ARG B 1 140 ? 40.764 19.391 41.659 1.00 21.22 140 ARG B C 1
ATOM 2861 O O . ARG B 1 140 ? 40.336 19.123 42.786 1.00 19.93 140 ARG B O 1
ATOM 2869 N N . LEU B 1 141 ? 41.909 20.038 41.464 1.00 20.69 141 LEU B N 1
ATOM 2870 C CA . LEU B 1 141 ? 42.667 20.572 42.572 1.00 17.82 141 LEU B CA 1
ATOM 2871 C C . LEU B 1 141 ? 41.848 21.649 43.309 1.00 18.46 141 LEU B C 1
ATOM 2872 O O . LEU B 1 141 ? 41.760 21.644 44.541 1.00 18.99 141 LEU B O 1
ATOM 2877 N N . LEU B 1 142 ? 41.245 22.575 42.576 1.00 16.15 142 LEU B N 1
ATOM 2878 C CA . LEU B 1 142 ? 40.442 23.604 43.227 1.00 18.88 142 LEU B CA 1
ATOM 2879 C C . LEU B 1 142 ? 39.283 22.981 44.011 1.00 23.32 142 LEU B C 1
ATOM 2880 O O . LEU B 1 142 ? 38.952 23.435 45.111 1.00 18.38 142 LEU B O 1
ATOM 2885 N N . GLN B 1 143 ? 38.677 21.942 43.449 1.00 22.09 143 GLN B N 1
ATOM 2886 C CA . GLN B 1 143 ? 37.566 21.265 44.109 1.00 21.03 143 GLN B CA 1
ATOM 2887 C C . GLN B 1 143 ? 37.997 20.607 45.417 1.00 24.58 143 GLN B C 1
ATOM 2888 O O . GLN B 1 143 ? 37.224 20.591 46.384 1.00 20.81 143 GLN B O 1
ATOM 2894 N N . LYS B 1 144 ? 39.215 20.061 45.450 1.00 15.42 144 LYS B N 1
ATOM 2895 C CA . LYS B 1 144 ? 39.770 19.530 46.683 1.00 19.79 144 LYS B CA 1
ATOM 2896 C C . LYS B 1 144 ? 39.802 20.624 47.726 1.00 22.02 144 LYS B C 1
ATOM 2897 O O . LYS B 1 144 ? 39.444 20.389 48.872 1.00 18.07 144 LYS B O 1
ATOM 2903 N N . GLY B 1 145 ? 40.236 21.822 47.330 1.00 20.37 145 GLY B N 1
ATOM 2904 C CA . GLY B 1 145 ? 40.226 22.961 48.216 1.00 22.07 145 GLY B CA 1
ATOM 2905 C C . GLY B 1 145 ? 38.844 23.326 48.747 1.00 21.27 145 GLY B C 1
ATOM 2906 O O . GLY B 1 145 ? 38.710 23.692 49.901 1.00 21.41 145 GLY B O 1
ATOM 2907 N N . ILE B 1 146 ? 37.824 23.252 47.904 1.00 18.47 146 ILE B N 1
ATOM 2908 C CA . ILE B 1 146 ? 36.446 23.468 48.356 1.00 21.21 146 ILE B CA 1
ATOM 2909 C C . ILE B 1 146 ? 36.054 22.386 49.349 1.00 18.92 146 ILE B C 1
ATOM 2910 O O . ILE B 1 146 ? 35.453 22.681 50.382 1.00 21.91 146 ILE B O 1
ATOM 2915 N N . ASP B 1 147 ? 36.393 21.141 49.041 1.00 22.50 147 ASP B N 1
ATOM 2916 C CA . ASP B 1 147 ? 36.025 20.010 49.894 1.00 22.65 147 ASP B CA 1
ATOM 2917 C C . ASP B 1 147 ? 36.670 20.097 51.277 1.00 28.11 147 ASP B C 1
ATOM 2918 O O . ASP B 1 147 ? 36.106 19.605 52.255 1.00 22.29 147 ASP B O 1
ATOM 2923 N N . GLN B 1 148 ? 37.849 20.719 51.345 1.00 21.69 148 GLN B N 1
ATOM 2924 C CA . GLN B 1 148 ? 38.585 20.887 52.596 1.00 24.15 148 GLN B CA 1
ATOM 2925 C C . GLN B 1 148 ? 38.208 22.197 53.284 1.00 19.44 148 GLN B C 1
ATOM 2926 O O . GLN B 1 148 ? 38.765 22.548 54.313 1.00 21.01 148 GLN B O 1
ATOM 2932 N N . GLY B 1 149 ? 37.264 22.924 52.696 1.00 23.01 149 GLY B N 1
ATOM 2933 C CA . GLY B 1 149 ? 36.744 24.140 53.288 1.00 25.63 149 GLY B CA 1
ATOM 2934 C C . GLY B 1 149 ? 37.602 25.366 53.082 1.00 24.81 149 GLY B C 1
ATOM 2935 O O . GLY B 1 149 ? 37.426 26.361 53.784 1.00 21.94 149 GLY B O 1
ATOM 2936 N N . GLU B 1 150 ? 38.532 25.312 52.126 1.00 20.29 150 GLU B N 1
ATOM 2937 C CA . GLU B 1 150 ? 39.433 26.449 51.870 1.00 23.07 150 GLU B CA 1
ATOM 2938 C C . GLU B 1 150 ? 38.807 27.546 51.013 1.00 19.09 150 GLU B C 1
ATOM 2939 O O . GLU B 1 150 ? 39.086 28.736 51.197 1.00 20.84 150 GLU B O 1
ATOM 2945 N N . PHE B 1 151 ? 37.989 27.135 50.051 1.00 22.97 151 PHE B N 1
ATOM 2946 C CA . PHE B 1 151 ? 37.487 28.030 49.012 1.00 20.02 151 PHE B CA 1
ATOM 2947 C C . PHE B 1 151 ? 35.957 28.011 48.900 1.00 18.14 151 PHE B C 1
ATOM 2948 O O . PHE B 1 151 ? 35.329 26.973 49.105 1.00 24.45 151 PHE B O 1
ATOM 2956 N N . GLN B 1 152 ? 35.388 29.153 48.524 1.00 19.07 152 GLN B N 1
ATOM 2957 C CA . GLN B 1 152 ? 33.986 29.273 48.119 1.00 25.40 152 GLN B CA 1
ATOM 2958 C C . GLN B 1 152 ? 33.945 30.140 46.869 1.00 17.74 152 GLN B C 1
ATOM 2959 O O . GLN B 1 152 ? 33.649 31.323 46.938 1.00 22.15 152 GLN B O 1
ATOM 2965 N N . PRO B 1 153 ? 34.297 29.571 45.722 1.00 21.06 153 PRO B N 1
ATOM 2966 C CA . PRO B 1 153 ? 34.527 30.381 44.517 1.00 24.39 153 PRO B CA 1
ATOM 2967 C C . PRO B 1 153 ? 33.300 31.156 44.017 1.00 24.09 153 PRO B C 1
ATOM 2968 O O . PRO B 1 153 ? 32.184 30.681 44.134 1.00 24.16 153 PRO B O 1
ATOM 2972 N N . VAL B 1 154 ? 33.531 32.335 43.454 1.00 20.22 154 VAL B N 1
ATOM 2973 C CA . VAL B 1 154 ? 32.471 33.165 42.906 1.00 26.07 154 VAL B CA 1
ATOM 2974 C C . VAL B 1 154 ? 32.419 33.103 41.378 1.00 25.58 154 VAL B C 1
ATOM 2975 O O . VAL B 1 154 ? 31.606 33.787 40.761 1.00 25.17 154 VAL B O 1
ATOM 2979 N N . GLN B 1 155 ? 33.292 32.295 40.778 1.00 22.87 155 GLN B N 1
ATOM 2980 C CA . GLN B 1 155 ? 33.228 31.989 39.346 1.00 23.99 155 GLN B CA 1
ATOM 2981 C C . GLN B 1 155 ? 33.392 30.486 39.145 1.00 20.85 155 GLN B C 1
ATOM 2982 O O . GLN B 1 155 ? 33.881 29.795 40.032 1.00 24.60 155 GLN B O 1
ATOM 2988 N N . PRO B 1 156 ? 32.989 29.974 37.981 1.00 20.90 156 PRO B N 1
ATOM 2989 C CA . PRO B 1 156 ? 33.132 28.549 37.681 1.00 26.15 156 PRO B CA 1
ATOM 2990 C C . PRO B 1 156 ? 34.592 28.095 37.733 1.00 20.49 156 PRO B C 1
ATOM 2991 O O . PRO B 1 156 ? 35.498 28.872 37.396 1.00 22.14 156 PRO B O 1
ATOM 2995 N N . LEU B 1 157 ? 34.817 26.863 38.167 1.00 21.42 157 LEU B N 1
ATOM 2996 C CA . LEU B 1 157 ? 36.184 26.350 38.304 1.00 21.72 157 LEU B CA 1
ATOM 2997 C C . LEU B 1 157 ? 36.945 26.346 36.978 1.00 21.82 157 LEU B C 1
ATOM 2998 O O . LEU B 1 157 ? 38.133 26.677 36.933 1.00 20.36 157 LEU B O 1
ATOM 3003 N N . ALA B 1 158 ? 36.252 25.993 35.900 1.00 19.22 158 ALA B N 1
ATOM 3004 C CA . ALA B 1 158 ? 36.854 25.933 34.575 1.00 22.21 158 ALA B CA 1
ATOM 3005 C C . ALA B 1 158 ? 37.293 27.309 34.105 1.00 18.47 158 ALA B C 1
ATOM 3006 O O . ALA B 1 158 ? 38.338 27.435 33.465 1.00 21.42 158 ALA B O 1
ATOM 3008 N N . THR B 1 159 ? 36.505 28.342 34.406 1.00 18.70 159 THR B N 1
ATOM 3009 C CA . THR B 1 159 ? 36.904 29.716 34.079 1.00 21.19 159 THR B CA 1
ATOM 3010 C C . THR B 1 159 ? 38.149 30.132 34.863 1.00 21.76 159 THR B C 1
ATOM 3011 O O . THR B 1 159 ? 39.079 30.745 34.308 1.00 17.94 159 THR B O 1
ATOM 3015 N N . ILE B 1 160 ? 38.161 29.829 36.157 1.00 18.52 160 ILE B N 1
ATOM 3016 C CA . ILE B 1 160 ? 39.316 30.142 36.995 1.00 18.48 160 ILE B CA 1
ATOM 3017 C C . ILE B 1 160 ? 40.567 29.433 36.466 1.00 20.14 160 ILE B C 1
ATOM 3018 O O . ILE B 1 160 ? 41.632 30.037 36.382 1.00 21.38 160 ILE B O 1
ATOM 3023 N N . ALA B 1 161 ? 40.434 28.154 36.112 1.00 18.15 161 ALA B N 1
ATOM 3024 C CA . ALA B 1 161 ? 41.540 27.369 35.578 1.00 21.37 161 ALA B CA 1
ATOM 3025 C C . ALA B 1 161 ? 42.077 27.990 34.284 1.00 18.63 161 ALA B C 1
ATOM 3026 O O . ALA B 1 161 ? 43.304 28.096 34.092 1.00 16.71 161 ALA B O 1
ATOM 3028 N N . LYS B 1 162 ? 41.169 28.404 33.409 1.00 18.46 162 LYS B N 1
ATOM 3029 C CA . LYS B 1 162 ? 41.561 28.980 32.125 1.00 20.87 162 LYS B CA 1
ATOM 3030 C C . LYS B 1 162 ? 42.256 30.331 32.341 1.00 20.09 162 LYS B C 1
ATOM 3031 O O . LYS B 1 162 ? 43.248 30.639 31.695 1.00 19.81 162 LYS B O 1
ATOM 3037 N N . PHE B 1 163 ? 41.723 31.129 33.253 1.00 17.05 163 PHE B N 1
ATOM 3038 C CA . PHE B 1 163 ? 42.339 32.410 33.576 1.00 22.17 163 PHE B CA 1
ATOM 3039 C C . PHE B 1 163 ? 43.730 32.175 34.158 1.00 20.93 163 PHE B C 1
ATOM 3040 O O . PHE B 1 163 ? 44.683 32.897 33.822 1.00 21.74 163 PHE B O 1
ATOM 3048 N N . PHE B 1 164 ? 43.848 31.162 35.021 1.00 24.23 164 PHE B N 1
ATOM 3049 C CA . PHE B 1 164 ? 45.132 30.786 35.626 1.00 21.37 164 PHE B CA 1
ATOM 3050 C C . PHE B 1 164 ? 46.159 30.407 34.580 1.00 28.00 164 PHE B C 1
ATOM 3051 O O . PHE B 1 164 ? 47.328 30.819 34.651 1.00 18.42 164 PHE B O 1
ATOM 3059 N N . LEU B 1 165 ? 45.736 29.611 33.607 1.00 19.57 165 LEU B N 1
ATOM 3060 C CA . LEU B 1 165 ? 46.630 29.214 32.532 1.00 21.21 165 LEU B CA 1
ATOM 3061 C C . LEU B 1 165 ? 47.117 30.448 31.776 1.00 20.55 165 LEU B C 1
ATOM 3062 O O . LEU B 1 165 ? 48.296 30.554 31.481 1.00 24.43 165 LEU B O 1
ATOM 3067 N N . ASN B 1 166 ? 46.213 31.377 31.472 1.00 22.09 166 ASN B N 1
ATOM 3068 C CA . ASN B 1 166 ? 46.581 32.619 30.770 1.00 25.75 166 ASN B CA 1
ATOM 3069 C C . ASN B 1 166 ? 47.548 33.535 31.535 1.00 25.60 166 ASN B C 1
ATOM 3070 O O . ASN B 1 166 ? 48.492 34.063 30.942 1.00 25.68 166 ASN B O 1
ATOM 3083 N N . ASN B 1 168 ? 49.616 32.527 33.953 1.00 19.98 168 ASN B N 1
ATOM 3084 C CA . ASN B 1 168 ? 50.832 31.740 34.025 1.00 21.65 168 ASN B CA 1
ATOM 3085 C C . ASN B 1 168 ? 51.633 31.847 32.723 1.00 26.13 168 ASN B C 1
ATOM 3086 O O . ASN B 1 168 ? 52.846 32.065 32.745 1.00 23.15 168 ASN B O 1
ATOM 3091 N N . ASP B 1 169 ? 50.952 31.700 31.591 1.00 21.91 169 ASP B N 1
ATOM 3092 C CA . ASP B 1 169 ? 51.633 31.727 30.294 1.00 23.09 169 ASP B CA 1
ATOM 3093 C C . ASP B 1 169 ? 52.163 33.129 29.983 1.00 22.95 169 ASP B C 1
ATOM 3094 O O . ASP B 1 169 ? 53.207 33.281 29.347 1.00 23.38 169 ASP B O 1
ATOM 3099 N N . GLY B 1 170 ? 51.431 34.143 30.441 1.00 24.05 170 GLY B N 1
ATOM 3100 C CA . GLY B 1 170 ? 51.829 35.528 30.298 1.00 22.90 170 GLY B CA 1
ATOM 3101 C C . GLY B 1 170 ? 53.060 35.839 31.120 1.00 19.38 170 GLY B C 1
ATOM 3102 O O . GLY B 1 170 ? 53.955 36.537 30.665 1.00 20.56 170 GLY B O 1
ATOM 3103 N N . ILE B 1 171 ? 53.124 35.314 32.335 1.00 20.06 171 ILE B N 1
ATOM 3104 C CA . ILE B 1 171 ? 54.304 35.500 33.172 1.00 20.01 171 ILE B CA 1
ATOM 3105 C C . ILE B 1 171 ? 55.547 34.859 32.526 1.00 21.34 171 ILE B C 1
ATOM 3106 O O . ILE B 1 171 ? 56.611 35.465 32.498 1.00 17.78 171 ILE B O 1
ATOM 3111 N N . ILE B 1 172 ? 55.407 33.649 31.985 1.00 19.24 172 ILE B N 1
ATOM 3112 C CA . ILE B 1 172 ? 56.546 32.966 31.357 1.00 18.17 172 ILE B CA 1
ATOM 3113 C C . ILE B 1 172 ? 57.021 33.770 30.148 1.00 16.70 172 ILE B C 1
ATOM 3114 O O . ILE B 1 172 ? 58.211 33.989 29.963 1.00 18.92 172 ILE B O 1
ATOM 3119 N N . GLN B 1 173 ? 56.065 34.231 29.360 1.00 16.77 173 GLN B N 1
ATOM 3120 C CA . GLN B 1 173 ? 56.325 35.031 28.190 1.00 19.68 173 GLN B CA 1
ATOM 3121 C C . GLN B 1 173 ? 57.022 36.329 28.549 1.00 17.83 173 GLN B C 1
ATOM 3122 O O . GLN B 1 173 ? 57.968 36.707 27.882 1.00 20.86 173 GLN B O 1
ATOM 3128 N N . ASN B 1 174 ? 56.574 37.014 29.600 1.00 16.07 174 ASN B N 1
ATOM 3129 C CA . ASN B 1 174 ? 57.245 38.250 30.025 1.00 19.85 174 ASN B CA 1
ATOM 3130 C C . ASN B 1 174 ? 58.723 38.031 30.350 1.00 20.23 174 ASN B C 1
ATOM 3131 O O . ASN B 1 174 ? 59.575 38.831 29.967 1.00 15.60 174 ASN B O 1
ATOM 3136 N N . ALA B 1 175 ? 59.029 36.944 31.057 1.00 17.24 175 ALA B N 1
ATOM 3137 C CA . ALA B 1 175 ? 60.410 36.642 31.433 1.00 16.81 175 ALA B CA 1
ATOM 3138 C C . ALA B 1 175 ? 61.261 36.335 30.202 1.00 13.03 175 ALA B C 1
ATOM 3139 O O . ALA B 1 175 ? 62.459 36.574 30.194 1.00 17.20 175 ALA B O 1
ATOM 3141 N N A LEU B 1 176 ? 60.619 35.816 29.162 0.60 21.85 176 LEU B N 1
ATOM 3142 N N B LEU B 1 176 ? 60.617 35.830 29.161 0.40 18.58 176 LEU B N 1
ATOM 3143 C CA A LEU B 1 176 ? 61.293 35.460 27.917 0.60 22.88 176 LEU B CA 1
ATOM 3144 C CA B LEU B 1 176 ? 61.297 35.468 27.930 0.40 17.72 176 LEU B CA 1
ATOM 3145 C C A LEU B 1 176 ? 61.658 36.697 27.103 0.60 22.69 176 LEU B C 1
ATOM 3146 C C B LEU B 1 176 ? 61.656 36.696 27.101 0.40 19.64 176 LEU B C 1
ATOM 3147 O O A LEU B 1 176 ? 62.782 36.816 26.607 0.60 19.56 176 LEU B O 1
ATOM 3148 O O B LEU B 1 176 ? 62.775 36.811 26.593 0.40 17.71 176 LEU B O 1
ATOM 3157 N N . TYR B 1 177 ? 60.705 37.615 26.971 1.00 19.30 177 TYR B N 1
ATOM 3158 C CA . TYR B 1 177 ? 60.855 38.754 26.067 1.00 16.66 177 TYR B CA 1
ATOM 3159 C C . TYR B 1 177 ? 61.551 39.989 26.649 1.00 18.99 177 TYR B C 1
ATOM 3160 O O . TYR B 1 177 ? 62.087 40.793 25.887 1.00 22.05 177 TYR B O 1
ATOM 3169 N N . PHE B 1 178 ? 61.590 40.126 27.974 1.00 17.70 178 PHE B N 1
ATOM 3170 C CA . PHE B 1 178 ? 62.129 41.337 28.599 1.00 16.47 178 PHE B CA 1
ATOM 3171 C C . PHE B 1 178 ? 63.124 41.034 29.696 1.00 15.98 178 PHE B C 1
ATOM 3172 O O . PHE B 1 178 ? 63.121 39.953 30.268 1.00 17.50 178 PHE B O 1
ATOM 3180 N N . ASP B 1 179 ? 63.960 42.015 30.010 1.00 17.86 179 ASP B N 1
ATOM 3181 C CA . ASP B 1 179 ? 64.865 41.898 31.145 1.00 19.68 179 ASP B CA 1
ATOM 3182 C C . ASP B 1 179 ? 64.056 41.797 32.431 1.00 17.71 179 ASP B C 1
ATOM 3183 O O . ASP B 1 179 ? 62.851 42.009 32.424 1.00 16.14 179 ASP B O 1
ATOM 3188 N N . GLU B 1 180 ? 64.732 41.499 33.533 1.00 17.68 180 GLU B N 1
ATOM 3189 C CA . GLU B 1 180 ? 64.083 41.173 34.797 1.00 24.28 180 GLU B CA 1
ATOM 3190 C C . GLU B 1 180 ? 63.167 42.258 35.366 1.00 21.66 180 GLU B C 1
ATOM 3191 O O . GLU B 1 180 ? 62.057 41.969 35.782 1.00 19.28 180 GLU B O 1
ATOM 3197 N N . GLU B 1 181 ? 63.636 43.499 35.424 1.00 19.58 181 GLU B N 1
ATOM 3198 C CA . GLU B 1 181 ? 62.819 44.562 36.012 1.00 25.51 181 GLU B CA 1
ATOM 3199 C C . GLU B 1 181 ? 61.582 44.848 35.167 1.00 22.79 181 GLU B C 1
ATOM 3200 O O . GLU B 1 181 ? 60.498 45.090 35.700 1.00 24.51 181 GLU B O 1
ATOM 3206 N N . LYS B 1 182 ? 61.748 44.829 33.849 1.00 19.83 182 LYS B N 1
ATOM 3207 C CA . LYS B 1 182 ? 60.639 45.109 32.946 1.00 17.74 182 LYS B CA 1
ATOM 3208 C C . LYS B 1 182 ? 59.634 43.966 32.929 1.00 18.87 182 LYS B C 1
ATOM 3209 O O . LYS B 1 182 ? 58.418 44.196 32.870 1.00 17.29 182 LYS B O 1
ATOM 3215 N N . ALA B 1 183 ? 60.122 42.730 32.986 1.00 14.56 183 ALA B N 1
ATOM 3216 C CA . ALA B 1 183 ? 59.210 41.579 32.949 1.00 16.44 183 ALA B CA 1
ATOM 3217 C C . ALA B 1 183 ? 58.316 41.595 34.171 1.00 16.84 183 ALA B C 1
ATOM 3218 O O . ALA B 1 183 ? 57.150 41.207 34.101 1.00 19.57 183 ALA B O 1
ATOM 3220 N N . ASP B 1 184 ? 58.879 42.051 35.286 1.00 18.51 184 ASP B N 1
ATOM 3221 C CA . ASP B 1 184 ? 58.166 42.145 36.555 1.00 16.81 184 ASP B CA 1
ATOM 3222 C C . ASP B 1 184 ? 57.443 40.875 36.926 1.00 20.54 184 ASP B C 1
ATOM 3223 O O . ASP B 1 184 ? 56.285 40.909 37.310 1.00 15.61 184 ASP B O 1
ATOM 3228 N N . VAL B 1 185 ? 58.127 39.748 36.816 1.00 19.54 185 VAL B N 1
ATOM 3229 C CA . VAL B 1 185 ? 57.517 38.469 37.137 1.00 18.11 185 VAL B CA 1
ATOM 3230 C C . VAL B 1 185 ? 56.964 38.482 38.555 1.00 18.24 185 VAL B C 1
ATOM 3231 O O . VAL B 1 185 ? 55.878 37.977 38.796 1.00 15.05 185 VAL B O 1
ATOM 3235 N N . SER B 1 186 ? 57.700 39.074 39.484 1.00 14.07 186 SER B N 1
ATOM 3236 C CA . SER B 1 186 ? 57.303 39.064 40.887 1.00 20.19 186 SER B CA 1
ATOM 3237 C C . SER B 1 186 ? 55.973 39.787 41.123 1.00 17.60 186 SER B C 1
ATOM 3238 O O . SER B 1 186 ? 55.129 39.315 41.891 1.00 17.39 186 SER B O 1
ATOM 3241 N N . GLY B 1 187 ? 55.793 40.928 40.461 1.00 14.31 187 GLY B N 1
ATOM 3242 C CA . GLY B 1 187 ? 54.584 41.726 40.593 1.00 20.54 187 GLY B CA 1
ATOM 3243 C C . GLY B 1 187 ? 53.391 41.062 39.924 1.00 12.33 187 GLY B C 1
ATOM 3244 O O . GLY B 1 187 ? 52.273 41.106 40.445 1.00 16.39 187 GLY B O 1
ATOM 3245 N N . LEU B 1 188 ? 53.622 40.457 38.764 1.00 13.73 188 LEU B N 1
ATOM 3246 C CA . LEU B 1 188 ? 52.589 39.663 38.085 1.00 13.22 188 LEU B CA 1
ATOM 3247 C C . LEU B 1 188 ? 52.141 38.456 38.870 1.00 18.30 188 LEU B C 1
ATOM 3248 O O . LEU B 1 188 ? 50.959 38.121 38.865 1.00 12.91 188 LEU B O 1
ATOM 3253 N N . ALA B 1 189 ? 53.074 37.785 39.540 1.00 14.04 189 ALA B N 1
ATOM 3254 C CA . ALA B 1 189 ? 52.709 36.667 40.399 1.00 17.91 189 ALA B CA 1
ATOM 3255 C C . ALA B 1 189 ? 51.885 37.142 41.615 1.00 13.41 189 ALA B C 1
ATOM 3256 O O . ALA B 1 189 ? 50.974 36.446 42.056 1.00 15.21 189 ALA B O 1
ATOM 3258 N N . GLU B 1 190 ? 52.218 38.302 42.156 1.00 15.05 190 GLU B N 1
ATOM 3259 C CA . GLU B 1 190 ? 51.453 38.878 43.268 1.00 15.49 190 GLU B CA 1
ATOM 3260 C C . GLU B 1 190 ? 50.037 39.263 42.814 1.00 23.01 190 GLU B C 1
ATOM 3261 O O . GLU B 1 190 ? 49.062 39.120 43.573 1.00 19.30 190 GLU B O 1
ATOM 3267 N N . SER B 1 191 ? 49.934 39.751 41.582 1.00 18.19 191 SER B N 1
ATOM 3268 C CA . SER B 1 191 ? 48.638 40.062 40.987 1.00 22.50 191 SER B CA 1
ATOM 3269 C C . SER B 1 191 ? 47.833 38.790 40.788 1.00 18.90 191 SER B C 1
ATOM 3270 O O . SER B 1 191 ? 46.630 38.767 41.050 1.00 18.09 191 SER B O 1
ATOM 3273 N N . ALA B 1 192 ? 48.490 37.726 40.328 1.00 19.74 192 ALA B N 1
ATOM 3274 C CA . ALA B 1 192 ? 47.813 36.443 40.139 1.00 18.73 192 ALA B CA 1
ATOM 3275 C C . ALA B 1 192 ? 47.302 35.910 41.452 1.00 18.56 192 ALA B C 1
ATOM 3276 O O . ALA B 1 192 ? 46.209 35.352 41.517 1.00 17.71 192 ALA B O 1
ATOM 3278 N N . LYS B 1 193 ? 48.102 36.066 42.501 1.00 15.46 193 LYS B N 1
ATOM 3279 C CA . LYS B 1 193 ? 47.723 35.580 43.812 1.00 17.05 193 LYS B CA 1
ATOM 3280 C C . LYS B 1 193 ? 46.516 36.354 44.330 1.00 22.28 193 LYS B C 1
ATOM 3281 O O . LYS B 1 193 ? 45.639 35.781 44.974 1.00 22.29 193 LYS B O 1
ATOM 3287 N N . LEU B 1 194 ? 46.481 37.656 44.050 1.00 18.31 194 LEU B N 1
ATOM 3288 C CA . LEU B 1 194 ? 45.390 38.497 44.509 1.00 17.97 194 LEU B CA 1
ATOM 3289 C C . LEU B 1 194 ? 44.117 38.067 43.804 1.00 16.31 194 LEU B C 1
ATOM 3290 O O . LEU B 1 194 ? 43.071 37.943 44.437 1.00 19.82 194 LEU B O 1
ATOM 3295 N N . TYR B 1 195 ? 44.200 37.849 42.494 1.00 15.73 195 TYR B N 1
ATOM 3296 C CA . TYR B 1 195 ? 43.045 37.359 41.744 1.00 17.92 195 TYR B CA 1
ATOM 3297 C C . TYR B 1 195 ? 42.541 36.037 42.309 1.00 19.41 195 TYR B C 1
ATOM 3298 O O . TYR B 1 195 ? 41.350 35.890 42.556 1.00 17.37 195 TYR B O 1
ATOM 3307 N N . LEU B 1 196 ? 43.442 35.076 42.503 1.00 17.65 196 LEU B N 1
ATOM 3308 C CA . LEU B 1 196 ? 43.045 33.754 42.973 1.00 19.98 196 LEU B CA 1
ATOM 3309 C C . LEU B 1 196 ? 42.420 33.816 44.363 1.00 20.28 196 LEU B C 1
ATOM 3310 O O . LEU B 1 196 ? 41.409 33.183 44.599 1.00 16.30 196 LEU B O 1
ATOM 3315 N N . LYS B 1 197 ? 43.008 34.604 45.258 1.00 18.43 197 LYS B N 1
ATOM 3316 C CA . LYS B 1 197 ? 42.504 34.740 46.613 1.00 23.00 197 LYS B CA 1
ATOM 3317 C C . LYS B 1 197 ? 41.089 35.308 46.600 1.00 20.08 197 LYS B C 1
ATOM 3318 O O . LYS B 1 197 ? 40.237 34.896 47.376 1.00 23.60 197 LYS B O 1
ATOM 3324 N N . THR B 1 198 ? 40.853 36.244 45.696 1.00 19.38 198 THR B N 1
ATOM 3325 C CA . THR B 1 198 ? 39.571 36.920 45.609 1.00 21.77 198 THR B CA 1
ATOM 3326 C C . THR B 1 198 ? 38.506 36.025 45.005 1.00 16.19 198 THR B C 1
ATOM 3327 O O . THR B 1 198 ? 37.432 35.852 45.584 1.00 17.53 198 THR B O 1
ATOM 3331 N N . VAL B 1 199 ? 38.805 35.451 43.845 1.00 20.60 199 VAL B N 1
ATOM 3332 C CA . VAL B 1 199 ? 37.848 34.602 43.142 1.00 18.94 199 VAL B CA 1
ATOM 3333 C C . VAL B 1 199 ? 37.545 33.310 43.901 1.00 21.53 199 VAL B C 1
ATOM 3334 O O . VAL B 1 199 ? 36.452 32.754 43.769 1.00 22.17 199 VAL B O 1
ATOM 3338 N N . LEU B 1 200 ? 38.495 32.831 44.705 1.00 17.13 200 LEU B N 1
ATOM 3339 C CA . LEU B 1 200 ? 38.296 31.610 45.482 1.00 20.87 200 LEU B CA 1
ATOM 3340 C C . LEU B 1 200 ? 37.807 31.889 46.920 1.00 20.62 200 LEU B C 1
ATOM 3341 O O . LEU B 1 200 ? 37.490 30.952 47.655 1.00 19.66 200 LEU B O 1
ATOM 3346 N N . GLN B 1 201 ? 37.740 33.163 47.304 1.00 20.64 201 GLN B N 1
ATOM 3347 C CA . GLN B 1 201 ? 37.453 33.557 48.686 1.00 23.29 201 GLN B CA 1
ATOM 3348 C C . GLN B 1 201 ? 38.327 32.806 49.687 1.00 28.26 201 GLN B C 1
ATOM 3349 O O . GLN B 1 201 ? 37.851 32.372 50.743 1.00 24.54 201 GLN B O 1
ATOM 3355 N N . ALA B 1 202 ? 39.606 32.654 49.352 1.00 25.06 202 ALA B N 1
ATOM 3356 C CA . ALA B 1 202 ? 40.553 31.943 50.199 1.00 23.65 202 ALA B CA 1
ATOM 3357 C C . ALA B 1 202 ? 40.942 32.832 51.371 1.00 28.69 202 ALA B C 1
ATOM 3358 O O . ALA B 1 202 ? 41.291 33.988 51.184 1.00 28.06 202 ALA B O 1
ATOM 3360 N N . ASP B 1 203 ? 40.896 32.304 52.585 1.00 35.21 203 ASP B N 1
ATOM 3361 C CA . ASP B 1 203 ? 41.135 33.164 53.746 1.00 42.95 203 ASP B CA 1
ATOM 3362 C C . ASP B 1 203 ? 42.387 32.793 54.540 1.00 48.03 203 ASP B C 1
ATOM 3363 O O . ASP B 1 203 ? 42.561 33.232 55.679 1.00 55.92 203 ASP B O 1
ATOM 3368 N N . GLU B 1 204 ? 43.271 32.013 53.922 1.00 48.59 204 GLU B N 1
ATOM 3369 C CA . GLU B 1 204 ? 44.509 31.585 54.567 1.00 49.81 204 GLU B CA 1
ATOM 3370 C C . GLU B 1 204 ? 45.617 32.629 54.412 1.00 52.54 204 GLU B C 1
ATOM 3371 O O . GLU B 1 204 ? 45.894 33.106 53.308 1.00 55.99 204 GLU B O 1
ATOM 3377 N N . LYS B 1 205 ? 46.243 32.981 55.532 1.00 54.75 205 LYS B N 1
ATOM 3378 C CA . LYS B 1 205 ? 47.367 33.915 55.541 1.00 56.63 205 LYS B CA 1
ATOM 3379 C C . LYS B 1 205 ? 48.195 33.712 56.807 1.00 59.51 205 LYS B C 1
ATOM 3380 O O . LYS B 1 205 ? 48.297 32.594 57.322 1.00 61.32 205 LYS B O 1
#

InterPro domains:
  IPR001647 DNA-binding HTH domain, TetR-type [PF00440] (17-63)
  IPR001647 DNA-binding HTH domain, TetR-type [PR00455] (17-30)
  IPR001647 DNA-binding HTH domain, TetR-type [PR00455] (38-61)
  IPR001647 DNA-binding HTH domain, TetR-type [PS50977] (11-71)
  IPR009057 Homedomain-like superfamily [SSF46689] (4-76)
  IPR036271 Tetracyclin repressor-like, C-terminal domain superfamily [SSF48498] (83-203)
  IPR041612 YfiR, C-terminal [PF17922] (88-186)

Foldseek 3Di:
DVVCVVVVVVVLVVLLVVLLQVQCLPQFQPPDFVSSCVSSVHHPVSNCVPDDTSVVCLVVVLVVLVVLLVQLVVVCVPDPNLVSLLVSLVCLLVVLQPLLSGCLVSVVVQQVCCVVPVVSVVVVVVVLVVQLVSQLVSLVVNVVVVFFDFPDRSSVLSVVLVCSSLLSVLSNPDDDVRSPSVVVSVVNSVVCCVRRVGDDD/DPVVVVVLVVLLVVLLQVVCLVPFQPPDFVSSCVSSVHHPCSNCVPDVTSVVCVVVVLVVLVVLLVQLVVVCVPDPNLVSVLVVLQCLLVVLQPVSSGCLVSVVVQQVCCVVPPVSVVVVVVSLVVQLVSQLVSLVVNVVVVFFDFPDRSSVLSNVLVCVNLLSVLSNPDPSVRSPSVVVSVVNSVVCCVRGVGDDD

B-factor: mean 27.12, std 10.05, range [4.35, 80.89]

Solvent-accessible surface area: 20370 Å² total

Sequence (398 aa):
SPKVTKEHKDKRQAEILEAAKTVFKRKGFELTTKDVVEESGFSRGGVYLYFSSTEEFRRIIETGLDEGLRKLDKSSAEHQSVWASISSSYLDELTTEGLRDVADTLAPVQFEYLVTTAWRNEERRQYLEKRYDLFVERFSRRLLQKGIDQGEFQPVQPLATIAKFFLNNDGIIQNALYFDEEKADVSGLAESAKLLYLKTVLQADEKTKEHKDKRQAEILEAAKTVFKRKGFELTTKDVVEESGFSRGGVYLYFSSTEEFRRIIETGLDEGLRKLDKSAEHQSVWASISSYLDELTEGLRDVVADTLAPVQFFEYLVTTAWRNEERRQYLLEKRYDLFVERFSRLLQKGIDQGEFQPVQPLATIAKFFLNNDGIIQNALLYFDEEKADVSGLAESAKLYLKTVLQADEK

Secondary structure (DSSP, 8-state):
--TTHHHHHHHHHHHHHHHHHHHHHHH-STT---HHHHHHTS-HHHHHTT-S-S---HHHHHHHHHHHHHHHHHHTTTS-HHHHHHHHHHHHHHHTTTGGGSSHHHHHHHHHGGGG-HHHHHHHHHHHHHHHHHHHHHHHHHHHTT----SS-HHHHHHHHH--HHHHHHHHHS-HHHH-HHHHHHHHHHHHHHHHT----/-HHHHHHHHHHHHHHHHHHHHHHTTTT---HHHHHH-S-HHHHHHH-S-S---HHHHHHHHHHHHHHHHHHTTTS-HHHHHHHHHHHHHHHTTTGGGSSHHHHHHHHHGGGG-HHHHHHHHHHHHHHHHHHHHHHHHHHHTTS---SS-HHHHHHHHH--HHHHHHHHHS-HHHH-HHHHHHHHHHHHHHHHT----

Organism: Bacillus subtilis (strain 168) (NCBI:txid224308)